Protein AF-A0A1Z9QKE6-F1 (afdb_monomer_lite)

Sequence (747 aa):
MRFLANGSFLLPALNPLRASALNPPLHQHWLDQSNRFPELERQTQSVFHIIDALRAVKKSYIHCFIHEHLFIDTPTPRLRTTNCPLLPDDLGLSCTPSNQISISLATSVTLQFMLLRIRQLFGFTTYYGSFCYYLLLLPLLDPWETQERFQKRLKKTARISMRAFGVHVKLQGFDNLKDDTNTIIIANHSSWFDQIALIDSLDIPLAFVANAKYFKYPGLNRVLRKMGSVPVLGRDIAQSLSASRETLQAGKWLVIYPEGTRSTSLLPFRRGAALLAQQTGVPLQPVIIHGAEEVLPRRRSLLNVRPGVITLTILPSIPKPDTISTKLCMQQIQSCFTDRETTLKTESFTRPDDQILSTPLVTANSHPEHKTSIRHHLSSSRQEVASYSYRHDNDCHESADRQPENVSTATDTRPEAVNHMTHNTAKATTDAENYPVDINALKPNNGLGIFYFTCAIMLTTVSITLSLSSNMWGWLLGQLLLSITFIQWFAILHEAGHKTMFQSRWLNRWICYIAGFFALIPGDCWRLVHAKHHYWTGWQDLDVTTETLVPRQLRGVERLVINLCWRLWIPLFASLYRWNNYWNLPRLRKMFQRSRQKRLVTTNIVAYLLAYTAITITVGASTMLTTFGLGLLISFALQDLLILSQHTHIPMKLSEGDAVRPFTPKQQEVFTRSLTFPTWFARLILLNFDAHGLHHILPRVPGYHLHQLQARETLNCIRWWKWILAAKAVPGEILLFQNRDETGFHF

Structure (mmCIF, N/CA/C/O backbone):
data_AF-A0A1Z9QKE6-F1
#
_entry.id   AF-A0A1Z9QKE6-F1
#
loop_
_atom_site.group_PDB
_atom_site.id
_atom_site.type_symbol
_atom_site.label_atom_id
_atom_site.label_alt_id
_atom_site.label_comp_id
_atom_site.label_asym_id
_atom_site.label_entity_id
_atom_site.label_seq_id
_atom_site.pdbx_PDB_ins_code
_atom_site.Cartn_x
_atom_site.Cartn_y
_atom_site.Cartn_z
_atom_site.occupancy
_atom_site.B_iso_or_equiv
_atom_site.auth_seq_id
_atom_site.auth_comp_id
_atom_site.auth_asym_id
_atom_site.auth_atom_id
_atom_site.pdbx_PDB_model_num
ATOM 1 N N . MET A 1 1 ? -35.977 11.692 -69.966 1.00 28.22 1 MET A N 1
ATOM 2 C CA . MET A 1 1 ? -34.627 11.077 -69.926 1.00 28.22 1 MET A CA 1
ATOM 3 C C . MET A 1 1 ? -34.774 9.767 -69.155 1.00 28.22 1 MET A C 1
ATOM 5 O O . MET A 1 1 ? -35.210 9.828 -68.019 1.00 28.22 1 MET A O 1
ATOM 9 N N . ARG A 1 2 ? -34.869 8.610 -69.831 1.00 24.08 2 ARG A N 1
ATOM 10 C CA . ARG A 1 2 ? -33.766 7.659 -70.132 1.00 24.08 2 ARG A CA 1
ATOM 11 C C . ARG A 1 2 ? -33.044 7.172 -68.859 1.00 24.08 2 ARG A C 1
ATOM 13 O O . ARG A 1 2 ? -32.351 7.963 -68.243 1.00 24.08 2 ARG A O 1
ATOM 20 N N . PHE A 1 3 ? -33.428 5.988 -68.354 1.00 21.33 3 PHE A N 1
ATOM 21 C CA . PHE A 1 3 ? -32.813 4.647 -68.578 1.00 21.33 3 PHE A CA 1
ATOM 22 C C . PHE A 1 3 ? -31.646 4.408 -67.586 1.00 21.33 3 PHE A C 1
ATOM 24 O O . PHE A 1 3 ? -30.686 5.162 -67.618 1.00 21.33 3 PHE A O 1
ATOM 31 N N . LEU A 1 4 ? -31.801 3.563 -66.549 1.00 26.33 4 LEU A N 1
ATOM 32 C CA . LEU A 1 4 ? -31.623 2.083 -66.522 1.00 26.33 4 LEU A CA 1
ATOM 33 C C . LEU A 1 4 ? -30.140 1.673 -66.735 1.00 26.33 4 LEU A C 1
ATOM 35 O O . LEU A 1 4 ? -29.483 2.243 -67.594 1.00 26.33 4 LEU A O 1
ATOM 39 N N . ALA A 1 5 ? -29.550 0.714 -66.004 1.00 27.02 5 ALA A N 1
ATOM 40 C CA . ALA A 1 5 ? -30.107 -0.605 -65.682 1.00 27.02 5 ALA A CA 1
ATOM 41 C C . ALA A 1 5 ? -29.405 -1.355 -64.508 1.00 27.02 5 ALA A C 1
ATOM 43 O O . ALA A 1 5 ? -28.201 -1.217 -64.343 1.00 27.02 5 ALA A O 1
ATOM 44 N N . ASN A 1 6 ? -30.193 -2.207 -63.820 1.00 27.30 6 ASN A N 1
ATOM 45 C CA . ASN A 1 6 ? -29.946 -3.601 -63.356 1.00 27.30 6 ASN A CA 1
ATOM 46 C C . ASN A 1 6 ? -28.734 -3.946 -62.448 1.00 27.30 6 ASN A C 1
ATOM 48 O O . ASN A 1 6 ? -27.643 -3.431 -62.629 1.00 27.30 6 ASN A O 1
ATOM 52 N N . GLY A 1 7 ? -28.811 -4.896 -61.501 1.00 25.61 7 GLY A N 1
ATOM 53 C CA . GLY A 1 7 ? -29.865 -5.851 -61.079 1.00 25.61 7 GLY A CA 1
ATOM 54 C C . GLY A 1 7 ? -29.240 -6.934 -60.152 1.00 25.61 7 GLY A C 1
ATOM 55 O O . GLY A 1 7 ? -28.023 -6.946 -60.017 1.00 25.61 7 GLY A O 1
ATOM 56 N N . SER A 1 8 ? -29.924 -7.868 -59.470 1.00 26.36 8 SER A N 1
ATOM 57 C CA . SER A 1 8 ? -31.356 -8.206 -59.364 1.00 26.36 8 SER A CA 1
ATOM 58 C C . SER A 1 8 ? -31.636 -9.119 -58.140 1.00 26.36 8 SER A C 1
ATOM 60 O O . SER A 1 8 ? -30.735 -9.822 -57.691 1.00 26.36 8 SER A O 1
ATOM 62 N N . PHE A 1 9 ? -32.929 -9.197 -57.766 1.00 24.86 9 PHE A N 1
ATOM 63 C CA . PHE A 1 9 ? -33.665 -10.301 -57.091 1.00 24.86 9 PHE A CA 1
ATOM 64 C C . PHE A 1 9 ? -33.645 -10.384 -55.540 1.00 24.86 9 PHE A C 1
ATOM 66 O O . PHE A 1 9 ? -32.620 -10.135 -54.926 1.00 24.86 9 PHE A O 1
ATOM 73 N N . LEU A 1 10 ? -34.728 -10.752 -54.822 1.00 23.28 10 LEU A N 1
ATOM 74 C CA . LEU A 1 10 ? -36.136 -11.062 -55.171 1.00 23.28 10 LEU A CA 1
ATOM 75 C C . LEU A 1 10 ? -37.068 -10.818 -53.951 1.00 23.28 10 LEU A C 1
ATOM 77 O O . LEU A 1 10 ? -36.707 -11.138 -52.824 1.00 23.28 10 LEU A O 1
ATOM 81 N N . LEU A 1 11 ? -38.289 -10.333 -54.197 1.00 29.62 11 LEU A N 1
ATOM 82 C CA . LEU A 1 11 ? -39.484 -10.369 -53.325 1.00 29.62 11 LEU A CA 1
ATOM 83 C C . LEU A 1 11 ? -40.682 -10.643 -54.260 1.00 29.62 11 LEU A C 1
ATOM 85 O O . LEU A 1 11 ? -40.615 -10.182 -55.406 1.00 29.62 11 LEU A O 1
ATOM 89 N N . PRO A 1 12 ? -41.744 -11.379 -53.855 1.00 37.03 12 PRO A N 1
ATOM 90 C CA . PRO A 1 12 ? -42.907 -10.701 -53.236 1.00 37.03 12 PRO A CA 1
ATOM 91 C C . PRO A 1 12 ? -43.823 -11.561 -52.310 1.00 37.03 12 PRO A C 1
ATOM 93 O O . PRO A 1 12 ? -43.581 -12.749 -52.120 1.00 37.03 12 PRO A O 1
ATOM 96 N N . ALA A 1 13 ? -44.943 -10.932 -51.874 1.00 23.75 13 ALA A N 1
ATOM 97 C CA . ALA A 1 13 ? -46.245 -11.495 -51.416 1.00 23.75 13 ALA A CA 1
ATOM 98 C C . ALA A 1 13 ? -46.505 -11.601 -49.873 1.00 23.75 13 ALA A C 1
ATOM 100 O O . ALA A 1 13 ? -45.577 -11.873 -49.123 1.00 23.75 13 ALA A O 1
ATOM 101 N N . LEU A 1 14 ? -47.727 -11.400 -49.311 1.00 25.44 14 LEU A N 1
ATOM 102 C CA . LEU A 1 14 ? -48.968 -10.785 -49.860 1.00 25.44 14 LEU A CA 1
ATOM 103 C C . LEU A 1 14 ? -50.019 -10.243 -48.815 1.00 25.44 14 LEU A C 1
ATOM 105 O O . LEU A 1 14 ? -51.117 -10.773 -48.699 1.00 25.44 14 LEU A O 1
ATOM 109 N N . ASN A 1 15 ? -49.773 -9.088 -48.176 1.00 25.39 15 ASN A N 1
ATOM 110 C CA . ASN A 1 15 ? -50.841 -8.142 -47.736 1.00 25.39 15 ASN A CA 1
ATOM 111 C C . ASN A 1 15 ? -51.901 -8.653 -46.673 1.00 25.39 15 ASN A C 1
ATOM 113 O O . ASN A 1 15 ? -51.620 -9.657 -46.024 1.00 25.39 15 ASN A O 1
ATOM 117 N N . PRO A 1 16 ? -52.998 -7.929 -46.288 1.00 46.69 16 PRO A N 1
ATOM 118 C CA . PRO A 1 16 ? -53.222 -7.609 -44.862 1.00 46.69 16 PRO A CA 1
ATOM 119 C C . PRO A 1 16 ? -54.656 -7.904 -44.319 1.00 46.69 16 PRO A C 1
ATOM 121 O O . PRO A 1 16 ? -55.437 -8.609 -44.947 1.00 46.69 16 PRO A O 1
ATOM 124 N N . LEU A 1 17 ? -55.017 -7.249 -43.196 1.00 25.48 17 LEU A N 1
ATOM 125 C CA . LEU A 1 17 ? -56.350 -7.106 -42.557 1.00 25.48 17 LEU A CA 1
ATOM 126 C C . LEU A 1 17 ? -56.779 -8.186 -41.538 1.00 25.48 17 LEU A C 1
ATOM 128 O O . LEU A 1 17 ? -57.289 -9.240 -41.901 1.00 25.48 17 LEU A O 1
ATOM 132 N N . ARG A 1 18 ? -56.840 -7.803 -40.253 1.00 25.97 18 ARG A N 1
ATOM 133 C CA . ARG A 1 18 ? -58.098 -7.319 -39.634 1.00 25.97 18 ARG A CA 1
ATOM 134 C C . ARG A 1 18 ? -57.861 -6.727 -38.243 1.00 25.97 18 ARG A C 1
ATOM 136 O O . ARG A 1 18 ? -57.112 -7.272 -37.442 1.00 25.97 18 ARG A O 1
ATOM 143 N N . ALA A 1 19 ? -58.541 -5.619 -37.960 1.00 27.38 19 ALA A N 1
ATOM 144 C CA . ALA A 1 19 ? -58.613 -5.035 -36.628 1.00 27.38 19 ALA A CA 1
ATOM 145 C C . ALA A 1 19 ? -59.820 -5.598 -35.868 1.00 27.38 19 ALA A C 1
ATOM 147 O O . ALA A 1 19 ? -60.928 -5.541 -36.395 1.00 27.38 19 ALA A O 1
ATOM 148 N N . SER A 1 20 ? -59.610 -6.064 -34.635 1.00 26.98 20 SER A N 1
ATOM 149 C CA . SER A 1 20 ? -60.565 -5.970 -33.515 1.00 26.98 20 SER A CA 1
ATOM 150 C C . SER A 1 20 ? -60.013 -6.683 -32.277 1.00 26.98 20 SER A C 1
ATOM 152 O O . SER A 1 20 ? -59.425 -7.750 -32.422 1.00 26.98 20 SER A O 1
ATOM 154 N N . ALA A 1 21 ? -60.356 -6.153 -31.098 1.00 28.19 21 ALA A N 1
ATOM 155 C CA . ALA A 1 21 ? -60.275 -6.761 -29.761 1.00 28.19 21 ALA A CA 1
ATOM 156 C C . ALA A 1 21 ? -59.055 -6.426 -28.864 1.00 28.19 21 ALA A C 1
ATOM 158 O O . ALA A 1 21 ? -57.961 -6.957 -29.017 1.00 28.19 21 ALA A O 1
ATOM 159 N N . LEU A 1 22 ? -59.398 -5.679 -27.802 1.00 28.58 22 LEU A N 1
ATOM 160 C CA . LEU A 1 22 ? -58.886 -5.735 -26.421 1.00 28.58 22 LEU A CA 1
ATOM 161 C C . LEU A 1 22 ? -57.701 -4.841 -25.996 1.00 28.58 22 LEU A C 1
ATOM 163 O O . LEU A 1 22 ? -56.832 -4.446 -26.764 1.00 28.58 22 LEU A O 1
ATOM 167 N N . ASN A 1 23 ? -57.791 -4.460 -24.717 1.00 29.97 23 ASN A N 1
ATOM 168 C CA . ASN A 1 23 ? -57.119 -3.345 -24.043 1.00 29.97 23 ASN A CA 1
ATOM 169 C C . ASN A 1 23 ? -55.749 -3.725 -23.416 1.00 29.97 23 ASN A C 1
ATOM 171 O O . ASN A 1 23 ? -55.453 -4.910 -23.262 1.00 29.97 23 ASN A O 1
ATOM 175 N N . PRO A 1 24 ? -54.918 -2.731 -23.025 1.00 35.38 24 PRO A N 1
ATOM 176 C CA . PRO A 1 24 ? -53.599 -2.924 -22.386 1.00 35.38 24 PRO A CA 1
ATOM 177 C C . PRO A 1 24 ? -53.709 -3.458 -20.926 1.00 35.38 24 PRO A C 1
ATOM 179 O O . PRO A 1 24 ? -54.825 -3.455 -20.401 1.00 35.38 24 PRO A O 1
ATOM 182 N N . PRO A 1 25 ? -52.608 -3.857 -20.222 1.00 42.06 25 PRO A N 1
ATOM 183 C CA . PRO A 1 25 ? -51.223 -3.412 -20.445 1.00 42.06 25 PRO A CA 1
ATOM 184 C C . PRO A 1 25 ? -50.069 -4.436 -20.328 1.00 42.06 25 PRO A C 1
ATOM 186 O O . PRO A 1 25 ? -50.005 -5.288 -19.444 1.00 42.06 25 PRO A O 1
ATOM 189 N N . LEU A 1 26 ? -49.005 -4.167 -21.095 1.00 33.78 26 LEU A N 1
ATOM 190 C CA . LEU A 1 26 ? -47.660 -4.763 -20.982 1.00 33.78 26 LEU A CA 1
ATOM 191 C C . LEU A 1 26 ? -46.868 -4.328 -19.718 1.00 33.78 26 LEU A C 1
ATOM 193 O O . LEU A 1 26 ? -45.640 -4.346 -19.707 1.00 33.78 26 LEU A O 1
ATOM 197 N N . HIS A 1 27 ? -47.551 -3.952 -18.632 1.00 33.84 27 HIS A N 1
ATOM 198 C CA . HIS A 1 27 ? -46.913 -3.477 -17.395 1.00 33.84 27 HIS A CA 1
ATOM 199 C C . HIS A 1 27 ? -46.623 -4.607 -16.383 1.00 33.84 27 HIS A C 1
ATOM 201 O O . HIS A 1 27 ? -45.783 -4.443 -15.499 1.00 33.84 27 HIS A O 1
ATOM 207 N N . GLN A 1 28 ? -47.274 -5.771 -16.507 1.00 32.53 28 GLN A N 1
ATOM 208 C CA . GLN A 1 28 ? -47.040 -6.912 -15.606 1.00 32.53 28 GLN A CA 1
ATOM 209 C C . GLN A 1 28 ? -45.811 -7.754 -15.980 1.00 32.53 28 GLN A C 1
ATOM 211 O O . GLN A 1 28 ? -45.127 -8.241 -15.086 1.00 32.53 28 GLN A O 1
ATOM 216 N N . HIS A 1 29 ? -45.452 -7.869 -17.265 1.00 33.19 29 HIS A N 1
ATOM 217 C CA . HIS A 1 29 ? -44.320 -8.717 -17.675 1.00 33.19 29 HIS A CA 1
ATOM 218 C C . HIS A 1 29 ? -42.940 -8.134 -17.298 1.00 33.19 29 HIS A C 1
ATOM 220 O O . HIS A 1 29 ? -41.977 -8.878 -17.131 1.00 33.19 29 HIS A O 1
ATOM 226 N N . TRP A 1 30 ? -42.847 -6.813 -17.097 1.00 33.53 30 TRP A N 1
ATOM 227 C CA . TRP A 1 30 ? -41.641 -6.150 -16.575 1.00 33.53 30 TRP A CA 1
ATOM 228 C C . TRP A 1 30 ? -41.530 -6.178 -15.042 1.00 33.53 30 TRP A C 1
ATOM 230 O O . TRP A 1 30 ? -40.428 -6.056 -14.510 1.00 33.53 30 TRP A O 1
ATOM 240 N N . LEU A 1 31 ? -42.642 -6.366 -14.323 1.00 31.09 31 LEU A N 1
ATOM 241 C CA . LEU A 1 31 ? -42.644 -6.460 -12.858 1.00 31.09 31 LEU A CA 1
ATOM 242 C C . LEU A 1 31 ? -42.249 -7.852 -12.341 1.00 31.09 31 LEU A C 1
ATOM 244 O O . LEU A 1 31 ? -41.848 -7.963 -11.188 1.00 31.09 31 LEU A O 1
ATOM 248 N N . ASP A 1 32 ? -42.303 -8.887 -13.183 1.00 32.72 32 ASP A N 1
ATOM 249 C CA . ASP A 1 32 ? -42.012 -10.274 -12.783 1.00 32.72 32 ASP A CA 1
ATOM 250 C C . ASP A 1 32 ? -40.533 -10.684 -12.992 1.00 32.72 32 ASP A C 1
ATOM 252 O O . ASP A 1 32 ? -40.071 -11.707 -12.484 1.00 32.72 32 ASP A O 1
ATOM 256 N N . GLN A 1 33 ? -39.738 -9.866 -13.701 1.00 34.06 33 GLN A N 1
ATOM 257 C CA . GLN A 1 33 ? -38.296 -10.111 -13.902 1.00 34.06 33 GLN A CA 1
ATOM 258 C C . GLN A 1 33 ? -37.380 -9.403 -12.886 1.00 34.06 33 GLN A C 1
ATOM 260 O O . GLN A 1 33 ? -36.210 -9.768 -12.759 1.00 34.06 33 GLN A O 1
ATOM 265 N N . SER A 1 34 ? -37.889 -8.443 -12.107 1.00 33.78 34 SER A N 1
ATOM 266 C CA . SER A 1 34 ? -37.110 -7.736 -11.074 1.00 33.78 34 SER A CA 1
ATOM 267 C C . SER A 1 34 ? -36.739 -8.620 -9.868 1.00 33.78 34 SER A C 1
ATOM 269 O O . SER A 1 34 ? -35.773 -8.336 -9.163 1.00 33.78 34 SER A O 1
ATOM 271 N N . ASN A 1 35 ? -37.437 -9.743 -9.667 1.00 35.28 35 ASN A N 1
ATOM 272 C CA . ASN A 1 35 ? -37.291 -10.626 -8.503 1.00 35.28 35 ASN A CA 1
ATOM 273 C C . ASN A 1 35 ? -36.114 -11.632 -8.552 1.00 35.28 35 ASN A C 1
ATOM 275 O O . ASN A 1 35 ? -36.048 -12.520 -7.702 1.00 35.28 35 ASN A O 1
ATOM 279 N N . ARG A 1 36 ? -35.170 -11.539 -9.507 1.00 37.66 36 ARG A N 1
ATOM 280 C CA . ARG A 1 36 ? -34.074 -12.534 -9.650 1.00 37.66 36 ARG A CA 1
ATOM 281 C C . ARG A 1 36 ? -32.657 -12.101 -9.245 1.00 37.66 36 ARG A C 1
ATOM 283 O O . ARG A 1 36 ? -31.778 -12.957 -9.253 1.00 37.66 36 ARG A O 1
ATOM 290 N N . PHE A 1 37 ? -32.407 -10.852 -8.831 1.00 37.56 37 PHE A N 1
ATOM 291 C CA . PHE A 1 37 ? -31.045 -10.409 -8.454 1.00 37.56 37 PHE A CA 1
ATOM 292 C C . PHE A 1 37 ? -30.943 -9.560 -7.162 1.00 37.56 37 PHE A C 1
ATOM 294 O O . PHE A 1 37 ? -30.407 -8.450 -7.194 1.00 37.56 37 PHE A O 1
ATOM 301 N N . PRO A 1 38 ? -31.325 -10.095 -5.981 1.00 34.75 38 PRO A N 1
ATOM 302 C CA . PRO A 1 38 ? -31.220 -9.403 -4.684 1.00 34.75 38 PRO A CA 1
ATOM 303 C C . PRO A 1 38 ? -29.776 -9.207 -4.160 1.00 34.75 38 PRO A C 1
ATOM 305 O O . PRO A 1 38 ? -29.581 -8.884 -2.984 1.00 34.75 38 PRO A O 1
ATOM 308 N N . GLU A 1 39 ? -28.756 -9.442 -4.991 1.00 35.78 39 GLU A N 1
ATOM 309 C CA . GLU A 1 39 ? -27.331 -9.349 -4.637 1.00 35.78 39 GLU A CA 1
ATOM 310 C C . GLU A 1 39 ? -26.672 -8.066 -5.183 1.00 35.78 39 GLU A C 1
ATOM 312 O O . GLU A 1 39 ? -25.834 -7.478 -4.500 1.00 35.78 39 GLU A O 1
ATOM 317 N N . LEU A 1 40 ? -27.097 -7.560 -6.354 1.00 31.59 40 LEU A N 1
ATOM 318 C CA . LEU A 1 40 ? -26.573 -6.299 -6.908 1.00 31.59 40 LEU A CA 1
ATOM 319 C C . LEU A 1 40 ? -27.002 -5.082 -6.075 1.00 31.59 40 LEU A C 1
ATOM 321 O O . LEU A 1 40 ? -26.203 -4.179 -5.836 1.00 31.59 40 LEU A O 1
ATOM 325 N N . GLU A 1 41 ? -28.244 -5.079 -5.587 1.00 32.12 41 GLU A N 1
ATOM 326 C CA . GLU A 1 41 ? -28.794 -3.976 -4.790 1.00 32.12 41 GLU A CA 1
ATOM 327 C C . GLU A 1 41 ? -28.141 -3.880 -3.397 1.00 32.12 41 GLU A C 1
ATOM 329 O O . GLU A 1 41 ? -27.903 -2.787 -2.879 1.00 32.12 41 GLU A O 1
ATOM 334 N N . ARG A 1 42 ? -27.727 -5.018 -2.817 1.00 38.78 42 ARG A N 1
ATOM 335 C CA . ARG A 1 42 ? -26.925 -5.043 -1.581 1.00 38.78 42 ARG A CA 1
ATOM 336 C C . ARG A 1 42 ? -25.507 -4.504 -1.787 1.00 38.78 42 ARG A C 1
ATOM 338 O O . ARG A 1 42 ? -24.967 -3.863 -0.880 1.00 38.78 42 ARG A O 1
ATOM 345 N N . GLN A 1 43 ? -24.905 -4.714 -2.958 1.00 34.72 43 GLN A N 1
ATOM 346 C CA . GLN A 1 43 ? -23.578 -4.171 -3.270 1.00 34.72 43 GLN A CA 1
ATOM 347 C C . GLN A 1 43 ? -23.619 -2.652 -3.502 1.00 34.72 43 GLN A C 1
ATOM 349 O O . GLN A 1 43 ? -22.774 -1.939 -2.957 1.00 34.72 43 GLN A O 1
ATOM 354 N N . THR A 1 44 ? -24.628 -2.121 -4.200 1.00 32.56 44 THR A N 1
ATOM 355 C CA . THR A 1 44 ? -24.782 -0.663 -4.367 1.00 32.56 44 THR A CA 1
ATOM 356 C C . THR A 1 44 ? -25.148 0.043 -3.058 1.00 32.56 44 THR A C 1
ATOM 358 O O . THR A 1 44 ? -24.516 1.048 -2.725 1.00 32.56 44 THR A O 1
ATOM 361 N N . GLN A 1 45 ? -26.067 -0.497 -2.247 1.00 33.38 45 GLN A N 1
ATOM 362 C CA . GLN A 1 45 ? -26.387 0.064 -0.922 1.00 33.38 45 GLN A CA 1
ATOM 363 C C . GLN A 1 45 ? -25.171 0.092 0.024 1.00 33.38 45 GLN A C 1
ATOM 365 O O . GLN A 1 45 ? -25.005 1.043 0.790 1.00 33.38 45 GLN A O 1
ATOM 370 N N . SER A 1 46 ? -24.271 -0.895 -0.064 1.00 36.38 46 SER A N 1
ATOM 371 C CA . SER A 1 46 ? -23.026 -0.914 0.720 1.00 36.38 46 SER A CA 1
ATOM 372 C C . SER A 1 46 ? -22.082 0.240 0.352 1.00 36.38 46 SER A C 1
ATOM 374 O O . SER A 1 46 ? -21.492 0.862 1.236 1.00 36.38 46 SER A O 1
ATOM 376 N N . VAL A 1 47 ? -21.983 0.583 -0.938 1.00 34.44 47 VAL A N 1
ATOM 377 C CA . VAL A 1 47 ? -21.193 1.733 -1.411 1.00 34.44 47 VAL A CA 1
ATOM 378 C C . VAL A 1 47 ? -21.828 3.058 -0.978 1.00 34.44 47 VAL A C 1
ATOM 380 O O . VAL A 1 47 ? -21.115 3.941 -0.499 1.00 34.44 47 VAL A O 1
ATOM 383 N N . PHE A 1 48 ? -23.158 3.191 -1.045 1.00 34.12 48 PHE A N 1
ATOM 384 C CA . PHE A 1 48 ? -23.849 4.381 -0.533 1.00 34.12 48 PHE A CA 1
ATOM 385 C C . PHE A 1 48 ? -23.673 4.561 0.980 1.00 34.12 48 PHE A C 1
ATOM 387 O O . PHE A 1 48 ? -23.381 5.671 1.415 1.00 34.12 48 PHE A O 1
ATOM 394 N N . HIS A 1 49 ? -23.719 3.493 1.783 1.00 38.19 49 HIS A N 1
ATOM 395 C CA . HIS A 1 49 ? -23.432 3.587 3.219 1.00 38.19 49 HIS A CA 1
ATOM 396 C C . HIS A 1 49 ? -21.987 4.004 3.534 1.00 38.19 49 HIS A C 1
ATOM 398 O O . HIS A 1 49 ? -21.771 4.738 4.500 1.00 38.19 49 HIS A O 1
ATOM 404 N N . ILE A 1 50 ? -21.002 3.605 2.723 1.00 37.44 50 ILE A N 1
ATOM 405 C CA . ILE A 1 50 ? -19.616 4.087 2.855 1.00 37.44 50 ILE A CA 1
ATOM 406 C C . ILE A 1 50 ? -19.528 5.573 2.474 1.00 37.44 50 ILE A C 1
ATOM 408 O O . ILE A 1 50 ? -18.917 6.356 3.201 1.00 37.44 50 ILE A O 1
ATOM 412 N N . ILE A 1 51 ? -20.183 5.992 1.388 1.00 37.34 51 ILE A N 1
ATOM 413 C CA . ILE A 1 51 ? -20.237 7.400 0.962 1.00 37.34 51 ILE A CA 1
ATOM 414 C C . ILE A 1 51 ? -20.942 8.273 2.009 1.00 37.34 51 ILE A C 1
ATOM 416 O O . ILE A 1 51 ? -20.464 9.369 2.301 1.00 37.34 51 ILE A O 1
ATOM 420 N N . ASP A 1 52 ? -22.024 7.801 2.625 1.00 36.53 52 ASP A N 1
ATOM 421 C CA . ASP A 1 52 ? -22.745 8.534 3.667 1.00 36.53 52 ASP A CA 1
ATOM 422 C C . ASP A 1 52 ? -22.009 8.534 5.013 1.00 36.53 52 ASP A C 1
ATOM 424 O O . ASP A 1 52 ? -22.033 9.547 5.712 1.00 36.53 52 ASP A O 1
ATOM 428 N N . ALA A 1 53 ? -21.253 7.482 5.346 1.00 38.62 53 ALA A N 1
ATOM 429 C CA . ALA A 1 53 ? -20.319 7.507 6.473 1.00 38.62 53 ALA A CA 1
ATOM 430 C C . ALA A 1 53 ? -19.187 8.529 6.248 1.00 38.62 53 ALA A C 1
ATOM 432 O O . ALA A 1 53 ? -18.874 9.316 7.143 1.00 38.62 53 ALA A O 1
ATOM 433 N N . LEU A 1 54 ? -18.619 8.589 5.037 1.00 36.00 54 LEU A N 1
ATOM 434 C CA . LEU A 1 54 ? -17.607 9.584 4.662 1.00 36.00 54 LEU A CA 1
ATOM 435 C C . LEU A 1 54 ? -18.185 11.009 4.628 1.00 36.00 54 LEU A C 1
ATOM 437 O O . LEU A 1 54 ? -17.532 11.945 5.094 1.00 36.00 54 LEU A O 1
ATOM 441 N N . ARG A 1 55 ? -19.429 11.194 4.162 1.00 35.41 55 ARG A N 1
ATOM 442 C CA . ARG A 1 55 ? -20.163 12.468 4.267 1.00 35.41 55 ARG A CA 1
ATOM 443 C C . ARG A 1 55 ? -20.422 12.852 5.721 1.00 35.41 55 ARG A C 1
ATOM 445 O O . ARG A 1 55 ? -20.270 14.025 6.039 1.00 35.41 55 ARG A O 1
ATOM 452 N N . ALA A 1 56 ? -20.772 11.912 6.599 1.00 36.72 56 ALA A N 1
ATOM 453 C CA . ALA A 1 56 ? -21.002 12.178 8.019 1.00 36.72 56 ALA A CA 1
ATOM 454 C C . ALA A 1 56 ? -19.714 12.623 8.727 1.00 36.72 56 ALA A C 1
ATOM 456 O O . ALA A 1 56 ? -19.723 13.643 9.414 1.00 36.72 56 ALA A O 1
ATOM 457 N N . VAL A 1 57 ? -18.588 11.941 8.477 1.00 41.09 57 VAL A N 1
ATOM 458 C CA . VAL A 1 57 ? -17.257 12.377 8.939 1.00 41.09 57 VAL A CA 1
ATOM 459 C C . VAL A 1 57 ? -16.955 13.786 8.421 1.00 41.09 57 VAL A C 1
ATOM 461 O O . VAL A 1 57 ? -16.650 14.680 9.206 1.00 41.09 57 VAL A O 1
ATOM 464 N N . LYS A 1 58 ? -17.130 14.031 7.120 1.00 32.28 58 LYS A N 1
ATOM 465 C CA . LYS A 1 58 ? -16.870 15.331 6.486 1.00 32.28 58 LYS A CA 1
ATOM 466 C C . LYS A 1 58 ? -17.751 16.466 7.030 1.00 32.28 58 LYS A C 1
ATOM 468 O O . LYS A 1 58 ? -17.239 17.555 7.284 1.00 32.28 58 LYS A O 1
ATOM 473 N N . LYS A 1 59 ? -19.044 16.215 7.275 1.00 30.84 59 LYS A N 1
ATOM 474 C CA . LYS A 1 59 ? -19.964 17.181 7.904 1.00 30.84 59 LYS A CA 1
ATOM 475 C C . LYS A 1 59 ? -19.564 17.468 9.350 1.00 30.84 59 LYS A C 1
ATOM 477 O O . LYS A 1 59 ? -19.546 18.630 9.734 1.00 30.84 59 LYS A O 1
ATOM 482 N N . SER A 1 60 ? -19.183 16.451 10.129 1.00 35.97 60 SER A N 1
ATOM 483 C CA . SER A 1 60 ? -18.682 16.652 11.495 1.00 35.97 60 SER A CA 1
ATOM 484 C C . SER A 1 60 ? -17.350 17.402 11.554 1.00 35.97 60 SER A C 1
ATOM 486 O O . SER A 1 60 ? -17.134 18.112 12.526 1.00 35.97 60 SER A O 1
ATOM 488 N N . TYR A 1 61 ? -16.479 17.295 10.545 1.00 35.91 61 TYR A N 1
ATOM 489 C CA . TYR A 1 61 ? -15.243 18.085 10.488 1.00 35.91 61 TYR A CA 1
ATOM 490 C C . TYR A 1 61 ? -15.504 19.553 10.121 1.00 35.91 61 TYR A C 1
ATOM 492 O O . TYR A 1 61 ? -15.042 20.442 10.830 1.00 35.91 61 TYR A O 1
ATOM 500 N N . ILE A 1 62 ? -16.303 19.826 9.081 1.00 34.25 62 ILE A N 1
ATOM 501 C CA . ILE A 1 62 ? -16.629 21.207 8.671 1.00 34.25 62 ILE A CA 1
ATOM 502 C C . ILE A 1 62 ? -17.439 21.933 9.762 1.00 34.25 62 ILE A C 1
ATOM 504 O O . ILE A 1 62 ? -17.180 23.098 10.049 1.00 34.25 62 ILE A O 1
ATOM 508 N N . HIS A 1 63 ? -18.360 21.239 10.438 1.00 30.00 63 HIS A N 1
ATOM 509 C CA . HIS A 1 63 ? -19.158 21.813 11.529 1.00 30.00 63 HIS A CA 1
ATOM 510 C C . HIS A 1 63 ? -18.400 21.921 12.870 1.00 30.00 63 HIS A C 1
ATOM 512 O O . HIS A 1 63 ? -18.899 22.564 13.786 1.00 30.00 63 HIS A O 1
ATOM 518 N N . CYS A 1 64 ? -17.213 21.317 13.011 1.00 32.94 64 CYS A N 1
ATOM 519 C CA . CYS A 1 64 ? -16.314 21.596 14.141 1.00 32.94 64 CYS A CA 1
ATOM 520 C C . CYS A 1 64 ? -15.437 22.817 13.824 1.00 32.94 64 CYS A C 1
ATOM 522 O O . CYS A 1 64 ? -15.321 23.727 14.632 1.00 32.94 64 CYS A O 1
ATOM 524 N N . PHE A 1 65 ? -14.904 22.884 12.598 1.00 33.31 65 PHE A N 1
ATOM 525 C CA . PHE A 1 65 ? -13.991 23.947 12.164 1.00 33.31 65 PHE A CA 1
ATOM 526 C C . PHE A 1 65 ? -14.646 25.339 12.074 1.00 33.31 65 PHE A C 1
ATOM 528 O O . PHE A 1 65 ? -13.967 26.347 12.228 1.00 33.31 65 PHE A O 1
ATOM 535 N N . ILE A 1 66 ? -15.960 25.407 11.830 1.00 32.53 66 ILE A N 1
ATOM 536 C CA . ILE A 1 66 ? -16.706 26.677 11.718 1.00 32.53 66 ILE A CA 1
ATOM 537 C C . ILE A 1 66 ? -17.291 27.141 13.069 1.00 32.53 66 ILE A C 1
ATOM 539 O O . ILE A 1 66 ? -17.606 28.317 13.217 1.00 32.53 66 ILE A O 1
ATOM 543 N N . HIS A 1 67 ? -17.415 26.258 14.068 1.00 31.44 67 HIS A N 1
ATOM 544 C CA . HIS A 1 67 ? -18.181 26.537 15.295 1.00 31.44 67 HIS A CA 1
ATOM 545 C C . HIS A 1 67 ? -17.338 26.746 16.568 1.00 31.44 67 HIS A C 1
ATOM 547 O O . HIS A 1 67 ? -17.911 27.049 17.609 1.00 31.44 67 HIS A O 1
ATOM 553 N N . GLU A 1 68 ? -16.007 26.605 16.494 1.00 35.72 68 GLU A N 1
ATOM 554 C CA . GLU A 1 68 ? -15.062 26.889 17.600 1.00 35.72 68 GLU A CA 1
ATOM 555 C C . GLU A 1 68 ? -14.220 28.171 17.380 1.00 35.72 68 GLU A C 1
ATOM 557 O O . GLU A 1 68 ? -13.359 28.492 18.195 1.00 35.72 68 GLU A O 1
ATOM 562 N N . HIS A 1 69 ? -14.471 28.937 16.307 1.00 35.38 69 HIS A N 1
ATOM 563 C CA . HIS A 1 69 ? -13.792 30.221 16.034 1.00 35.38 69 HIS A CA 1
ATOM 564 C C . HIS A 1 69 ? -14.697 31.465 16.086 1.00 35.38 69 HIS A C 1
ATOM 566 O O . HIS A 1 69 ? -14.210 32.578 15.910 1.00 35.38 69 HIS A O 1
ATOM 572 N N . LEU A 1 70 ? -15.986 31.296 16.386 1.00 35.06 70 LEU A N 1
ATOM 573 C CA . LEU A 1 70 ? -16.947 32.357 16.703 1.00 35.06 70 LEU A CA 1
ATOM 574 C C . LEU A 1 70 ? -17.838 31.855 17.853 1.00 35.06 70 LEU A C 1
ATOM 576 O O . LEU A 1 70 ? -18.152 30.669 17.885 1.00 35.06 70 LEU A O 1
ATOM 580 N N . PHE A 1 71 ? -18.247 32.765 18.747 1.00 25.28 71 PHE A N 1
ATOM 581 C CA . PHE A 1 71 ? -18.908 32.533 20.050 1.00 25.28 71 PHE A CA 1
ATOM 582 C C . PHE A 1 71 ? -17.999 32.124 21.224 1.00 25.28 71 PHE A C 1
ATOM 584 O O . PHE A 1 71 ? -17.990 30.984 21.683 1.00 25.28 71 PHE A O 1
ATOM 591 N N . ILE A 1 72 ? -17.340 33.134 21.802 1.00 27.78 72 ILE A N 1
ATOM 592 C CA . ILE A 1 72 ? -17.184 33.227 23.260 1.00 27.78 72 ILE A CA 1
ATOM 593 C C . ILE A 1 72 ? -18.343 34.101 23.757 1.00 27.78 72 ILE A C 1
ATOM 595 O O . ILE A 1 72 ? -18.239 35.324 23.735 1.00 27.78 72 ILE A O 1
ATOM 599 N N . ASP A 1 73 ? -19.447 33.481 24.177 1.00 25.55 73 ASP A N 1
ATOM 600 C CA . ASP A 1 73 ? -20.493 34.161 24.950 1.00 25.55 73 ASP A CA 1
ATOM 601 C C . ASP A 1 73 ? -20.230 33.929 26.442 1.00 25.55 73 ASP A C 1
ATOM 603 O O . ASP A 1 73 ? -20.578 32.891 27.008 1.00 25.55 73 ASP A O 1
ATOM 607 N N . THR A 1 74 ? -19.613 34.913 27.094 1.00 26.86 74 THR A N 1
ATOM 608 C CA . THR A 1 74 ? -19.609 35.034 28.559 1.00 26.86 74 THR A CA 1
ATOM 609 C C . THR A 1 74 ? -20.530 36.187 28.958 1.00 26.86 74 THR A C 1
ATOM 611 O O . THR A 1 74 ? -20.295 37.309 28.502 1.00 26.86 74 THR A O 1
ATOM 614 N N . PRO A 1 75 ? -21.549 35.973 29.810 1.00 27.77 75 PRO A N 1
ATOM 615 C CA . PRO A 1 75 ? -22.455 37.040 30.215 1.00 27.77 75 PRO A CA 1
ATOM 616 C C . PRO A 1 75 ? -21.771 37.967 31.229 1.00 27.77 75 PRO A C 1
ATOM 618 O O . PRO A 1 75 ? -21.695 37.659 32.417 1.00 27.77 75 PRO A O 1
ATOM 621 N N . THR A 1 76 ? -21.286 39.121 30.773 1.00 26.98 76 THR A N 1
ATOM 622 C CA . THR A 1 76 ? -20.805 40.192 31.656 1.00 26.98 76 THR A CA 1
ATOM 623 C C . THR A 1 76 ? -21.958 41.108 32.096 1.00 26.98 76 THR A C 1
ATOM 625 O O . THR A 1 76 ? -22.850 41.422 31.300 1.00 26.98 76 THR A O 1
ATOM 628 N N . PRO A 1 77 ? -21.989 41.551 33.368 1.00 27.83 77 PRO A N 1
ATOM 629 C CA . PRO A 1 77 ? -23.029 42.447 33.859 1.00 27.83 77 PRO A CA 1
ATOM 630 C C . PRO A 1 77 ? -22.852 43.865 33.299 1.00 27.83 77 PRO A C 1
ATOM 632 O O . PRO A 1 77 ? -21.739 44.362 33.136 1.00 27.83 77 PRO A O 1
ATOM 635 N N . ARG A 1 78 ? -23.974 44.545 33.033 1.00 31.62 78 ARG A N 1
ATOM 636 C CA . ARG A 1 78 ? -23.988 45.921 32.514 1.00 31.62 78 ARG A CA 1
ATOM 637 C C . ARG A 1 78 ? -23.384 46.903 33.523 1.00 31.62 78 ARG A C 1
ATOM 639 O O . ARG A 1 78 ? -23.988 47.143 34.565 1.00 31.62 78 ARG A O 1
ATOM 646 N N . LEU A 1 79 ? -22.300 47.579 33.148 1.00 27.42 79 LEU A N 1
ATOM 647 C CA . LEU A 1 79 ? -21.877 48.840 33.762 1.00 27.42 79 LEU A CA 1
ATOM 648 C C . LEU A 1 79 ? -21.742 49.928 32.689 1.00 2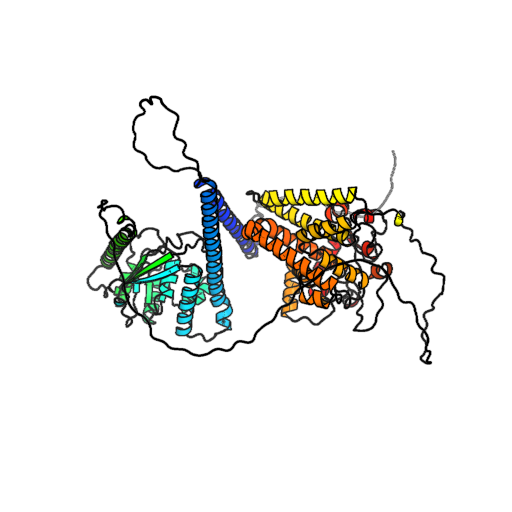7.42 79 LEU A C 1
ATOM 650 O O . LEU A 1 79 ? -21.377 49.658 31.546 1.00 27.42 79 LEU A O 1
ATOM 654 N N . ARG A 1 80 ? -22.157 51.148 33.047 1.00 26.17 80 ARG A N 1
ATOM 655 C CA . ARG A 1 80 ? -22.311 52.281 32.122 1.00 26.17 80 ARG A CA 1
ATOM 656 C C . ARG A 1 80 ? -20.959 52.880 31.737 1.00 26.17 80 ARG A C 1
ATOM 658 O O . ARG A 1 80 ? -20.069 53.006 32.567 1.00 26.17 80 ARG A O 1
ATOM 665 N N . THR A 1 81 ? -20.870 53.350 30.499 1.00 27.97 81 THR A N 1
ATOM 666 C CA . THR A 1 81 ? -19.780 54.193 30.003 1.00 27.97 81 THR A CA 1
ATOM 667 C C . THR A 1 81 ? -19.851 55.603 30.595 1.00 27.97 81 THR A C 1
ATOM 669 O O . THR A 1 81 ? -20.811 56.324 30.318 1.00 27.97 81 THR A O 1
ATOM 672 N N . THR A 1 82 ? -18.815 56.034 31.316 1.00 26.88 82 THR A N 1
ATOM 673 C CA . THR A 1 82 ? -18.545 57.458 31.586 1.00 26.88 82 THR A CA 1
ATOM 674 C C . THR A 1 82 ? -17.043 57.739 31.587 1.00 26.88 82 THR A C 1
ATOM 676 O O . THR A 1 82 ? -16.327 57.203 32.422 1.00 26.88 82 THR A O 1
ATOM 679 N N . ASN A 1 83 ? -16.632 58.619 30.672 1.00 28.91 83 ASN A N 1
ATOM 680 C CA . ASN A 1 83 ? -15.490 59.543 30.709 1.00 28.91 83 ASN A CA 1
ATOM 681 C C . ASN A 1 83 ? -14.108 59.029 31.164 1.00 28.91 83 ASN A C 1
ATOM 683 O O . ASN A 1 83 ? -13.837 58.863 32.349 1.00 28.91 83 ASN A O 1
ATOM 687 N N . CYS A 1 84 ? -13.182 58.968 30.204 1.00 24.58 84 CYS A N 1
ATOM 688 C CA . CYS A 1 84 ? -11.739 58.927 30.443 1.00 24.58 84 CYS A CA 1
ATOM 689 C C . CYS A 1 84 ? -11.162 60.360 30.468 1.00 24.58 84 CYS A C 1
ATOM 691 O O . CYS A 1 84 ? -11.431 61.114 29.529 1.00 24.58 84 CYS A O 1
ATOM 693 N N . PRO A 1 85 ? -10.352 60.744 31.470 1.00 32.72 85 PRO A N 1
ATOM 694 C CA . PRO A 1 85 ? -9.384 61.836 31.380 1.00 32.72 85 PRO A CA 1
ATOM 695 C C . PRO A 1 85 ? -7.983 61.323 30.976 1.00 32.72 85 PRO A C 1
ATOM 697 O O . PRO A 1 85 ? -7.751 60.119 30.890 1.00 32.72 85 PRO A O 1
ATOM 700 N N . LEU A 1 86 ? -7.075 62.254 30.673 1.00 35.22 86 LEU A N 1
ATOM 701 C CA . LEU A 1 86 ? -5.766 62.042 30.030 1.00 35.22 86 LEU A CA 1
ATOM 702 C C . LEU A 1 86 ? -4.590 61.824 31.015 1.00 35.22 86 LEU A C 1
ATOM 704 O O . LEU A 1 86 ? -4.717 62.149 32.192 1.00 35.22 86 LEU A O 1
ATOM 708 N N . LEU A 1 87 ? -3.428 61.461 30.431 1.00 31.00 87 LEU A N 1
ATOM 709 C CA . LEU A 1 87 ? -2.027 61.548 30.922 1.00 31.00 87 LEU A CA 1
ATOM 710 C C . LEU A 1 87 ? -1.465 60.368 31.755 1.00 31.00 87 LEU A C 1
ATOM 712 O O . LEU A 1 87 ? -2.205 59.778 32.541 1.00 31.00 87 LEU A O 1
ATOM 716 N N . PRO A 1 88 ? -0.131 60.121 31.719 1.00 36.03 88 PRO A N 1
ATOM 717 C CA . PRO A 1 88 ? 0.842 60.400 30.643 1.00 36.03 88 PRO A CA 1
ATOM 718 C C . PRO A 1 88 ? 1.741 59.194 30.271 1.00 36.03 88 PRO A C 1
ATOM 720 O O . PRO A 1 88 ? 1.788 58.183 30.970 1.00 36.03 88 PRO A O 1
ATOM 723 N N . ASP A 1 89 ? 2.502 59.342 29.184 1.00 41.56 89 ASP A N 1
ATOM 724 C CA . ASP A 1 89 ? 3.635 58.471 28.851 1.00 41.56 89 ASP A CA 1
ATOM 725 C C . ASP A 1 89 ? 4.774 58.627 29.875 1.00 41.56 89 ASP A C 1
ATOM 727 O O . ASP A 1 89 ? 5.301 59.724 30.033 1.00 41.56 89 ASP A O 1
ATOM 731 N N . ASP A 1 90 ? 5.133 57.541 30.568 1.00 36.81 90 ASP A N 1
ATOM 732 C CA . ASP A 1 90 ? 6.518 57.087 30.807 1.00 36.81 90 ASP A CA 1
ATOM 733 C C . ASP A 1 90 ? 6.544 55.978 31.872 1.00 36.81 90 ASP A C 1
ATOM 735 O O . ASP A 1 90 ? 6.380 56.229 33.064 1.00 36.81 90 ASP A O 1
ATOM 739 N N . LEU A 1 91 ? 6.811 54.737 31.452 1.00 33.72 91 LEU A N 1
ATOM 740 C CA . LEU A 1 91 ? 7.400 53.696 32.303 1.00 33.72 91 LEU A CA 1
ATOM 741 C C . LEU A 1 91 ? 7.986 52.597 31.408 1.00 33.72 91 LEU A C 1
ATOM 743 O O . LEU A 1 91 ? 7.292 51.689 30.947 1.00 33.72 91 LEU A O 1
ATOM 747 N N . GLY A 1 92 ? 9.287 52.698 31.138 1.00 38.41 92 GLY A N 1
ATOM 748 C CA . GLY A 1 92 ? 10.014 51.729 30.324 1.00 38.41 92 GLY A CA 1
ATOM 749 C C . GLY A 1 92 ? 10.089 50.355 30.990 1.00 38.41 92 GLY A C 1
ATOM 750 O O . GLY A 1 92 ? 10.970 50.107 31.809 1.00 38.41 92 GLY A O 1
ATOM 751 N N . LEU A 1 93 ? 9.206 49.440 30.588 1.00 34.06 93 LEU A N 1
ATOM 752 C CA . LEU A 1 93 ? 9.316 48.010 30.871 1.00 34.06 93 LEU A CA 1
ATOM 753 C C . LEU A 1 93 ? 9.583 47.253 29.571 1.00 34.06 93 LEU A C 1
ATOM 755 O O . LEU A 1 93 ? 8.745 47.177 28.673 1.00 34.06 93 LEU A O 1
ATOM 759 N N . SER A 1 94 ? 10.786 46.696 29.476 1.00 30.17 94 SER A N 1
ATOM 760 C CA . SER A 1 94 ? 11.255 45.916 28.338 1.00 30.17 94 SER A CA 1
ATOM 761 C C . SER A 1 94 ? 10.408 44.655 28.143 1.00 30.17 94 SER A C 1
ATOM 763 O O . SER A 1 94 ? 10.430 43.729 28.955 1.00 30.17 94 SER A O 1
ATOM 765 N N . CYS A 1 95 ? 9.674 44.592 27.030 1.00 30.72 95 CYS A N 1
ATOM 766 C CA . CYS A 1 95 ? 8.912 43.403 26.661 1.00 30.72 95 CYS A CA 1
ATOM 767 C C . CYS A 1 95 ? 9.849 42.218 26.382 1.00 30.72 95 CYS A C 1
ATOM 769 O O . CYS A 1 95 ? 10.523 42.163 25.352 1.00 30.72 95 CYS A O 1
ATOM 771 N N . THR A 1 96 ? 9.853 41.234 27.278 1.00 39.03 96 THR A N 1
ATOM 772 C CA . THR A 1 96 ? 10.416 39.904 27.015 1.00 39.03 96 THR A CA 1
ATOM 773 C C . THR A 1 96 ? 9.515 39.128 26.034 1.00 39.03 96 THR A C 1
ATOM 775 O O . THR A 1 96 ? 8.325 39.431 25.902 1.00 39.03 96 THR A O 1
ATOM 778 N N . PRO A 1 97 ? 10.055 38.164 25.260 1.00 41.34 97 PRO A N 1
ATOM 779 C CA . PRO A 1 97 ? 9.400 37.700 24.037 1.00 41.34 97 PRO A CA 1
ATOM 780 C C . PRO A 1 97 ? 8.235 36.732 24.299 1.00 41.34 97 PRO A C 1
ATOM 782 O O . PRO A 1 97 ? 8.416 35.513 24.366 1.00 41.34 97 PRO A O 1
ATOM 785 N N . SER A 1 98 ? 7.013 37.271 24.314 1.00 43.34 98 SER A N 1
ATOM 786 C CA . SER A 1 98 ? 5.746 36.516 24.337 1.00 43.34 98 SER A CA 1
ATOM 787 C C . SER A 1 98 ? 5.676 35.399 23.281 1.00 43.34 98 SER A C 1
ATOM 789 O O . SER A 1 98 ? 5.127 34.328 23.544 1.00 43.34 98 SER A O 1
ATOM 791 N N . ASN A 1 99 ? 6.327 35.590 22.128 1.00 41.47 99 ASN A N 1
ATOM 792 C CA . ASN A 1 99 ? 6.385 34.613 21.039 1.00 41.47 99 ASN A CA 1
ATOM 793 C C . ASN A 1 99 ? 7.002 33.253 21.430 1.00 41.47 99 ASN A C 1
ATOM 795 O O . ASN A 1 99 ? 6.568 32.231 20.900 1.00 41.47 99 ASN A O 1
ATOM 799 N N . GLN A 1 100 ? 7.980 33.187 22.347 1.00 39.78 100 GLN A N 1
ATOM 800 C CA . GLN A 1 100 ? 8.578 31.893 22.728 1.00 39.78 100 GLN A CA 1
ATOM 801 C C . GLN A 1 100 ? 7.615 31.031 23.555 1.00 39.78 100 GLN A C 1
ATOM 803 O O . GLN A 1 100 ? 7.519 29.822 23.328 1.00 39.78 100 GLN A O 1
ATOM 808 N N . ILE A 1 101 ? 6.856 31.650 24.463 1.00 44.25 101 ILE A N 1
ATOM 809 C CA . ILE A 1 101 ? 5.847 30.957 25.274 1.00 44.25 101 ILE A CA 1
ATOM 810 C C . ILE A 1 101 ? 4.715 30.460 24.367 1.00 44.25 101 ILE A C 1
ATOM 812 O O . ILE A 1 101 ? 4.334 29.294 24.456 1.00 44.25 101 ILE A O 1
ATOM 816 N N . SER A 1 102 ? 4.244 31.289 23.428 1.00 46.59 102 SER A N 1
ATOM 817 C CA . SER A 1 102 ? 3.204 30.907 22.463 1.00 46.59 102 SER A CA 1
ATOM 818 C C . SER A 1 102 ? 3.605 29.715 21.583 1.00 46.59 102 SER A C 1
ATOM 820 O O . SER A 1 102 ? 2.800 28.805 21.387 1.00 46.59 102 SER A O 1
ATOM 822 N N . ILE A 1 103 ? 4.850 29.670 21.090 1.00 48.81 103 ILE A N 1
ATOM 823 C CA . ILE A 1 103 ? 5.349 28.561 20.255 1.00 48.81 103 ILE A CA 1
ATOM 824 C C . ILE A 1 103 ? 5.540 27.277 21.082 1.00 48.81 103 ILE A C 1
ATOM 826 O O . ILE A 1 103 ? 5.173 26.190 20.626 1.00 48.81 103 ILE A O 1
ATOM 830 N N . SER A 1 104 ? 6.060 27.381 22.308 1.00 47.00 104 SER A N 1
ATOM 831 C CA . SER A 1 104 ? 6.191 26.245 23.236 1.00 47.00 104 SER A CA 1
ATOM 832 C C . SER A 1 104 ? 4.826 25.648 23.616 1.00 47.00 104 SER A C 1
ATOM 834 O O . SER A 1 104 ? 4.625 24.432 23.574 1.00 47.00 104 SER A O 1
ATOM 836 N N . LEU A 1 105 ? 3.834 26.501 23.890 1.00 46.03 105 LEU A N 1
ATOM 837 C CA . LEU A 1 105 ? 2.479 26.062 24.221 1.00 46.03 105 LEU A CA 1
ATOM 838 C C . LEU A 1 105 ? 1.789 25.413 23.010 1.00 46.03 105 LEU A C 1
ATOM 840 O O . LEU A 1 105 ? 1.227 24.325 23.135 1.00 46.03 105 LEU A O 1
ATOM 844 N N . ALA A 1 106 ? 1.893 26.017 21.821 1.00 47.59 106 ALA A N 1
ATOM 845 C CA . ALA A 1 106 ? 1.322 25.469 20.589 1.00 47.59 106 ALA A CA 1
ATOM 846 C C . ALA A 1 106 ? 1.942 24.116 20.192 1.00 47.59 106 ALA A C 1
ATOM 848 O O . ALA A 1 106 ? 1.223 23.199 19.784 1.00 47.59 106 ALA A O 1
ATOM 849 N N . THR A 1 107 ? 3.261 23.951 20.344 1.00 51.84 107 THR A N 1
ATOM 850 C CA . THR A 1 107 ? 3.940 22.671 20.071 1.00 51.84 107 THR A CA 1
ATOM 851 C C . THR A 1 107 ? 3.577 21.597 21.098 1.00 51.84 107 THR A C 1
ATOM 853 O O . THR A 1 107 ? 3.283 20.469 20.701 1.00 51.84 107 THR A O 1
ATOM 856 N N . SER A 1 108 ? 3.485 21.943 22.388 1.00 61.31 108 SER A N 1
ATOM 857 C CA . SER A 1 108 ? 3.012 21.039 23.448 1.00 61.31 108 SER A CA 1
ATOM 858 C C . SER A 1 108 ? 1.573 20.563 23.203 1.00 61.31 108 SER A C 1
ATOM 860 O O . SER A 1 108 ? 1.306 19.360 23.201 1.00 61.31 108 SER A O 1
ATOM 862 N N . VAL A 1 109 ? 0.653 21.480 22.887 1.00 63.25 109 VAL A N 1
ATOM 863 C CA . VAL A 1 109 ? -0.749 21.161 22.563 1.00 63.25 109 VAL A CA 1
ATOM 864 C C . VAL A 1 109 ? -0.845 20.282 21.309 1.00 63.25 109 VAL A C 1
ATOM 866 O O . VAL A 1 109 ? -1.554 19.273 21.310 1.00 63.25 109 VAL A O 1
ATOM 869 N N . THR A 1 110 ? -0.082 20.592 20.256 1.00 64.88 110 THR A N 1
ATOM 870 C CA . THR A 1 110 ? -0.040 19.779 19.025 1.00 64.88 110 THR A CA 1
ATOM 871 C C . THR A 1 110 ? 0.481 18.365 19.296 1.00 64.88 110 THR A C 1
ATOM 873 O O . THR A 1 110 ? -0.090 17.390 18.801 1.00 64.88 110 THR A O 1
ATOM 876 N N . LEU A 1 111 ? 1.518 18.226 20.131 1.00 68.12 111 LEU A N 1
ATOM 877 C CA . LEU A 1 111 ? 2.052 16.931 20.551 1.00 68.12 111 LEU A CA 1
ATOM 878 C C . LEU A 1 111 ? 1.022 16.133 21.365 1.00 68.12 111 LEU A C 1
ATOM 880 O O . LEU A 1 111 ? 0.824 14.950 21.098 1.00 68.12 111 LEU A O 1
ATOM 884 N N . GLN A 1 112 ? 0.314 16.768 22.303 1.00 73.50 112 GLN A N 1
ATOM 885 C CA . GLN A 1 112 ? -0.752 16.122 23.078 1.00 73.50 112 GLN A CA 1
ATOM 886 C C . GLN A 1 112 ? -1.892 15.622 22.178 1.00 73.50 112 GLN A C 1
ATOM 888 O O . GLN A 1 112 ? -2.320 14.472 22.312 1.00 73.50 112 GLN A O 1
ATOM 893 N N . PHE A 1 113 ? -2.336 16.425 21.202 1.00 75.31 113 PHE A N 1
ATOM 894 C CA . PHE A 1 113 ? -3.314 15.983 20.203 1.00 75.31 113 PHE A CA 1
ATOM 895 C C . PHE A 1 113 ? -2.788 14.829 19.338 1.00 75.31 113 PHE A C 1
ATOM 897 O O . PHE A 1 113 ? -3.531 13.881 19.074 1.00 75.31 113 PHE A O 1
ATOM 904 N N . MET A 1 114 ? -1.518 14.858 18.923 1.00 69.62 114 MET A N 1
ATOM 905 C CA . MET A 1 114 ? -0.906 13.777 18.144 1.00 69.62 114 MET A CA 1
ATOM 906 C C . MET A 1 114 ? -0.839 12.469 18.946 1.00 69.62 114 MET A C 1
ATOM 908 O O . MET A 1 114 ? -1.272 11.426 18.453 1.00 69.62 114 MET A O 1
ATOM 912 N N . LEU A 1 115 ? -0.373 12.518 20.197 1.00 81.31 115 LEU A N 1
ATOM 913 C CA . LEU A 1 115 ? -0.315 11.363 21.099 1.00 81.31 115 LEU A CA 1
ATOM 914 C C . LEU A 1 115 ? -1.714 10.793 21.374 1.00 81.31 115 LEU A C 1
ATOM 916 O O . LEU A 1 115 ? -1.904 9.576 21.318 1.00 81.31 115 LEU A O 1
ATOM 920 N N . LEU A 1 116 ? -2.715 11.656 21.581 1.00 85.44 116 LEU A N 1
ATOM 921 C CA . LEU A 1 116 ? -4.117 11.255 21.708 1.00 85.44 116 LEU A CA 1
ATOM 922 C C . LEU A 1 116 ? -4.622 10.536 20.446 1.00 85.44 116 LEU A C 1
ATOM 924 O O . LEU A 1 116 ? -5.280 9.502 20.557 1.00 85.44 116 LEU A O 1
ATOM 928 N N . ARG A 1 117 ? -4.286 11.028 19.247 1.00 84.50 117 ARG A N 1
ATOM 929 C CA . ARG A 1 117 ? -4.671 10.400 17.969 1.00 84.50 117 ARG A CA 1
ATOM 930 C C . ARG A 1 117 ? -3.984 9.057 17.738 1.00 84.50 117 ARG A C 1
ATOM 932 O O . ARG A 1 117 ? -4.651 8.108 17.326 1.00 84.50 117 ARG A O 1
ATOM 939 N N . ILE A 1 118 ? -2.694 8.946 18.053 1.00 78.62 118 ILE A N 1
ATOM 940 C CA . ILE A 1 118 ? -1.950 7.676 18.014 1.00 78.62 118 ILE A CA 1
ATOM 941 C C . ILE A 1 118 ? -2.598 6.665 18.969 1.00 78.62 118 ILE A C 1
ATOM 943 O O . ILE A 1 118 ? -2.845 5.524 18.582 1.00 78.62 118 ILE A O 1
ATOM 947 N N . ARG A 1 119 ? -2.956 7.090 20.187 1.00 88.50 119 ARG A N 1
ATOM 948 C CA . ARG A 1 119 ? -3.615 6.246 21.194 1.00 88.50 119 ARG A CA 1
ATOM 949 C C . ARG A 1 119 ? -5.029 5.826 20.791 1.00 88.50 119 ARG A C 1
ATOM 951 O O . ARG A 1 119 ? -5.383 4.665 20.967 1.00 88.50 119 ARG A O 1
ATOM 958 N N . GLN A 1 120 ? -5.809 6.725 20.192 1.00 89.00 120 GLN A N 1
ATOM 959 C CA . GLN A 1 120 ? -7.121 6.416 19.612 1.00 89.00 120 GLN A CA 1
ATOM 960 C C . GLN A 1 120 ? -7.013 5.377 18.494 1.00 89.00 120 GLN A C 1
ATOM 962 O O . GLN A 1 120 ? -7.781 4.418 18.482 1.00 89.00 120 GLN A O 1
ATOM 967 N N . LEU A 1 121 ? -6.044 5.529 17.585 1.00 85.25 121 LEU A N 1
ATOM 968 C CA . LEU A 1 121 ? -5.814 4.569 16.507 1.00 85.25 121 LEU A CA 1
ATOM 969 C C . LEU A 1 121 ? -5.346 3.212 17.052 1.00 85.25 121 LEU A C 1
ATOM 971 O O . LEU A 1 121 ? -5.883 2.187 16.647 1.00 85.25 121 LEU A O 1
ATOM 975 N N . PHE A 1 122 ? -4.406 3.196 18.000 1.00 88.81 122 PHE A N 1
ATOM 976 C CA . PHE A 1 122 ? -3.901 1.974 18.633 1.00 88.81 122 PHE A CA 1
ATOM 977 C C . PHE A 1 122 ? -4.978 1.233 19.441 1.00 88.81 122 PHE A C 1
ATOM 979 O O . PHE A 1 122 ? -5.103 0.012 19.339 1.00 88.81 122 PHE A O 1
ATOM 986 N N . GLY A 1 123 ? -5.806 1.955 20.201 1.00 89.31 123 GLY A N 1
ATOM 987 C CA . GLY A 1 123 ? -6.973 1.390 20.879 1.00 89.31 123 GLY A CA 1
ATOM 988 C C . GLY A 1 123 ? -7.999 0.828 19.895 1.00 89.31 123 GLY A C 1
ATOM 989 O O . GLY A 1 123 ? -8.477 -0.291 20.076 1.00 89.31 123 GLY A O 1
ATOM 990 N N . PHE A 1 124 ? -8.275 1.548 18.803 1.00 89.81 124 PHE A N 1
ATOM 991 C CA . PHE A 1 124 ? -9.190 1.110 17.750 1.00 89.81 124 PHE A CA 1
ATOM 992 C C . PHE A 1 124 ? -8.703 -0.168 17.056 1.00 89.81 124 PHE A C 1
ATOM 994 O O . PHE A 1 124 ? -9.467 -1.130 16.953 1.00 89.81 124 PHE A O 1
ATOM 1001 N N . THR A 1 125 ? -7.440 -0.221 16.619 1.00 84.75 125 THR A N 1
ATOM 1002 C CA . THR A 1 125 ? -6.879 -1.422 15.980 1.00 84.75 125 THR A CA 1
ATOM 1003 C C . THR A 1 125 ? -6.810 -2.601 16.945 1.00 84.75 125 THR A C 1
ATOM 1005 O O . THR A 1 125 ? -7.137 -3.716 16.550 1.00 84.75 125 THR A O 1
ATOM 1008 N N . THR A 1 126 ? -6.488 -2.365 18.220 1.00 91.06 126 THR A N 1
ATOM 1009 C CA . THR A 1 126 ? -6.508 -3.396 19.270 1.00 91.06 126 THR A CA 1
ATOM 1010 C C . THR A 1 126 ? -7.920 -3.953 19.489 1.00 91.06 126 THR A C 1
ATOM 1012 O O . THR A 1 126 ? -8.111 -5.170 19.504 1.00 91.06 126 THR A O 1
ATOM 1015 N N . TYR A 1 127 ? -8.928 -3.083 19.597 1.00 91.19 127 TYR A N 1
ATOM 1016 C CA . TYR A 1 127 ? -10.318 -3.478 19.820 1.00 91.19 127 TYR A CA 1
ATOM 1017 C C . TYR A 1 127 ? -10.889 -4.277 18.640 1.00 91.19 127 TYR A C 1
ATOM 1019 O O . TYR A 1 127 ? -11.361 -5.401 18.827 1.00 91.19 127 TYR A O 1
ATOM 1027 N N . TYR A 1 128 ? -10.790 -3.756 17.412 1.00 88.50 128 TYR A N 1
ATOM 1028 C CA . TYR A 1 128 ? -11.266 -4.473 16.222 1.00 88.50 128 TYR A CA 1
ATOM 1029 C C . TYR A 1 128 ? -10.421 -5.715 15.910 1.00 88.50 128 TYR A C 1
ATOM 1031 O O . TYR A 1 128 ? -10.971 -6.732 15.491 1.00 88.50 128 TYR A O 1
ATOM 1039 N N . GLY A 1 129 ? -9.118 -5.690 16.200 1.00 87.69 129 GLY A N 1
ATOM 1040 C CA . GLY A 1 129 ? -8.250 -6.866 16.152 1.00 87.69 129 GLY A CA 1
ATOM 1041 C C . GLY A 1 129 ? -8.721 -7.975 17.095 1.00 87.69 129 GLY A C 1
ATOM 1042 O O . GLY A 1 129 ? -8.766 -9.136 16.692 1.00 87.69 129 GLY A O 1
ATOM 1043 N N . SER A 1 130 ? -9.173 -7.629 18.308 1.00 88.19 130 SER A N 1
ATOM 1044 C CA . SER A 1 130 ? -9.776 -8.602 19.227 1.00 88.19 130 SER A CA 1
ATOM 1045 C C . SER A 1 130 ? -11.078 -9.194 18.668 1.00 88.19 130 SER A C 1
ATOM 1047 O O . SER A 1 130 ? -11.289 -10.402 18.756 1.00 88.19 130 SER A O 1
ATOM 1049 N N . PHE A 1 131 ? -11.914 -8.392 17.998 1.00 84.38 131 PHE A N 1
ATOM 1050 C CA . PHE A 1 131 ? -13.133 -8.885 17.350 1.00 84.38 131 PHE A CA 1
ATOM 1051 C C . PHE A 1 131 ? -12.818 -9.855 16.198 1.00 84.38 131 PHE A C 1
ATOM 1053 O O . PHE A 1 131 ? -13.415 -10.930 16.115 1.00 84.38 131 PHE A O 1
ATOM 1060 N N . CYS A 1 132 ? -11.828 -9.532 15.359 1.00 85.25 132 CYS A N 1
ATOM 1061 C CA . CYS A 1 132 ? -11.319 -10.437 14.324 1.00 85.25 132 CYS A CA 1
ATOM 1062 C C . CYS A 1 132 ? -10.727 -11.725 14.919 1.00 85.25 132 CYS A C 1
ATOM 1064 O O . CYS A 1 132 ? -10.935 -12.802 14.361 1.00 85.25 132 CYS A O 1
ATOM 1066 N N . TYR A 1 133 ? -10.052 -11.646 16.071 1.00 87.94 133 TYR A N 1
ATOM 1067 C CA . TYR A 1 133 ? -9.573 -12.820 16.800 1.00 87.94 133 TYR A CA 1
ATOM 1068 C C . TYR A 1 133 ? -10.730 -13.738 17.228 1.00 87.94 133 TYR A C 1
ATOM 1070 O O . TYR A 1 133 ? -10.692 -14.921 16.899 1.00 87.94 133 TYR A O 1
ATOM 1078 N N . TYR A 1 134 ? -11.791 -13.218 17.861 1.00 86.94 134 TYR A N 1
ATOM 1079 C CA . TYR A 1 134 ? -12.957 -14.031 18.257 1.00 86.94 134 TYR A CA 1
ATOM 1080 C C . TYR A 1 134 ? -13.753 -14.601 17.072 1.00 86.94 134 TYR A C 1
ATOM 1082 O O . TYR A 1 134 ? -14.306 -15.697 17.181 1.00 86.94 134 TYR A O 1
ATOM 1090 N N . LEU A 1 135 ? -13.827 -13.870 15.954 1.00 84.19 135 LEU A N 1
ATOM 1091 C CA . LEU A 1 135 ? -14.558 -14.283 14.752 1.00 84.19 135 LEU A CA 1
ATOM 1092 C C . LEU A 1 135 ? -13.801 -15.330 13.918 1.00 84.19 135 LEU A C 1
ATOM 1094 O O . LEU A 1 135 ? -14.421 -16.288 13.466 1.00 84.19 135 LEU A O 1
ATOM 1098 N N . LEU A 1 136 ? -12.499 -15.132 13.682 1.00 84.69 136 LEU A N 1
ATOM 1099 C CA . LEU A 1 136 ? -11.730 -15.883 12.678 1.00 84.69 136 LEU A CA 1
ATOM 1100 C C . LEU A 1 136 ? -10.676 -16.811 13.286 1.00 84.69 136 LEU A C 1
ATOM 1102 O O . LEU A 1 136 ? -10.566 -17.960 12.873 1.00 84.69 136 LEU A O 1
ATOM 1106 N N . LEU A 1 137 ? -9.888 -16.328 14.251 1.00 85.31 137 LEU A N 1
ATOM 1107 C CA . LEU A 1 137 ? -8.703 -17.050 14.734 1.00 85.31 137 LEU A CA 1
ATOM 1108 C C . LEU A 1 137 ? -9.035 -18.031 15.858 1.00 85.31 137 LEU A C 1
ATOM 1110 O O . LEU A 1 137 ? -8.614 -19.181 15.822 1.00 85.31 137 LEU A O 1
ATOM 1114 N N . LEU A 1 138 ? -9.814 -17.602 16.848 1.00 87.19 138 LEU A N 1
ATOM 1115 C CA . LEU A 1 138 ? -10.170 -18.417 18.004 1.00 87.19 138 LEU A CA 1
ATOM 1116 C C . LEU A 1 138 ? -10.868 -19.748 17.643 1.00 87.19 138 LEU A C 1
ATOM 1118 O O . LEU A 1 138 ? -10.490 -20.759 18.232 1.00 87.19 138 LEU A O 1
ATOM 1122 N N . PRO A 1 139 ? -11.813 -19.815 16.677 1.00 84.50 139 PRO A N 1
ATOM 1123 C CA . PRO A 1 139 ? -12.403 -21.089 16.257 1.00 84.50 139 PRO A CA 1
ATOM 1124 C C . PRO A 1 139 ? -11.386 -22.082 15.676 1.00 84.50 139 PRO A C 1
ATOM 1126 O O . PRO A 1 139 ? -11.607 -23.283 15.772 1.00 84.50 139 PRO A O 1
ATOM 1129 N N . LEU A 1 140 ? -10.298 -21.583 15.076 1.00 84.06 140 LEU A N 1
ATOM 1130 C CA . LEU A 1 140 ? -9.234 -22.390 14.471 1.00 84.06 140 LEU A CA 1
ATOM 1131 C C . LEU A 1 140 ? -8.167 -22.798 15.498 1.00 84.06 140 LEU A C 1
ATOM 1133 O O . LEU A 1 140 ? -7.645 -23.905 15.436 1.00 84.06 140 LEU A O 1
ATOM 1137 N N . LEU A 1 141 ? -7.840 -21.902 16.436 1.00 87.75 141 LEU A N 1
ATOM 1138 C CA . LEU A 1 141 ? -6.775 -22.093 17.427 1.00 87.75 141 LEU A CA 1
ATOM 1139 C C . LEU A 1 141 ? -7.217 -22.891 18.663 1.00 87.75 141 LEU A C 1
ATOM 1141 O O . LEU A 1 141 ? -6.383 -23.519 19.307 1.00 87.75 141 LEU A O 1
ATOM 1145 N N . ASP A 1 142 ? -8.501 -22.846 19.028 1.00 87.62 142 ASP A N 1
ATOM 1146 C CA . ASP A 1 142 ? -9.054 -23.588 20.170 1.00 87.62 142 ASP A CA 1
ATOM 1147 C C . ASP A 1 142 ? -10.506 -24.021 19.880 1.00 87.62 142 ASP A C 1
ATOM 1149 O O . ASP A 1 142 ? -11.452 -23.498 20.478 1.00 87.62 142 ASP A O 1
ATOM 1153 N N . PRO A 1 143 ? -10.720 -24.962 18.938 1.00 84.94 143 PRO A N 1
ATOM 1154 C CA . PRO A 1 143 ? -12.061 -25.432 18.577 1.00 84.94 143 PRO A CA 1
ATOM 1155 C C . PRO A 1 143 ? -12.825 -26.043 19.765 1.00 84.94 143 PRO A C 1
ATOM 1157 O O . PRO A 1 143 ? -14.052 -25.980 19.803 1.00 84.94 143 PRO A O 1
ATOM 1160 N N . TRP A 1 144 ? -12.104 -26.556 20.768 1.00 87.69 144 TRP A N 1
ATOM 1161 C CA . TRP A 1 144 ? -12.636 -27.187 21.983 1.00 87.69 144 TRP A CA 1
ATOM 1162 C C . TRP A 1 144 ? -12.741 -26.220 23.182 1.00 87.69 144 TRP A C 1
ATOM 1164 O O . TRP A 1 144 ? -12.744 -26.650 24.337 1.00 87.69 144 TRP A O 1
ATOM 1174 N N . GLU A 1 145 ? -12.773 -24.904 22.941 1.00 89.25 145 GLU A N 1
ATOM 1175 C CA . GLU A 1 145 ? -12.743 -23.875 23.987 1.00 89.25 145 GLU A CA 1
ATOM 1176 C C . GLU A 1 145 ? -13.826 -24.070 25.070 1.00 89.25 145 GLU A C 1
ATOM 1178 O O . GLU A 1 145 ? -15.034 -23.979 24.816 1.00 89.25 145 GLU A O 1
ATOM 1183 N N . THR A 1 146 ? -13.386 -24.248 26.318 1.00 89.50 146 THR A N 1
ATOM 1184 C CA . THR A 1 146 ? -14.266 -24.349 27.492 1.00 89.50 146 THR A CA 1
ATOM 1185 C C . THR A 1 146 ? -14.788 -22.973 27.914 1.00 89.50 146 THR A C 1
ATOM 1187 O O . THR A 1 146 ? -14.175 -21.942 27.633 1.00 89.50 146 THR A O 1
ATOM 1190 N N . GLN A 1 147 ? -15.929 -22.941 28.609 1.00 85.44 147 GLN A N 1
ATOM 1191 C CA . GLN A 1 147 ? -16.575 -21.688 29.020 1.00 85.44 147 GLN A CA 1
ATOM 1192 C C . GLN A 1 147 ? -15.665 -20.806 29.891 1.00 85.44 147 GLN A C 1
ATOM 1194 O O . GLN A 1 147 ? -15.597 -19.596 29.690 1.00 85.44 147 GLN A O 1
ATOM 1199 N N . GLU A 1 148 ? -14.926 -21.414 30.816 1.00 86.88 148 GLU A N 1
ATOM 1200 C CA . GLU A 1 148 ? -13.976 -20.724 31.691 1.00 86.88 148 GLU A CA 1
ATOM 1201 C C . GLU A 1 148 ? -12.806 -20.100 30.905 1.00 86.88 148 GLU A C 1
ATOM 1203 O O . GLU A 1 148 ? -12.473 -18.930 31.105 1.00 86.88 148 GLU A O 1
ATOM 1208 N N . ARG A 1 149 ? -12.218 -20.845 29.952 1.00 91.00 149 ARG A N 1
ATOM 1209 C CA . ARG A 1 149 ? -11.143 -20.339 29.078 1.00 91.00 149 ARG A CA 1
ATOM 1210 C C . ARG A 1 149 ? -11.625 -19.161 28.233 1.00 91.00 149 ARG A C 1
ATOM 1212 O O . ARG A 1 149 ? -10.907 -18.166 28.128 1.00 91.00 149 ARG A O 1
ATOM 1219 N N . PHE A 1 150 ? -12.849 -19.239 27.708 1.00 91.12 150 PHE A N 1
ATOM 1220 C CA . PHE A 1 150 ? -13.483 -18.134 26.994 1.00 91.12 150 PHE A CA 1
ATOM 1221 C C . PHE A 1 150 ? -13.639 -16.887 27.879 1.00 91.12 150 PHE A C 1
ATOM 1223 O O . PHE A 1 150 ? -13.219 -15.810 27.468 1.00 91.12 150 PHE A O 1
ATOM 1230 N N . GLN A 1 151 ? -14.165 -17.013 29.106 1.00 88.38 151 GLN A N 1
ATOM 1231 C CA . GLN A 1 151 ? -14.341 -15.859 30.004 1.00 88.38 151 GLN A CA 1
ATOM 1232 C C . GLN A 1 151 ? -12.998 -15.217 30.396 1.00 88.38 151 GLN A C 1
ATOM 1234 O O . GLN A 1 151 ? -12.841 -13.999 30.285 1.00 88.38 151 GLN A O 1
ATOM 1239 N N . LYS A 1 152 ? -11.983 -16.022 30.752 1.00 91.25 152 LYS A N 1
ATOM 1240 C CA . LYS A 1 152 ? -10.627 -15.522 31.057 1.00 91.25 152 LYS A CA 1
ATOM 1241 C C . LYS A 1 152 ? -10.005 -14.781 29.865 1.00 91.25 152 LYS A C 1
ATOM 1243 O O . LYS A 1 152 ? -9.366 -13.741 30.047 1.00 91.25 152 LYS A O 1
ATOM 1248 N N . ARG A 1 153 ? -10.215 -15.270 28.634 1.00 92.75 153 ARG A N 1
ATOM 1249 C CA . ARG A 1 153 ? -9.804 -14.568 27.405 1.00 92.75 153 ARG A CA 1
ATOM 1250 C C . ARG A 1 153 ? -10.589 -13.278 27.196 1.00 92.75 153 ARG A C 1
ATOM 1252 O O . ARG A 1 153 ? -9.958 -12.252 26.952 1.00 92.75 153 ARG A O 1
ATOM 1259 N N . LEU A 1 154 ? -11.915 -13.305 27.346 1.00 92.00 154 LEU A N 1
ATOM 1260 C CA . LEU A 1 154 ? -12.801 -12.157 27.140 1.00 92.00 154 LEU A CA 1
ATOM 1261 C C . LEU A 1 154 ? -12.400 -10.987 28.046 1.00 92.00 154 LEU A C 1
ATOM 1263 O O . LEU A 1 154 ? -12.106 -9.899 27.541 1.00 92.00 154 LEU A O 1
ATOM 1267 N N . LYS A 1 155 ? -12.247 -11.254 29.348 1.00 92.44 155 LYS A N 1
ATOM 1268 C CA . LYS A 1 155 ? -11.722 -10.316 30.351 1.00 92.44 155 LYS A CA 1
ATOM 1269 C C . LYS A 1 155 ? -10.345 -9.771 29.976 1.00 92.44 155 LYS A C 1
ATOM 1271 O O . LYS A 1 155 ? -10.145 -8.558 29.948 1.00 92.44 155 LYS A O 1
ATOM 1276 N N . LYS A 1 156 ? -9.398 -10.640 29.592 1.00 94.38 156 LYS A N 1
ATOM 1277 C CA . LYS A 1 156 ? -8.057 -10.221 29.144 1.00 94.38 156 LYS A CA 1
ATOM 1278 C C . LYS A 1 156 ? -8.117 -9.303 27.915 1.00 94.38 156 LYS A C 1
ATOM 1280 O O . LYS A 1 156 ? -7.418 -8.293 27.882 1.00 94.38 156 LYS A O 1
ATOM 1285 N N . THR A 1 157 ? -8.950 -9.611 26.920 1.00 93.62 157 THR A N 1
ATOM 1286 C CA . THR A 1 157 ? -9.105 -8.780 25.711 1.00 93.62 157 THR A CA 1
ATOM 1287 C C . THR A 1 157 ? -9.825 -7.458 25.976 1.00 93.62 157 THR A C 1
ATOM 1289 O O . THR A 1 157 ? -9.441 -6.444 25.390 1.00 93.62 157 THR A O 1
ATOM 1292 N N . ALA A 1 158 ? -10.797 -7.433 26.895 1.00 93.88 158 ALA A N 1
ATOM 1293 C CA . ALA A 1 158 ? -11.419 -6.202 27.375 1.00 93.88 158 ALA A CA 1
ATOM 1294 C C . ALA A 1 158 ? -10.367 -5.308 28.048 1.00 93.88 158 ALA A C 1
ATOM 1296 O O . ALA A 1 158 ? -10.124 -4.200 27.575 1.00 93.88 158 ALA A O 1
ATOM 1297 N N . ARG A 1 159 ? -9.636 -5.836 29.040 1.00 95.25 159 ARG A N 1
ATOM 1298 C CA . ARG A 1 159 ? -8.544 -5.143 29.747 1.00 95.25 159 ARG A CA 1
ATOM 1299 C C . ARG A 1 159 ? -7.496 -4.545 28.814 1.00 95.25 159 ARG A C 1
ATOM 1301 O O . ARG A 1 159 ? -7.085 -3.398 28.984 1.00 95.25 159 ARG A O 1
ATOM 1308 N N . ILE A 1 160 ? -7.047 -5.322 27.826 1.00 95.38 160 ILE A N 1
ATOM 1309 C CA . ILE A 1 160 ? -6.067 -4.873 26.829 1.00 95.38 160 ILE A CA 1
ATOM 1310 C C . ILE A 1 160 ? -6.649 -3.735 25.978 1.00 95.38 160 ILE A C 1
ATOM 1312 O O . ILE A 1 160 ? -5.980 -2.720 25.800 1.00 95.38 160 ILE A O 1
ATOM 1316 N N . SER A 1 161 ? -7.900 -3.853 25.522 1.00 93.62 161 SER A N 1
ATOM 1317 C CA . SER A 1 161 ? -8.572 -2.806 24.737 1.00 93.62 161 SER A CA 1
ATOM 1318 C C . SER A 1 161 ? -8.741 -1.506 25.535 1.00 93.62 161 SER A C 1
ATOM 1320 O O . SER A 1 161 ? -8.386 -0.436 25.044 1.00 93.62 161 SER A O 1
ATOM 1322 N N . MET A 1 162 ? -9.201 -1.596 26.788 1.00 94.50 162 MET A N 1
ATOM 1323 C CA . MET A 1 162 ? -9.345 -0.458 27.709 1.00 94.50 162 MET A CA 1
ATOM 1324 C C . MET A 1 162 ? -8.010 0.280 27.886 1.00 94.50 162 MET A C 1
ATOM 1326 O O . MET A 1 162 ? -7.904 1.477 27.608 1.00 94.50 162 MET A O 1
ATOM 1330 N N . ARG A 1 163 ? -6.942 -0.456 28.227 1.00 95.69 163 ARG A N 1
ATOM 1331 C CA . ARG A 1 163 ? -5.588 0.097 28.403 1.00 95.69 163 ARG A CA 1
ATOM 1332 C C . ARG A 1 163 ? -4.984 0.659 27.111 1.00 95.69 163 ARG A C 1
ATOM 1334 O O . ARG A 1 163 ? -4.226 1.629 27.178 1.00 95.69 163 ARG A O 1
ATOM 1341 N N . ALA A 1 164 ? -5.320 0.100 25.947 1.00 93.94 164 ALA A N 1
ATOM 1342 C CA . ALA A 1 164 ? -4.883 0.605 24.644 1.00 93.94 164 ALA A CA 1
ATOM 1343 C C . ALA A 1 164 ? -5.525 1.964 24.301 1.00 93.94 164 ALA A C 1
ATOM 1345 O O . ALA A 1 164 ? -4.832 2.849 23.800 1.00 93.94 164 ALA A O 1
ATOM 1346 N N . PHE A 1 165 ? -6.790 2.183 24.677 1.00 94.38 165 PHE A N 1
ATOM 1347 C CA . PHE A 1 165 ? -7.433 3.504 24.624 1.00 94.38 165 PHE A CA 1
ATOM 1348 C C . PHE A 1 165 ? -6.995 4.461 25.747 1.00 94.38 165 PHE A C 1
ATOM 1350 O O . PHE A 1 165 ? -7.109 5.675 25.600 1.00 94.38 165 PHE A O 1
ATOM 1357 N N . GLY A 1 166 ? -6.469 3.938 26.857 1.00 95.12 166 GLY A N 1
ATOM 1358 C CA . GLY A 1 166 ? -6.140 4.729 28.050 1.00 95.12 166 GLY A CA 1
ATOM 1359 C C . GLY A 1 166 ? -7.308 4.946 28.988 1.00 95.12 166 GLY A C 1
ATOM 1360 O O . GLY A 1 166 ? -7.345 5.938 29.709 1.00 95.12 166 GLY A O 1
ATOM 1361 N N . VAL A 1 167 ? -8.245 4.008 28.964 1.00 96.69 167 VAL A N 1
ATOM 1362 C CA . VAL A 1 167 ? -9.334 3.923 29.917 1.00 96.69 167 VAL A CA 1
ATOM 1363 C C . VAL A 1 167 ? -8.896 2.988 31.034 1.00 96.69 167 VAL A C 1
ATOM 1365 O O . VAL A 1 167 ? -8.498 1.848 30.785 1.00 96.69 167 VAL A O 1
ATOM 1368 N N . HIS A 1 168 ? -8.952 3.480 32.263 1.00 96.00 168 HIS A N 1
ATOM 1369 C CA . HIS A 1 168 ? -8.692 2.703 33.469 1.00 96.00 168 HIS A CA 1
ATOM 1370 C C . HIS A 1 168 ? -10.013 2.506 34.209 1.00 96.00 168 HIS A C 1
ATOM 1372 O O . HIS A 1 168 ? -10.799 3.445 34.302 1.00 96.00 168 HIS A O 1
ATOM 1378 N N . VAL A 1 169 ? -10.273 1.307 34.730 1.00 96.12 169 VAL A N 1
ATOM 1379 C CA . VAL A 1 169 ? -11.476 1.060 35.534 1.00 96.12 169 VAL A CA 1
ATOM 1380 C C . VAL A 1 169 ? -11.110 1.058 37.015 1.00 96.12 169 VAL A C 1
ATOM 1382 O O . VAL A 1 169 ? -10.160 0.387 37.420 1.00 96.12 169 VAL A O 1
ATOM 1385 N N . LYS A 1 170 ? -11.847 1.831 37.815 1.00 95.44 170 LYS A N 1
ATOM 1386 C CA . LYS A 1 170 ? -11.747 1.881 39.276 1.00 95.44 170 LYS A CA 1
ATOM 1387 C C . LYS A 1 170 ? -12.977 1.204 39.868 1.00 95.44 170 LYS A C 1
ATOM 1389 O O . LYS A 1 170 ? -14.096 1.582 39.542 1.00 95.44 170 LYS A O 1
ATOM 1394 N N . LEU A 1 171 ? -12.770 0.227 40.743 1.00 94.12 171 LEU A N 1
ATOM 1395 C CA . LEU A 1 171 ? -13.846 -0.489 41.427 1.00 94.12 171 LEU A CA 1
ATOM 1396 C C . LEU A 1 171 ? -14.016 0.068 42.848 1.00 94.12 171 LEU A C 1
ATOM 1398 O O . LEU A 1 171 ? -13.027 0.361 43.520 1.00 94.12 171 LEU A O 1
ATOM 1402 N N . GLN A 1 172 ? -15.258 0.245 43.290 1.00 93.62 172 GLN A N 1
ATOM 1403 C CA . GLN A 1 172 ? -15.626 0.703 44.632 1.00 93.62 172 GLN A CA 1
ATOM 1404 C C . GLN A 1 172 ? -16.754 -0.168 45.188 1.00 93.62 172 GLN A C 1
ATOM 1406 O O . GLN A 1 172 ? -17.642 -0.569 44.437 1.00 93.62 172 GLN A O 1
ATOM 1411 N N . GLY A 1 173 ? -16.736 -0.422 46.500 1.00 90.00 173 GLY A N 1
ATOM 1412 C CA . GLY A 1 173 ? -17.752 -1.241 47.167 1.00 90.00 173 GLY A CA 1
ATOM 1413 C C . GLY A 1 173 ? -17.716 -2.715 46.761 1.00 90.00 173 GLY A C 1
ATOM 1414 O O . GLY A 1 173 ? -18.759 -3.357 46.754 1.00 90.00 173 GLY A O 1
ATOM 1415 N N . PHE A 1 174 ? -16.544 -3.246 46.388 1.00 88.62 174 PHE A N 1
ATOM 1416 C CA . PHE A 1 174 ? -16.404 -4.644 45.963 1.00 88.62 174 PHE A CA 1
ATOM 1417 C C . PHE A 1 174 ? -16.890 -5.631 47.033 1.00 88.62 174 PHE A C 1
ATOM 1419 O O . PHE A 1 174 ? -17.515 -6.623 46.685 1.00 88.62 174 PHE A O 1
ATOM 1426 N N . ASP A 1 175 ? -16.740 -5.286 48.313 1.00 88.31 175 ASP A N 1
ATOM 1427 C CA . ASP A 1 175 ? -17.200 -6.075 49.466 1.00 88.31 175 ASP A CA 1
ATOM 1428 C C . ASP A 1 175 ? -18.736 -6.251 49.529 1.00 88.31 175 ASP A C 1
ATOM 1430 O O . ASP A 1 175 ? -19.240 -7.099 50.262 1.00 88.31 175 ASP A O 1
ATOM 1434 N N . ASN A 1 176 ? -19.503 -5.468 48.754 1.00 88.62 176 ASN A N 1
ATOM 1435 C CA . ASN A 1 176 ? -20.949 -5.660 48.596 1.00 88.62 176 ASN A CA 1
ATOM 1436 C C . ASN A 1 176 ? -21.300 -6.812 47.635 1.00 88.62 176 ASN A C 1
ATOM 1438 O O . ASN A 1 176 ? -22.444 -7.276 47.636 1.00 88.62 176 ASN A O 1
ATOM 1442 N N . LEU A 1 177 ? -20.351 -7.250 46.799 1.00 85.81 177 LEU A N 1
ATOM 1443 C CA . LEU A 1 177 ? -20.535 -8.339 45.847 1.00 85.81 177 LEU A CA 1
ATOM 1444 C C . LEU A 1 177 ? -20.443 -9.680 46.586 1.00 85.81 177 LEU A C 1
ATOM 1446 O O . LEU A 1 177 ? -19.410 -10.020 47.153 1.00 85.81 177 LEU A O 1
ATOM 1450 N N . LYS A 1 178 ? -21.533 -10.449 46.580 1.00 74.62 178 LYS A N 1
ATOM 1451 C CA . LYS A 1 178 ? -21.566 -11.798 47.159 1.00 74.62 178 LYS A CA 1
ATOM 1452 C C . LYS A 1 178 ? -21.315 -12.824 46.060 1.00 74.62 178 LYS A C 1
ATOM 1454 O O . LYS A 1 178 ? -22.218 -13.101 45.271 1.00 74.62 178 LYS A O 1
ATOM 1459 N N . ASP A 1 179 ? -20.103 -13.369 46.016 1.00 64.62 179 ASP A N 1
ATOM 1460 C CA . ASP A 1 179 ? -19.651 -14.275 44.948 1.00 64.62 179 ASP A CA 1
ATOM 1461 C C . ASP A 1 179 ? -20.443 -15.601 44.881 1.00 64.62 179 ASP A C 1
ATOM 1463 O O . ASP A 1 179 ? -20.503 -16.237 43.827 1.00 64.62 179 ASP A O 1
ATOM 1467 N N . ASP A 1 180 ? -21.117 -15.984 45.970 1.00 64.75 180 ASP A N 1
ATOM 1468 C CA . ASP A 1 180 ? -21.742 -17.302 46.155 1.00 64.75 180 ASP A CA 1
ATOM 1469 C C . ASP A 1 180 ? -23.040 -17.535 45.353 1.00 64.75 180 ASP A C 1
ATOM 1471 O O . ASP A 1 180 ? -23.511 -18.670 45.261 1.00 64.75 180 ASP A O 1
ATOM 1475 N N . THR A 1 181 ? -23.664 -16.487 44.791 1.00 69.94 181 THR A N 1
ATOM 1476 C CA . THR A 1 181 ? -24.982 -16.603 44.128 1.00 69.94 181 THR A CA 1
ATOM 1477 C C . THR A 1 181 ? -25.077 -15.844 42.807 1.00 69.94 181 THR A C 1
ATOM 1479 O O . THR A 1 181 ? -24.744 -14.664 42.709 1.00 69.94 181 THR A O 1
ATOM 1482 N N . ASN A 1 182 ? -25.610 -16.511 41.781 1.00 79.94 182 ASN A N 1
ATOM 1483 C CA . ASN A 1 182 ? -25.982 -15.908 40.502 1.00 79.94 182 ASN A CA 1
ATOM 1484 C C . ASN A 1 182 ? -26.963 -14.742 40.718 1.00 79.94 182 ASN A C 1
ATOM 1486 O O . ASN A 1 182 ? -28.031 -14.926 41.290 1.00 79.94 182 ASN A O 1
ATOM 1490 N N . THR A 1 183 ? -26.607 -13.546 40.243 1.00 90.44 183 THR A N 1
ATOM 1491 C CA . THR A 1 183 ? -27.317 -12.304 40.592 1.00 90.44 183 THR A CA 1
ATOM 1492 C C . THR A 1 183 ? -27.676 -11.468 39.355 1.00 90.44 183 THR A C 1
ATOM 1494 O O . THR A 1 183 ? -27.002 -11.534 38.321 1.00 90.44 183 THR A O 1
ATOM 1497 N N . ILE A 1 184 ? -28.751 -10.673 39.438 1.00 93.88 184 ILE A N 1
ATOM 1498 C CA . ILE A 1 184 ? -29.138 -9.711 38.395 1.00 93.88 184 ILE A CA 1
ATOM 1499 C C . ILE A 1 184 ? -28.441 -8.376 38.678 1.00 93.88 184 ILE A C 1
ATOM 1501 O O . ILE A 1 184 ? -28.783 -7.681 39.633 1.00 93.88 184 ILE A O 1
ATOM 1505 N N . ILE A 1 185 ? -27.483 -7.992 37.835 1.00 94.62 185 ILE A N 1
ATOM 1506 C CA . ILE A 1 185 ? -26.814 -6.690 37.921 1.00 94.62 185 ILE A CA 1
ATOM 1507 C C . ILE A 1 185 ? -27.702 -5.630 37.266 1.00 94.62 185 ILE A C 1
ATOM 1509 O O . ILE A 1 185 ? -28.036 -5.737 36.085 1.00 94.62 185 ILE A O 1
ATOM 1513 N N . ILE A 1 186 ? -28.042 -4.582 38.015 1.00 94.75 186 ILE A N 1
ATOM 1514 C CA . ILE A 1 186 ? -28.745 -3.396 37.512 1.00 94.75 186 ILE A CA 1
ATOM 1515 C C . ILE A 1 186 ? -27.740 -2.252 37.417 1.00 94.75 186 ILE A C 1
ATOM 1517 O O . ILE A 1 186 ? -27.169 -1.859 38.432 1.00 94.75 186 ILE A O 1
ATOM 1521 N N . ALA A 1 187 ? -27.555 -1.695 36.221 1.00 94.75 187 ALA A N 1
ATOM 1522 C CA . ALA A 1 187 ? -26.650 -0.569 35.994 1.00 94.75 187 ALA A CA 1
ATOM 1523 C C . ALA A 1 187 ? -27.274 0.519 35.113 1.00 94.75 187 ALA A C 1
ATOM 1525 O O . ALA A 1 187 ? -28.134 0.229 34.281 1.00 94.75 187 ALA A O 1
ATOM 1526 N N . ASN A 1 188 ? -26.822 1.764 35.267 1.00 93.94 188 ASN A N 1
ATOM 1527 C CA . ASN A 1 188 ? -27.138 2.856 34.345 1.00 93.94 188 ASN A CA 1
ATOM 1528 C C . ASN A 1 188 ? -26.400 2.648 33.014 1.00 93.94 188 ASN A C 1
ATOM 1530 O O . ASN A 1 188 ? -25.373 1.968 32.967 1.00 93.94 188 ASN A O 1
ATOM 1534 N N . HIS A 1 189 ? -26.932 3.210 31.929 1.00 93.25 189 HIS A N 1
ATOM 1535 C CA . HIS A 1 189 ? -26.366 3.048 30.593 1.00 93.25 189 HIS A CA 1
ATOM 1536 C C . HIS A 1 189 ? -26.082 4.398 29.945 1.00 93.25 189 HIS A C 1
ATOM 1538 O O . HIS A 1 189 ? -26.997 5.093 29.504 1.00 93.25 189 HIS A O 1
ATOM 1544 N N . SER A 1 190 ? -24.807 4.739 29.798 1.00 90.69 190 SER A N 1
ATOM 1545 C CA . SER A 1 190 ? -24.373 5.964 29.129 1.00 90.69 190 SER A CA 1
ATOM 1546 C C . SER A 1 190 ? -23.557 5.659 27.875 1.00 90.69 190 SER A C 1
ATOM 1548 O O . SER A 1 190 ? -23.941 6.067 26.773 1.00 90.69 190 SER A O 1
ATOM 1550 N N . SER A 1 191 ? -22.536 4.806 27.975 1.00 93.00 191 SER A N 1
ATOM 1551 C CA . SER A 1 191 ? -21.588 4.560 26.892 1.00 93.00 191 SER A CA 1
ATOM 1552 C C . SER A 1 191 ? -21.627 3.139 26.319 1.00 93.00 191 SER A C 1
ATOM 1554 O O . SER A 1 191 ? -22.305 2.222 26.775 1.00 93.00 191 SER A O 1
ATOM 1556 N N . TRP A 1 192 ? -20.888 2.946 25.225 1.00 90.06 192 TRP A N 1
ATOM 1557 C CA . TRP A 1 192 ? -20.491 1.608 24.770 1.00 90.06 192 TRP A CA 1
ATOM 1558 C C . TRP A 1 192 ? -19.498 0.951 25.743 1.00 90.06 192 TRP A C 1
ATOM 1560 O O . TRP A 1 192 ? -19.442 -0.273 25.842 1.00 90.06 192 TRP A O 1
ATOM 1570 N N . PHE A 1 193 ? -18.719 1.765 26.463 1.00 93.88 193 PHE A N 1
ATOM 1571 C CA . PHE A 1 193 ? -17.666 1.296 27.361 1.00 93.88 193 PHE A CA 1
ATOM 1572 C C . PHE A 1 193 ? -18.191 0.646 28.649 1.00 93.88 193 PHE A C 1
ATOM 1574 O O . PHE A 1 193 ? -17.478 -0.174 29.217 1.00 93.88 193 PHE A O 1
ATOM 1581 N N . ASP A 1 194 ? -19.437 0.910 29.051 1.00 94.44 194 ASP A N 1
ATOM 1582 C CA . ASP A 1 194 ? -20.109 0.338 30.230 1.00 94.44 194 ASP A CA 1
ATOM 1583 C C . ASP A 1 194 ? -19.959 -1.192 30.306 1.00 94.44 194 ASP A C 1
ATOM 1585 O O . ASP A 1 194 ? -19.591 -1.762 31.332 1.00 94.44 194 ASP A O 1
ATOM 1589 N N . GLN A 1 195 ? -20.197 -1.863 29.177 1.00 93.81 195 GLN A N 1
ATOM 1590 C CA . GLN A 1 195 ? -20.163 -3.323 29.058 1.00 93.81 195 GLN A CA 1
ATOM 1591 C C . GLN A 1 195 ? -18.724 -3.850 29.139 1.00 93.81 195 GLN A C 1
ATOM 1593 O O . GLN A 1 195 ? -18.464 -4.876 29.765 1.00 93.81 195 GLN A O 1
ATOM 1598 N N . ILE A 1 196 ? -17.777 -3.124 28.538 1.00 94.75 196 ILE A N 1
ATOM 1599 C CA . ILE A 1 196 ? -16.352 -3.475 28.525 1.00 94.75 196 ILE A CA 1
ATOM 1600 C C . ILE A 1 196 ? -15.747 -3.282 29.925 1.00 94.75 196 ILE A C 1
ATOM 1602 O O . ILE A 1 196 ? -14.960 -4.116 30.363 1.00 94.75 196 ILE A O 1
ATOM 1606 N N . ALA A 1 197 ? -16.153 -2.235 30.650 1.00 96.06 197 ALA A N 1
ATOM 1607 C CA . ALA A 1 197 ? -15.707 -1.953 32.012 1.00 96.06 197 ALA A CA 1
ATOM 1608 C C . ALA A 1 197 ? -16.156 -3.031 33.012 1.00 96.06 197 ALA A C 1
ATOM 1610 O O . ALA A 1 197 ? -15.349 -3.476 33.832 1.00 96.06 197 ALA A O 1
ATOM 1611 N N . LEU A 1 198 ? -17.407 -3.500 32.909 1.00 95.50 198 LEU A N 1
ATOM 1612 C CA . LEU A 1 198 ? -17.914 -4.623 33.708 1.00 95.50 198 LEU A CA 1
ATOM 1613 C C . LEU A 1 198 ? -17.131 -5.919 33.420 1.00 95.50 198 LEU A C 1
ATOM 1615 O O . LEU A 1 198 ? -16.692 -6.582 34.357 1.00 95.50 198 LEU A O 1
ATOM 1619 N N . ILE A 1 199 ? -16.893 -6.237 32.139 1.00 94.94 199 ILE A N 1
ATOM 1620 C CA . ILE A 1 199 ? -16.130 -7.425 31.700 1.00 94.94 199 ILE A CA 1
ATOM 1621 C C . ILE A 1 199 ? -14.651 -7.365 32.125 1.00 94.94 199 ILE A C 1
ATOM 1623 O O . ILE A 1 199 ? -14.062 -8.400 32.426 1.00 94.94 199 ILE A O 1
ATOM 1627 N N . ASP A 1 200 ? -14.026 -6.184 32.142 1.00 94.19 200 ASP A N 1
ATOM 1628 C CA . ASP A 1 200 ? -12.645 -6.002 32.616 1.00 94.19 200 ASP A CA 1
ATOM 1629 C C . ASP A 1 200 ? -12.523 -6.211 34.136 1.00 94.19 200 ASP A C 1
ATOM 1631 O O . ASP A 1 200 ? -11.545 -6.791 34.618 1.00 94.19 200 ASP A O 1
ATOM 1635 N N . SER A 1 201 ? -13.514 -5.746 34.898 1.00 92.44 201 SER A N 1
ATOM 1636 C CA . SER A 1 201 ? -13.399 -5.606 36.354 1.00 92.44 201 SER A CA 1
ATOM 1637 C C . SER A 1 201 ? -13.842 -6.845 37.124 1.00 92.44 201 SER A C 1
ATOM 1639 O O . SER A 1 201 ? -13.140 -7.279 38.035 1.00 92.44 201 SER A O 1
ATOM 1641 N N . LEU A 1 202 ? -14.978 -7.435 36.755 1.00 89.75 202 LEU A N 1
ATOM 1642 C CA . LEU A 1 202 ? -15.626 -8.490 37.536 1.00 89.75 202 LEU A CA 1
ATOM 1643 C C . LEU A 1 202 ? -15.143 -9.876 37.063 1.00 89.75 202 LEU A C 1
ATOM 1645 O O . LEU A 1 202 ? -14.981 -10.097 35.866 1.00 89.75 202 LEU A O 1
ATOM 1649 N N . ASP A 1 203 ? -14.845 -10.813 37.974 1.00 86.88 203 ASP A N 1
ATOM 1650 C CA . ASP A 1 203 ? -14.378 -12.182 37.631 1.00 86.88 203 ASP A CA 1
ATOM 1651 C C . ASP A 1 203 ? -15.504 -13.227 37.596 1.00 86.88 203 ASP A C 1
ATOM 1653 O O . ASP A 1 203 ? -15.303 -14.406 37.863 1.00 86.88 203 ASP A O 1
ATOM 1657 N N . ILE A 1 204 ? -16.703 -12.775 37.232 1.00 88.38 204 ILE A N 1
ATOM 1658 C CA . ILE A 1 204 ? -17.942 -13.558 37.208 1.00 88.38 204 ILE A CA 1
ATOM 1659 C C . ILE A 1 204 ? -18.427 -13.790 35.769 1.00 88.38 204 ILE A C 1
ATOM 1661 O O . ILE A 1 204 ? -18.149 -12.983 34.874 1.00 88.38 204 ILE A O 1
ATOM 1665 N N . PRO A 1 205 ? -19.175 -14.878 35.502 1.00 88.88 205 PRO A N 1
ATOM 1666 C CA . PRO A 1 205 ? -19.684 -15.195 34.172 1.00 88.88 205 PRO A CA 1
ATOM 1667 C C . PRO A 1 205 ? -20.841 -14.263 33.769 1.00 88.88 205 PRO A C 1
ATOM 1669 O O . PRO A 1 205 ? -22.015 -14.623 33.865 1.00 88.88 205 PRO A O 1
ATOM 1672 N N . LEU A 1 206 ? -20.497 -13.064 33.291 1.00 93.56 206 LEU A N 1
ATOM 1673 C CA . LEU A 1 206 ? -21.456 -12.054 32.840 1.00 93.56 206 LEU A CA 1
ATOM 1674 C C . LEU A 1 206 ? -22.179 -12.462 31.545 1.00 93.56 206 LEU A C 1
ATOM 1676 O O . LEU A 1 206 ? -21.561 -12.865 30.555 1.00 93.56 206 LEU A O 1
ATOM 1680 N N . ALA A 1 207 ? -23.491 -12.246 31.539 1.00 94.56 207 ALA A N 1
ATOM 1681 C CA . ALA A 1 207 ? -24.373 -12.266 30.381 1.00 94.56 207 ALA A CA 1
ATOM 1682 C C . ALA A 1 207 ? -25.137 -10.935 30.303 1.00 94.56 207 ALA A C 1
ATOM 1684 O O . ALA A 1 207 ? -25.425 -10.325 31.327 1.00 94.56 207 ALA A O 1
ATOM 1685 N N . PHE A 1 208 ? -25.481 -10.468 29.101 1.00 95.00 208 PHE A N 1
ATOM 1686 C CA . PHE A 1 208 ? -26.118 -9.158 28.911 1.00 95.00 208 PHE A CA 1
ATOM 1687 C C . PHE A 1 208 ? -27.462 -9.282 28.199 1.00 95.00 208 PHE A C 1
ATOM 1689 O O . PHE A 1 208 ? -27.598 -10.041 27.239 1.00 95.00 208 PHE A O 1
ATOM 1696 N N . VAL A 1 209 ? -28.440 -8.473 28.603 1.00 92.50 209 VAL A N 1
ATOM 1697 C CA . VAL A 1 209 ? -29.666 -8.266 27.821 1.00 92.50 209 VAL A CA 1
ATOM 1698 C C . VAL A 1 209 ? -29.358 -7.303 26.665 1.00 92.50 209 VAL A C 1
ATOM 1700 O O . VAL A 1 209 ? -29.053 -6.132 26.882 1.00 92.50 209 VAL A O 1
ATOM 1703 N N . ALA A 1 210 ? -29.399 -7.797 25.424 1.00 90.38 210 ALA A N 1
ATOM 1704 C CA . ALA A 1 210 ? -28.859 -7.110 24.248 1.00 90.38 210 ALA A CA 1
ATOM 1705 C C . ALA A 1 210 ? -29.840 -7.080 23.060 1.00 90.38 210 ALA A C 1
ATOM 1707 O O . ALA A 1 210 ? -30.693 -7.949 22.898 1.00 90.38 210 ALA A O 1
ATOM 1708 N N . ASN A 1 211 ? -29.721 -6.082 22.178 1.00 88.00 211 ASN A N 1
ATOM 1709 C CA . ASN A 1 211 ? -30.612 -5.944 21.020 1.00 88.00 211 ASN A CA 1
ATOM 1710 C C . ASN A 1 211 ? -30.476 -7.143 20.057 1.00 88.00 211 ASN A C 1
ATOM 1712 O O . ASN A 1 211 ? -29.370 -7.448 19.608 1.00 88.00 211 ASN A O 1
ATOM 1716 N N . ALA A 1 212 ? -31.593 -7.770 19.669 1.00 88.56 212 ALA A N 1
ATOM 1717 C CA . ALA A 1 212 ? -31.601 -8.931 18.772 1.00 88.56 212 ALA A CA 1
ATOM 1718 C C . ALA A 1 212 ? -30.873 -8.707 17.426 1.00 88.56 212 ALA A C 1
ATOM 1720 O O . ALA A 1 212 ? -30.354 -9.658 16.844 1.00 88.56 212 ALA A O 1
ATOM 1721 N N . LYS A 1 213 ? -30.755 -7.458 16.940 1.00 89.44 213 LYS A N 1
ATOM 1722 C CA . LYS A 1 213 ? -29.960 -7.131 15.740 1.00 89.44 213 LYS A CA 1
ATOM 1723 C C . LYS A 1 213 ? -28.481 -7.519 15.876 1.00 89.44 213 LYS A C 1
ATOM 1725 O O . LYS A 1 213 ? -27.867 -7.864 14.873 1.00 89.44 213 LYS A O 1
ATOM 1730 N N . TYR A 1 214 ? -27.911 -7.501 17.082 1.00 88.00 214 TYR A N 1
ATOM 1731 C CA . TYR A 1 214 ? -26.504 -7.852 17.309 1.00 88.00 214 TYR A CA 1
ATOM 1732 C C . TYR A 1 214 ? -26.208 -9.339 17.078 1.00 88.00 214 TYR A C 1
ATOM 1734 O O . TYR A 1 214 ? -25.130 -9.683 16.600 1.00 88.00 214 TYR A O 1
ATOM 1742 N N . PHE A 1 215 ? -27.197 -10.209 17.299 1.00 90.06 215 PHE A N 1
ATOM 1743 C CA . PHE A 1 215 ? -27.103 -11.649 17.050 1.00 90.06 215 PHE A CA 1
ATOM 1744 C C . PHE A 1 215 ? -27.171 -12.014 15.554 1.00 90.06 215 PHE A C 1
ATOM 1746 O O . PHE A 1 215 ? -27.009 -13.179 15.206 1.00 90.06 215 PHE A O 1
ATOM 1753 N N . LYS A 1 216 ? -27.380 -11.040 14.651 1.00 90.06 216 LYS A N 1
ATOM 1754 C CA . LYS A 1 216 ? -27.315 -11.259 13.194 1.00 90.06 216 LYS A CA 1
ATOM 1755 C C . LYS A 1 216 ? -25.890 -11.208 12.630 1.00 90.06 216 LYS A C 1
ATOM 1757 O O . LYS A 1 216 ? -25.658 -11.725 11.544 1.00 90.06 216 LYS A O 1
ATOM 1762 N N . TYR A 1 217 ? -24.937 -10.602 13.341 1.00 85.50 217 TYR A N 1
ATOM 1763 C CA . TYR A 1 217 ? -23.541 -10.525 12.900 1.00 85.50 217 TYR A CA 1
ATOM 1764 C C . TYR A 1 217 ? -22.774 -11.763 13.395 1.00 85.50 217 TYR A C 1
ATOM 1766 O O . TYR A 1 217 ? -22.686 -11.932 14.611 1.00 85.50 217 TYR A O 1
ATOM 1774 N N . PRO A 1 218 ? -22.187 -12.615 12.528 1.00 78.81 218 PRO A N 1
ATOM 1775 C CA . PRO A 1 218 ? -21.683 -13.937 12.928 1.00 78.81 218 PRO A CA 1
ATOM 1776 C C . PRO A 1 218 ? -20.718 -13.944 14.126 1.00 78.81 218 PRO A C 1
ATOM 1778 O O . PRO A 1 218 ? -20.892 -14.733 15.054 1.00 78.81 218 PRO A O 1
ATOM 1781 N N . GLY A 1 219 ? -19.745 -13.027 14.156 1.00 77.62 219 GLY A N 1
ATOM 1782 C CA . GLY A 1 219 ? -18.749 -12.954 15.235 1.00 77.62 219 GLY A CA 1
ATOM 1783 C C . GLY A 1 219 ? -19.340 -12.473 16.557 1.00 77.62 219 GLY A C 1
ATOM 1784 O O . GLY A 1 219 ? -19.098 -13.065 17.607 1.00 77.62 219 GLY A O 1
ATOM 1785 N N . LEU A 1 220 ? -20.190 -11.444 16.496 1.00 84.69 220 LEU A N 1
ATOM 1786 C CA . LEU A 1 220 ? -20.871 -10.907 17.673 1.00 84.69 220 LEU A CA 1
ATOM 1787 C C . LEU A 1 220 ? -21.906 -11.903 18.214 1.00 84.69 220 LEU A C 1
ATOM 1789 O O . LEU A 1 220 ? -22.012 -12.064 19.423 1.00 84.69 220 LEU A O 1
ATOM 1793 N N . ASN A 1 221 ? -22.598 -12.636 17.336 1.00 89.06 221 ASN A N 1
ATOM 1794 C CA . ASN A 1 221 ? -23.475 -13.745 17.706 1.00 89.06 221 ASN A CA 1
ATOM 1795 C C . ASN A 1 221 ? -22.699 -14.841 18.451 1.00 89.06 221 ASN A C 1
ATOM 1797 O O . ASN A 1 221 ? -23.118 -15.224 19.538 1.00 89.06 221 ASN A O 1
ATOM 1801 N N . ARG A 1 222 ? -21.543 -15.298 17.936 1.00 87.31 222 ARG A N 1
ATOM 1802 C CA . ARG A 1 222 ? -20.697 -16.294 18.626 1.00 87.31 222 ARG A CA 1
ATOM 1803 C C . ARG A 1 222 ? -20.329 -15.832 20.038 1.00 87.31 222 ARG A C 1
ATOM 1805 O O . ARG A 1 222 ? -20.541 -16.580 20.989 1.00 87.31 222 ARG A O 1
ATOM 1812 N N . VAL A 1 223 ? -19.828 -14.602 20.175 1.00 90.06 223 VAL A N 1
ATOM 1813 C CA . VAL A 1 223 ? -19.437 -14.014 21.468 1.00 90.06 223 VAL A CA 1
ATOM 1814 C C . VAL A 1 223 ? -20.637 -13.913 22.416 1.00 90.06 223 VAL A C 1
ATOM 1816 O O . VAL A 1 223 ? -20.588 -14.465 23.511 1.00 90.06 223 VAL A O 1
ATOM 1819 N N . LEU A 1 224 ? -21.748 -13.305 21.983 1.00 92.62 224 LEU A N 1
ATOM 1820 C CA . LEU A 1 224 ? -22.956 -13.140 22.801 1.00 92.62 224 LEU A CA 1
ATOM 1821 C C . LEU A 1 224 ? -23.572 -14.484 23.220 1.00 92.62 224 LEU A C 1
ATOM 1823 O O . LEU A 1 224 ? -23.959 -14.643 24.375 1.00 92.62 224 LEU A O 1
ATOM 1827 N N . ARG A 1 225 ? -23.632 -15.476 22.323 1.00 91.00 225 ARG A N 1
ATOM 1828 C CA . ARG A 1 225 ? -24.154 -16.818 22.634 1.00 91.00 225 ARG A CA 1
ATOM 1829 C C . ARG A 1 225 ? -23.257 -17.567 23.614 1.00 91.00 225 ARG A C 1
ATOM 1831 O O . ARG A 1 225 ? -23.778 -18.159 24.554 1.00 91.00 225 ARG A O 1
ATOM 1838 N N . LYS A 1 226 ? -21.930 -17.495 23.455 1.00 89.88 226 LYS A N 1
ATOM 1839 C CA . LYS A 1 226 ? -20.972 -18.094 24.398 1.00 89.88 226 LYS A CA 1
ATOM 1840 C C . LYS A 1 226 ? -21.067 -17.421 25.773 1.00 89.88 226 LYS A C 1
ATOM 1842 O O . LYS A 1 226 ? -21.170 -18.114 26.782 1.00 89.88 226 LYS A O 1
ATOM 1847 N N . MET A 1 227 ? -21.165 -16.090 25.829 1.00 90.75 227 MET A N 1
ATOM 1848 C CA . MET A 1 227 ? -21.470 -15.359 27.070 1.00 90.75 227 MET A CA 1
ATOM 1849 C C . MET A 1 227 ? -22.798 -15.815 27.693 1.00 90.75 227 MET A C 1
ATOM 1851 O O . MET A 1 227 ? -22.876 -15.970 28.904 1.00 90.75 227 MET A O 1
ATOM 1855 N N . GLY A 1 228 ? -23.806 -16.167 26.890 1.00 91.88 228 GLY A N 1
ATOM 1856 C CA . GLY A 1 228 ? -25.173 -16.463 27.348 1.00 91.88 228 GLY A CA 1
ATOM 1857 C C . GLY A 1 228 ? -26.073 -15.229 27.356 1.00 91.88 228 GLY A C 1
ATOM 1858 O O . GLY A 1 228 ? -27.066 -15.196 28.064 1.00 91.88 228 GLY A O 1
ATOM 1859 N N . SER A 1 229 ? -25.707 -14.194 26.602 1.00 94.19 229 SER A N 1
ATOM 1860 C CA . SER A 1 229 ? -26.476 -12.960 26.481 1.00 94.19 229 SER A CA 1
ATOM 1861 C C . SER A 1 229 ? -27.844 -13.203 25.840 1.00 94.19 229 SER A C 1
ATOM 1863 O O . SER A 1 229 ? -27.979 -13.974 24.885 1.00 94.19 229 SER A O 1
ATOM 1865 N N . VAL A 1 230 ? -28.850 -12.482 26.331 1.00 92.50 230 VAL A N 1
ATOM 1866 C CA . VAL A 1 230 ? -30.262 -12.662 25.977 1.00 92.50 230 VAL A CA 1
ATOM 1867 C C . VAL A 1 230 ? -30.675 -11.653 24.897 1.00 92.50 230 VAL A C 1
ATOM 1869 O O . VAL A 1 230 ? -30.505 -10.446 25.101 1.00 92.50 230 VAL A O 1
ATOM 1872 N N . PRO A 1 231 ? -31.240 -12.089 23.754 1.00 90.31 231 PRO A N 1
ATOM 1873 C CA . PRO A 1 231 ? -31.781 -11.180 22.750 1.00 90.31 231 PRO A CA 1
ATOM 1874 C C . PRO A 1 231 ? -33.109 -10.554 23.205 1.00 90.31 231 PRO A C 1
ATOM 1876 O O . PRO A 1 231 ? -34.057 -11.249 23.569 1.00 90.31 231 PRO A O 1
ATOM 1879 N N . VAL A 1 232 ? -33.208 -9.227 23.106 1.00 83.00 232 VAL A N 1
ATOM 1880 C CA . VAL A 1 232 ? -34.467 -8.482 23.264 1.00 83.00 232 VAL A CA 1
ATOM 1881 C C . VAL A 1 232 ? -35.257 -8.541 21.959 1.00 83.00 232 VAL A C 1
ATOM 1883 O O . VAL A 1 232 ? -34.885 -7.892 20.974 1.00 83.00 232 VAL A O 1
ATOM 1886 N N . LEU A 1 233 ? -36.357 -9.297 21.957 1.00 69.50 233 LEU A N 1
ATOM 1887 C CA . LEU A 1 233 ? -37.204 -9.563 20.786 1.00 69.50 233 LEU A CA 1
ATOM 1888 C C . LEU A 1 233 ? -38.448 -8.654 20.745 1.00 69.50 233 LEU A C 1
ATOM 1890 O O . LEU A 1 233 ? -39.589 -9.081 20.588 1.00 69.50 233 LEU A O 1
ATOM 1894 N N . GLY A 1 234 ? -38.213 -7.343 20.834 1.00 64.75 234 GLY A N 1
ATOM 1895 C CA . GLY A 1 234 ? -39.239 -6.327 20.584 1.00 64.75 234 GLY A CA 1
ATOM 1896 C C . GLY A 1 234 ? -40.393 -6.351 21.592 1.00 64.75 234 GLY A C 1
ATOM 1897 O O . GLY A 1 234 ? -40.200 -5.982 22.747 1.00 64.75 234 GLY A O 1
ATOM 1898 N N . ARG A 1 235 ? -41.604 -6.694 21.126 1.00 57.09 235 ARG A N 1
ATOM 1899 C CA . ARG A 1 235 ? -42.833 -6.697 21.945 1.00 57.09 235 ARG A CA 1
ATOM 1900 C C . ARG A 1 235 ? -43.005 -7.966 22.789 1.00 57.09 235 ARG A C 1
ATOM 1902 O O . ARG A 1 235 ? -43.813 -7.938 23.713 1.00 57.09 235 ARG A O 1
ATOM 1909 N N . ASP A 1 236 ? -42.270 -9.043 22.505 1.00 67.69 236 ASP A N 1
ATOM 1910 C CA . ASP A 1 236 ? -42.384 -10.294 23.261 1.00 67.69 236 ASP A CA 1
ATOM 1911 C C . ASP A 1 236 ? -41.525 -10.256 24.536 1.00 67.69 236 ASP A C 1
ATOM 1913 O O . ASP A 1 236 ? -40.354 -10.639 24.572 1.00 67.69 236 ASP A O 1
ATOM 1917 N N . ILE A 1 237 ? -42.132 -9.736 25.603 1.00 71.81 237 ILE A N 1
ATOM 1918 C CA . ILE A 1 237 ? -41.521 -9.675 26.934 1.00 71.81 237 ILE A CA 1
ATOM 1919 C C . ILE A 1 237 ? -41.406 -11.083 27.547 1.00 71.81 237 ILE A C 1
ATOM 1921 O O . ILE A 1 237 ? -40.465 -11.339 28.297 1.00 71.81 237 ILE A O 1
ATOM 1925 N N . ALA A 1 238 ? -42.325 -12.001 27.228 1.00 76.06 238 ALA A N 1
ATOM 1926 C CA . ALA A 1 238 ? -42.362 -13.337 27.817 1.00 76.06 238 ALA A CA 1
ATOM 1927 C C . ALA A 1 238 ? -41.163 -14.181 27.362 1.00 76.06 238 ALA A C 1
ATOM 1929 O O . ALA A 1 238 ? -40.477 -14.776 28.196 1.00 76.06 238 ALA A O 1
ATOM 1930 N N . GLN A 1 239 ? -40.840 -14.155 26.066 1.00 79.94 239 GLN A N 1
ATOM 1931 C CA . GLN A 1 239 ? -39.697 -14.883 25.518 1.00 79.94 239 GLN A CA 1
ATOM 1932 C C . GLN A 1 239 ? -38.360 -14.374 26.083 1.00 79.94 239 GLN A C 1
ATOM 1934 O O . GLN A 1 239 ? -37.511 -15.174 26.484 1.00 79.94 239 GLN A O 1
ATOM 1939 N N . SER A 1 240 ? -38.172 -13.051 26.184 1.00 81.25 240 SER A N 1
ATOM 1940 C CA . SER A 1 240 ? -36.961 -12.487 26.797 1.00 81.25 240 SER A CA 1
ATOM 1941 C C . SER A 1 240 ? -36.866 -12.777 28.304 1.00 81.25 240 SER A C 1
ATOM 1943 O O . SER A 1 240 ? -35.754 -12.950 28.802 1.00 81.25 240 SER A O 1
ATOM 1945 N N . LEU A 1 241 ? -37.985 -12.885 29.035 1.00 82.75 241 LEU A N 1
ATOM 1946 C CA . LEU A 1 241 ? -37.980 -13.320 30.441 1.00 82.75 241 LEU A CA 1
ATOM 1947 C C . LEU A 1 241 ? -37.616 -14.809 30.594 1.00 82.75 241 LEU A C 1
ATOM 1949 O O . LEU A 1 241 ? -36.814 -15.127 31.470 1.00 82.75 241 LEU A O 1
ATOM 1953 N N . SER A 1 242 ? -38.122 -15.704 29.733 1.00 86.00 242 SER A N 1
ATOM 1954 C CA . SER A 1 242 ? -37.758 -17.137 29.758 1.00 86.00 242 SER A CA 1
ATOM 1955 C C . SER A 1 242 ? -36.258 -17.341 29.544 1.00 86.00 242 SER A C 1
ATOM 1957 O O . SER A 1 242 ? -35.580 -17.907 30.398 1.00 86.00 242 SER A O 1
ATOM 1959 N N . ALA A 1 243 ? -35.706 -16.757 28.476 1.00 87.88 243 ALA A N 1
ATOM 1960 C CA . ALA A 1 243 ? -34.276 -16.846 28.179 1.00 87.88 243 ALA A CA 1
ATOM 1961 C C . ALA A 1 243 ? -33.394 -16.205 29.275 1.00 87.88 243 ALA A C 1
ATOM 1963 O O . ALA A 1 243 ? -32.265 -16.642 29.514 1.00 87.88 243 ALA A O 1
ATOM 1964 N N . SER A 1 244 ? -33.907 -15.187 29.977 1.00 90.44 244 SER A N 1
ATOM 1965 C CA . SER A 1 244 ? -33.235 -14.601 31.146 1.00 90.44 244 SER A CA 1
ATOM 1966 C C . SER A 1 244 ? -33.221 -15.554 32.345 1.00 90.44 244 SER A C 1
ATOM 1968 O O . SER A 1 244 ? -32.198 -15.658 33.019 1.00 90.44 244 SER A O 1
ATOM 1970 N N . ARG A 1 245 ? -34.313 -16.293 32.584 1.00 88.44 245 ARG A N 1
ATOM 1971 C CA . ARG A 1 245 ? -34.383 -17.338 33.617 1.00 88.44 245 ARG A CA 1
ATOM 1972 C C . ARG A 1 245 ? -33.425 -18.490 33.317 1.00 88.44 245 ARG A C 1
ATOM 1974 O O . ARG A 1 245 ? -32.679 -18.874 34.208 1.00 88.44 245 ARG A O 1
ATOM 1981 N N . GLU A 1 246 ? -33.388 -18.978 32.078 1.00 90.38 246 GLU A N 1
ATOM 1982 C CA . GLU A 1 246 ? -32.446 -20.021 31.633 1.00 90.38 246 GLU A CA 1
ATOM 1983 C C . GLU A 1 246 ? -30.984 -19.586 31.837 1.00 90.38 246 GLU A C 1
ATOM 1985 O O . GLU A 1 246 ? -30.160 -20.339 32.352 1.00 90.38 246 GLU A O 1
ATOM 1990 N N . THR A 1 247 ? -30.667 -18.333 31.495 1.00 91.75 247 THR A N 1
ATOM 1991 C CA . THR A 1 247 ? -29.329 -17.750 31.691 1.00 91.75 247 THR A CA 1
ATOM 1992 C C . THR A 1 247 ? -28.938 -17.704 33.169 1.00 91.75 247 THR A C 1
ATOM 1994 O O . THR A 1 247 ? -27.823 -18.094 33.511 1.00 91.75 247 THR A O 1
ATOM 1997 N N . LEU A 1 248 ? -29.854 -17.280 34.047 1.00 90.81 248 LEU A N 1
ATOM 1998 C CA . LEU A 1 248 ? -29.634 -17.289 35.494 1.00 90.81 248 LEU A CA 1
ATOM 1999 C C . LEU A 1 248 ? -29.469 -18.722 36.023 1.00 90.81 248 LEU A C 1
ATOM 2001 O O . LEU A 1 248 ? -28.507 -18.986 36.738 1.00 90.81 248 LEU A O 1
ATOM 2005 N N . GLN A 1 249 ? -30.341 -19.660 35.638 1.00 88.69 249 GLN A N 1
ATOM 2006 C CA . GLN A 1 249 ? -30.267 -21.076 36.037 1.00 88.69 249 GLN A CA 1
ATOM 2007 C C . GLN A 1 249 ? -28.955 -21.752 35.608 1.00 88.69 249 GLN A C 1
ATOM 2009 O O . GLN A 1 249 ? -28.454 -22.616 36.319 1.00 88.69 249 GLN A O 1
ATOM 2014 N N . ALA A 1 250 ? -28.342 -21.310 34.506 1.00 88.25 250 ALA A N 1
ATOM 2015 C CA . ALA A 1 250 ? -27.009 -21.735 34.073 1.00 88.25 250 ALA A CA 1
ATOM 2016 C C . ALA A 1 250 ? -25.842 -21.122 34.893 1.00 88.25 250 ALA A C 1
ATOM 2018 O O . ALA A 1 250 ? -24.698 -21.134 34.432 1.00 88.25 250 ALA A O 1
ATOM 2019 N N . GLY A 1 251 ? -26.115 -20.545 36.070 1.00 88.31 251 GLY A N 1
ATOM 2020 C CA . GLY A 1 251 ? -25.122 -19.962 36.981 1.00 88.31 251 GLY A CA 1
ATOM 2021 C C . GLY A 1 251 ? -24.537 -18.620 36.526 1.00 88.31 251 GLY A C 1
ATOM 2022 O O . GLY A 1 251 ? -23.512 -18.186 37.049 1.00 88.31 251 GLY A O 1
ATOM 2023 N N . LYS A 1 252 ? -25.141 -17.960 35.529 1.00 90.94 252 LYS A N 1
ATOM 2024 C CA . LYS A 1 252 ? -24.612 -16.714 34.953 1.00 90.94 252 LYS A CA 1
ATOM 2025 C C . LYS A 1 252 ? -25.191 -15.486 35.638 1.00 90.94 252 LYS A C 1
ATOM 2027 O O . LYS A 1 252 ? -26.339 -15.483 36.071 1.00 90.94 252 LYS A O 1
ATOM 2032 N N . TRP A 1 253 ? -24.400 -14.420 35.682 1.00 93.19 253 TRP A N 1
ATOM 2033 C CA . TRP A 1 253 ? -24.809 -13.130 36.232 1.00 93.19 253 TRP A CA 1
ATOM 2034 C C . TRP A 1 253 ? -25.377 -12.261 35.110 1.00 93.19 253 TRP A C 1
ATOM 2036 O O . TRP A 1 253 ? -24.688 -11.990 34.124 1.00 93.19 253 TRP A O 1
ATOM 2046 N N . LEU A 1 254 ? -26.640 -11.847 35.229 1.00 94.88 254 LEU A N 1
ATOM 2047 C CA . LEU A 1 254 ? -27.353 -11.165 34.148 1.00 94.88 254 LEU A CA 1
ATOM 2048 C C . LEU A 1 254 ? -27.327 -9.646 34.336 1.00 94.88 254 LEU A C 1
ATOM 2050 O O . LEU A 1 254 ? -27.946 -9.118 35.254 1.00 94.88 254 LEU A O 1
ATOM 2054 N N . VAL A 1 255 ? -26.657 -8.939 33.428 1.00 95.69 255 VAL A N 1
ATOM 2055 C CA . VAL A 1 255 ? -26.608 -7.474 33.387 1.00 95.69 255 VAL A CA 1
ATOM 2056 C C . VAL A 1 255 ? -27.826 -6.928 32.641 1.00 95.69 255 VAL A C 1
ATOM 2058 O O . VAL A 1 255 ? -28.044 -7.227 31.460 1.00 95.69 255 VAL A O 1
ATOM 2061 N N . ILE A 1 256 ? -28.594 -6.081 33.328 1.00 94.81 256 ILE A N 1
ATOM 2062 C CA . ILE A 1 256 ? -29.763 -5.377 32.806 1.00 94.81 256 ILE A CA 1
ATOM 2063 C C . ILE A 1 256 ? -29.569 -3.868 32.974 1.00 94.81 256 ILE A C 1
ATOM 2065 O O . ILE A 1 256 ? -29.404 -3.358 34.078 1.00 94.81 256 ILE A O 1
ATOM 2069 N N . TYR A 1 257 ? -29.686 -3.148 31.861 1.00 94.50 257 TYR A N 1
ATOM 2070 C CA . TYR A 1 257 ? -29.784 -1.691 31.834 1.00 94.50 257 TYR A CA 1
ATOM 2071 C C . TYR A 1 257 ? -31.275 -1.293 31.838 1.00 94.50 257 TYR A C 1
ATOM 2073 O O . TYR A 1 257 ? -31.925 -1.391 30.790 1.00 94.50 257 TYR A O 1
ATOM 2081 N N . PRO A 1 258 ? -31.869 -0.885 32.979 1.00 90.94 258 PRO A N 1
ATOM 2082 C CA . PRO A 1 258 ? -33.322 -0.743 33.130 1.00 90.94 258 PRO A CA 1
ATOM 2083 C C . PRO A 1 258 ? -33.903 0.431 32.328 1.00 90.94 258 PRO A C 1
ATOM 2085 O O . PRO A 1 258 ? -35.101 0.449 32.054 1.00 90.94 258 PRO A O 1
ATOM 2088 N N . GLU A 1 259 ? -33.062 1.373 31.902 1.00 88.19 259 GLU A N 1
ATOM 2089 C CA . GLU A 1 259 ? -33.386 2.464 30.973 1.00 88.19 259 GLU A CA 1
ATOM 2090 C C . GLU A 1 259 ? -33.752 1.940 29.565 1.00 88.19 259 GLU A C 1
ATOM 2092 O O . GLU A 1 259 ? -34.587 2.505 28.851 1.00 88.19 259 GLU A O 1
ATOM 2097 N N . GLY A 1 260 ? -33.146 0.819 29.149 1.00 84.00 260 GLY A N 1
ATOM 2098 C CA . GLY A 1 260 ? -33.331 0.188 27.835 1.00 84.00 260 GLY A CA 1
ATOM 2099 C C . GLY A 1 260 ? -32.635 0.891 26.657 1.00 84.00 260 GLY A C 1
ATOM 2100 O O . GLY A 1 260 ? -32.663 0.383 25.536 1.00 84.00 260 GLY A O 1
ATOM 2101 N N . THR A 1 261 ? -31.995 2.039 26.881 1.00 84.19 261 THR A N 1
ATOM 2102 C CA . THR A 1 261 ? -31.145 2.750 25.914 1.00 84.19 261 THR A CA 1
ATOM 2103 C C . THR A 1 261 ? -30.055 3.511 26.657 1.00 84.19 261 THR A C 1
ATOM 2105 O O . THR A 1 261 ? -30.263 3.920 27.790 1.00 84.19 261 THR A O 1
ATOM 2108 N N . ARG A 1 262 ? -28.934 3.772 25.977 1.00 86.94 262 ARG A N 1
ATOM 2109 C CA . ARG A 1 262 ? -27.937 4.752 26.422 1.00 86.94 262 ARG A CA 1
ATOM 2110 C C . ARG A 1 262 ? -28.529 6.152 26.552 1.00 86.94 262 ARG A C 1
ATOM 2112 O O . ARG A 1 262 ? -29.301 6.542 25.665 1.00 86.94 262 ARG A O 1
ATOM 2119 N N . SER A 1 263 ? -28.101 6.902 27.561 1.00 85.69 263 SER A N 1
ATOM 2120 C CA . SER A 1 263 ? -28.482 8.290 27.828 1.00 85.69 263 SER A CA 1
ATOM 2121 C C . SER A 1 263 ? -27.348 9.071 28.508 1.00 85.69 263 SER A C 1
ATOM 2123 O O . SER A 1 263 ? -26.506 8.491 29.179 1.00 85.69 263 SER A O 1
ATOM 2125 N N . THR A 1 264 ? -27.325 10.394 28.338 1.00 80.50 264 THR A N 1
ATOM 2126 C CA . THR A 1 264 ? -26.406 11.306 29.053 1.00 80.50 264 THR A CA 1
ATOM 2127 C C . THR A 1 264 ? -26.897 11.659 30.460 1.00 80.50 264 THR A C 1
ATOM 2129 O O . THR A 1 264 ? -26.157 12.238 31.247 1.00 80.50 264 THR A O 1
ATOM 2132 N N . SER A 1 265 ? -28.158 11.350 30.760 1.00 84.19 265 SER A N 1
ATOM 2133 C CA . SER A 1 265 ? -28.811 11.523 32.057 1.00 84.19 265 SER A CA 1
ATOM 2134 C C . SER A 1 265 ? -29.679 10.305 32.361 1.00 84.19 265 SER A C 1
ATOM 2136 O O . SER A 1 265 ? -30.253 9.717 31.441 1.00 84.19 265 SER A O 1
ATOM 2138 N N . LEU A 1 266 ? -29.786 9.945 33.640 1.00 86.50 266 LEU A N 1
ATOM 2139 C CA . LEU A 1 266 ? -30.517 8.768 34.103 1.00 86.50 266 LEU A CA 1
ATOM 2140 C C . LEU A 1 266 ? -31.996 8.796 33.668 1.00 86.50 266 LEU A C 1
ATOM 2142 O O . LEU A 1 266 ? -32.768 9.664 34.083 1.00 86.50 266 LEU A O 1
ATOM 2146 N N . LEU A 1 267 ? -32.407 7.843 32.830 1.00 88.50 267 LEU A N 1
ATOM 2147 C CA . LEU A 1 267 ? -33.795 7.703 32.380 1.00 88.50 267 LEU A CA 1
ATOM 2148 C C . LEU A 1 267 ? -34.658 6.911 33.385 1.00 88.50 267 LEU A C 1
ATOM 2150 O O . LEU A 1 267 ? -34.128 6.143 34.187 1.00 88.50 267 LEU A O 1
ATOM 2154 N N . PRO A 1 268 ? -36.002 7.019 33.316 1.00 89.38 268 PRO A N 1
ATOM 2155 C CA . PRO A 1 268 ? -36.909 6.226 34.147 1.00 89.38 268 PRO A CA 1
ATOM 2156 C C . PRO A 1 268 ? -36.694 4.711 34.024 1.00 89.38 268 PRO A C 1
ATOM 2158 O O . PRO A 1 268 ? -36.700 4.147 32.924 1.00 89.38 268 PRO A O 1
ATOM 2161 N N . PHE A 1 269 ? -36.555 4.036 35.165 1.00 91.62 269 PHE A N 1
ATOM 2162 C CA . PHE A 1 269 ? -36.262 2.604 35.222 1.00 91.62 269 PHE A CA 1
ATOM 2163 C C . PHE A 1 269 ? -37.494 1.739 34.913 1.00 91.62 269 PHE A C 1
ATOM 2165 O O . PHE A 1 269 ? -38.568 1.883 35.501 1.00 91.62 269 PHE A O 1
ATOM 2172 N N . ARG A 1 270 ? -37.340 0.775 33.997 1.00 88.75 270 ARG A N 1
ATOM 2173 C CA . ARG A 1 270 ? -38.392 -0.195 33.652 1.00 88.75 270 ARG A CA 1
ATOM 2174 C C . ARG A 1 270 ? -38.452 -1.334 34.676 1.00 88.75 270 ARG A C 1
ATOM 2176 O O . ARG A 1 270 ? -37.429 -1.909 35.033 1.00 88.75 270 ARG A O 1
ATOM 2183 N N . ARG A 1 271 ? -39.669 -1.773 35.026 1.00 87.19 271 ARG A N 1
ATOM 2184 C CA . ARG A 1 271 ? -39.958 -2.870 35.986 1.00 87.19 271 ARG A CA 1
ATOM 2185 C C . ARG A 1 271 ? -39.415 -4.272 35.637 1.00 87.19 271 ARG A C 1
ATOM 2187 O O . ARG A 1 271 ? -39.664 -5.212 36.382 1.00 87.19 271 ARG A O 1
ATOM 2194 N N . GLY A 1 272 ? -38.728 -4.443 34.505 1.00 85.81 272 GLY A N 1
ATOM 2195 C CA . GLY A 1 272 ? -38.330 -5.758 33.983 1.00 85.81 272 GLY A CA 1
ATOM 2196 C C . GLY A 1 272 ? -37.360 -6.523 34.889 1.00 85.81 272 GLY A C 1
ATOM 2197 O O . GLY A 1 272 ? -37.554 -7.716 35.099 1.00 85.81 272 GLY A O 1
ATOM 2198 N N . ALA A 1 273 ? -36.368 -5.838 35.469 1.00 88.88 273 ALA A N 1
ATOM 2199 C CA . ALA A 1 273 ? -35.395 -6.467 36.365 1.00 88.88 273 ALA A CA 1
ATOM 2200 C C . ALA A 1 273 ? -36.043 -6.945 37.677 1.00 88.88 273 ALA A C 1
ATOM 2202 O O . ALA A 1 273 ? -35.868 -8.099 38.057 1.00 88.88 273 ALA A O 1
ATOM 2203 N N . ALA A 1 274 ? -36.867 -6.106 38.317 1.00 89.38 274 ALA A N 1
ATOM 2204 C CA . ALA A 1 274 ? -37.594 -6.479 39.533 1.00 89.38 274 ALA A CA 1
ATOM 2205 C C . ALA A 1 274 ? -38.610 -7.617 39.309 1.00 89.38 274 ALA A C 1
ATOM 2207 O O . ALA A 1 274 ? -38.728 -8.494 40.160 1.00 89.38 274 ALA A O 1
ATOM 2208 N N . LEU A 1 275 ? -39.301 -7.656 38.159 1.00 88.00 275 LEU A N 1
ATOM 2209 C CA . LEU A 1 275 ? -40.161 -8.793 37.793 1.00 88.00 275 LEU A CA 1
ATOM 2210 C C . LEU A 1 275 ? -39.363 -10.097 37.645 1.00 88.00 275 LEU A C 1
ATOM 2212 O O . LEU A 1 275 ? -39.822 -11.144 38.095 1.00 88.00 275 LEU A O 1
ATOM 2216 N N . LEU A 1 276 ? -38.176 -10.044 37.033 1.00 88.88 276 LEU A N 1
ATOM 2217 C CA . LEU A 1 276 ? -37.320 -11.220 36.888 1.00 88.88 276 LEU A CA 1
ATOM 2218 C C . LEU A 1 276 ? -36.804 -11.709 38.251 1.00 88.88 276 LEU A C 1
ATOM 2220 O O . LEU A 1 276 ? -36.885 -12.905 38.523 1.00 88.88 276 LEU A O 1
ATOM 2224 N N . ALA A 1 277 ? -36.348 -10.802 39.120 1.00 89.56 277 ALA A N 1
ATOM 2225 C CA . ALA A 1 277 ? -35.927 -11.121 40.488 1.00 89.56 277 ALA A CA 1
ATOM 2226 C C . ALA A 1 277 ? -37.050 -11.791 41.294 1.00 89.56 277 ALA A C 1
ATOM 2228 O O . ALA A 1 277 ? -36.852 -12.865 41.859 1.00 89.56 277 ALA A O 1
ATOM 2229 N N . GLN A 1 278 ? -38.261 -11.224 41.257 1.00 87.88 278 GLN A N 1
ATOM 2230 C CA . GLN A 1 278 ? -39.435 -11.790 41.928 1.00 87.88 278 GLN A CA 1
ATOM 2231 C C . GLN A 1 278 ? -39.782 -13.203 41.420 1.00 87.88 278 GLN A C 1
ATOM 2233 O O . GLN A 1 278 ? -40.164 -14.063 42.205 1.00 87.88 278 GLN A O 1
ATOM 2238 N N . GLN A 1 279 ? -39.628 -13.465 40.116 1.00 86.50 279 GLN A N 1
ATOM 2239 C CA . GLN A 1 279 ? -39.924 -14.775 39.515 1.00 86.50 279 GLN A CA 1
ATOM 2240 C C . GLN A 1 279 ? -38.818 -15.825 39.675 1.00 86.50 279 GLN A C 1
ATOM 2242 O O . GLN A 1 279 ? -39.084 -17.008 39.472 1.00 86.50 279 GLN A O 1
ATOM 2247 N N . THR A 1 280 ? -37.578 -15.416 39.941 1.00 86.69 280 THR A N 1
ATOM 2248 C CA . THR A 1 280 ? -36.421 -16.329 40.014 1.00 86.69 280 THR A CA 1
ATOM 2249 C C . THR A 1 280 ? -35.867 -16.490 41.427 1.00 86.69 280 THR A C 1
ATOM 2251 O O . THR A 1 280 ? -35.042 -17.369 41.645 1.00 86.69 280 THR A O 1
ATOM 2254 N N . GLY A 1 281 ? -36.305 -15.661 42.382 1.00 87.00 281 GLY A N 1
ATOM 2255 C CA . GLY A 1 281 ? -35.766 -15.617 43.745 1.00 87.00 281 GLY A CA 1
ATOM 2256 C C . GLY A 1 281 ? -34.362 -15.006 43.839 1.00 87.00 281 GLY A C 1
ATOM 2257 O O . GLY A 1 281 ? -33.807 -14.927 44.932 1.00 87.00 281 GLY A O 1
ATOM 2258 N N . VAL A 1 282 ? -33.803 -14.566 42.710 1.00 89.62 282 VAL A N 1
ATOM 2259 C CA . VAL A 1 282 ? -32.447 -14.029 42.579 1.00 89.62 282 VAL A CA 1
ATOM 2260 C C . VAL A 1 282 ? -32.394 -12.573 43.072 1.00 89.62 282 VAL A C 1
ATOM 2262 O O . VAL A 1 282 ? -33.281 -11.791 42.714 1.00 89.62 282 VAL A O 1
ATOM 2265 N N . PRO A 1 283 ? -31.376 -12.173 43.863 1.00 90.75 283 PRO A N 1
ATOM 2266 C CA . PRO A 1 283 ? -31.221 -10.790 44.310 1.00 90.75 283 PRO A CA 1
ATOM 2267 C C . PRO A 1 283 ? -30.930 -9.805 43.164 1.00 90.75 283 PRO A C 1
ATOM 2269 O O . PRO A 1 283 ? -30.591 -10.176 42.035 1.00 90.75 283 PRO A O 1
ATOM 2272 N N . LEU A 1 284 ? -31.044 -8.515 43.476 1.00 92.06 284 LEU A N 1
ATOM 2273 C CA . LEU A 1 284 ? -30.671 -7.412 42.595 1.00 92.06 284 LEU A CA 1
ATOM 2274 C C . LEU A 1 284 ? -29.374 -6.775 43.101 1.00 92.06 284 LEU A C 1
ATOM 2276 O O . LEU A 1 284 ? -29.330 -6.285 44.224 1.00 92.06 284 LEU A O 1
ATOM 2280 N N . GLN A 1 285 ? -28.342 -6.727 42.259 1.00 93.44 285 GLN A N 1
ATOM 2281 C CA . GLN A 1 285 ? -27.071 -6.062 42.547 1.00 93.44 285 GLN A CA 1
ATOM 2282 C C . GLN A 1 285 ? -27.010 -4.713 41.821 1.00 93.44 285 GLN A C 1
ATOM 2284 O O . GLN A 1 285 ? -26.771 -4.690 40.609 1.00 93.44 285 GLN A O 1
ATOM 2289 N N . PRO A 1 286 ? -27.202 -3.572 42.504 1.00 93.94 286 PRO A N 1
ATOM 2290 C CA . PRO A 1 286 ? -27.117 -2.275 41.856 1.00 93.94 286 PRO A CA 1
ATOM 2291 C C . PRO A 1 286 ? -25.644 -1.862 41.684 1.00 93.94 286 PRO A C 1
ATOM 2293 O O . PRO A 1 286 ? -24.837 -2.004 42.607 1.00 93.94 286 PRO A O 1
ATOM 2296 N N . VAL A 1 287 ? -25.286 -1.365 40.497 1.00 94.56 287 VAL A N 1
ATOM 2297 C CA . VAL A 1 287 ? -23.933 -0.906 40.141 1.00 94.56 287 VAL A CA 1
ATOM 2298 C C . VAL A 1 287 ? -24.020 0.411 39.373 1.00 94.56 287 VAL A C 1
ATOM 2300 O O . VAL A 1 287 ? -24.616 0.470 38.300 1.00 94.56 287 VAL A O 1
ATOM 2303 N N . ILE A 1 288 ? -23.394 1.462 39.895 1.00 93.94 288 ILE A N 1
ATOM 2304 C CA . ILE A 1 288 ? -23.321 2.772 39.237 1.00 93.94 288 ILE A CA 1
ATOM 2305 C C . ILE A 1 288 ? -22.053 2.840 38.383 1.00 93.94 288 ILE A C 1
ATOM 2307 O O . ILE A 1 288 ? -20.967 2.489 38.843 1.00 93.94 288 ILE A O 1
ATOM 2311 N N . ILE A 1 289 ? -22.196 3.312 37.145 1.00 94.56 289 ILE A N 1
ATOM 2312 C CA . ILE A 1 289 ? -21.124 3.506 36.166 1.00 94.56 289 ILE A CA 1
ATOM 2313 C C . ILE A 1 289 ? -20.958 5.009 35.914 1.00 94.56 289 ILE A C 1
ATOM 2315 O O . ILE A 1 289 ? -21.858 5.656 35.378 1.00 94.56 289 ILE A O 1
ATOM 2319 N N . HIS A 1 290 ? -19.799 5.559 36.276 1.00 92.75 290 HIS A N 1
ATOM 2320 C CA . HIS A 1 290 ? -19.453 6.978 36.118 1.00 92.75 290 HIS A CA 1
ATOM 2321 C C . HIS A 1 290 ? -18.174 7.144 35.279 1.00 92.75 290 HIS A C 1
ATOM 2323 O O . HIS A 1 290 ? -17.294 6.287 35.334 1.00 92.75 290 HIS A O 1
ATOM 2329 N N . GLY A 1 291 ? -18.038 8.233 34.513 1.00 91.06 291 GLY A N 1
ATOM 2330 C CA . GLY A 1 291 ? -16.860 8.507 33.669 1.00 91.06 291 GLY A CA 1
ATOM 2331 C C . GLY A 1 291 ? -16.901 7.891 32.259 1.00 91.06 291 GLY A C 1
ATOM 2332 O O . GLY A 1 291 ? -15.990 8.101 31.458 1.00 91.06 291 GLY A O 1
ATOM 2333 N N . ALA A 1 292 ? -17.926 7.094 31.938 1.00 93.00 292 ALA A N 1
ATOM 2334 C CA . ALA A 1 292 ? -17.992 6.346 30.681 1.00 93.00 292 ALA A CA 1
ATOM 2335 C C . ALA A 1 292 ? -18.447 7.193 29.473 1.00 93.00 292 ALA A C 1
ATOM 2337 O O . ALA A 1 292 ? -17.973 6.963 28.357 1.00 93.00 292 ALA A O 1
ATOM 2338 N N . GLU A 1 293 ? -19.321 8.185 29.676 1.00 91.62 293 GLU A N 1
ATOM 2339 C CA . GLU A 1 293 ? -19.761 9.111 28.615 1.00 91.62 293 GLU A CA 1
ATOM 2340 C C . GLU A 1 293 ? -18.642 10.100 28.261 1.00 91.62 293 GLU A C 1
ATOM 2342 O O . GLU A 1 293 ? -18.434 10.426 27.096 1.00 91.62 293 GLU A O 1
ATOM 2347 N N . GLU A 1 294 ? -17.851 10.515 29.249 1.00 91.56 294 GLU A N 1
ATOM 2348 C CA . GLU A 1 294 ? -16.673 11.368 29.103 1.00 91.56 294 GLU A CA 1
ATOM 2349 C C . GLU A 1 294 ? -15.573 10.675 28.282 1.00 91.56 294 GLU A C 1
ATOM 2351 O O . GLU A 1 294 ? -14.917 11.307 27.447 1.00 91.56 294 GLU A O 1
ATOM 2356 N N . VAL A 1 295 ? -15.410 9.363 28.493 1.00 93.38 295 VAL A N 1
ATOM 2357 C CA . VAL A 1 295 ? -14.511 8.478 27.738 1.00 93.38 295 VAL A CA 1
ATOM 2358 C C . VAL A 1 295 ? -14.994 8.271 26.301 1.00 93.38 295 VAL A C 1
ATOM 2360 O O . VAL A 1 295 ? -14.201 8.401 25.367 1.00 93.38 295 VAL A O 1
ATOM 2363 N N . LEU A 1 296 ? -16.275 7.961 26.084 1.00 92.94 296 LEU A N 1
ATOM 2364 C CA . LEU A 1 296 ? -16.849 7.877 24.741 1.00 92.94 296 LEU A CA 1
ATOM 2365 C C . LEU A 1 296 ? -18.312 8.339 24.728 1.00 92.94 296 LEU A C 1
ATOM 2367 O O . LEU A 1 296 ? -19.188 7.538 25.072 1.00 92.94 296 LEU A O 1
ATOM 2371 N N . PRO A 1 297 ? -18.584 9.555 24.217 1.00 87.31 297 PRO A N 1
ATOM 2372 C CA . PRO A 1 297 ? -19.940 10.069 24.155 1.00 87.31 297 PRO A CA 1
ATOM 2373 C C . PRO A 1 297 ? -20.846 9.296 23.197 1.00 87.31 297 PRO A C 1
ATOM 2375 O O . PRO A 1 297 ? -20.417 8.801 22.141 1.00 87.31 297 PRO A O 1
ATOM 2378 N N . ARG A 1 298 ? -22.143 9.254 23.503 1.00 80.12 298 ARG A N 1
ATOM 2379 C CA . ARG A 1 298 ? -23.154 8.601 22.665 1.00 80.12 298 ARG A CA 1
ATOM 2380 C C . ARG A 1 298 ? -23.105 9.133 21.220 1.00 80.12 298 ARG A C 1
ATOM 2382 O O . ARG A 1 298 ? -23.055 10.331 20.963 1.00 80.12 298 ARG A O 1
ATOM 2389 N N . ARG A 1 299 ? -23.180 8.213 20.247 1.00 77.38 299 ARG A N 1
ATOM 2390 C CA . ARG A 1 299 ? -23.071 8.451 18.783 1.00 77.38 299 ARG A CA 1
ATOM 2391 C C . ARG A 1 299 ? -21.682 8.869 18.258 1.00 77.38 299 ARG A C 1
ATOM 2393 O O . ARG A 1 299 ? -21.562 9.058 17.049 1.00 77.38 299 ARG A O 1
ATOM 2400 N N . ARG A 1 300 ? -20.634 8.976 19.085 1.00 82.56 300 ARG A N 1
ATOM 2401 C CA . ARG A 1 300 ? -19.253 9.164 18.593 1.00 82.56 300 ARG A CA 1
ATOM 2402 C C . ARG A 1 300 ? -18.629 7.836 18.134 1.00 82.56 300 ARG A C 1
ATOM 2404 O O . ARG A 1 300 ? -19.090 6.757 18.505 1.00 82.56 300 ARG A O 1
ATOM 2411 N N . SER A 1 301 ? -17.593 7.919 17.296 1.00 84.69 301 SER A N 1
ATOM 2412 C CA . SER A 1 301 ? -16.830 6.751 16.830 1.00 84.69 301 SER A CA 1
ATOM 2413 C C . SER A 1 301 ? -15.834 6.287 17.895 1.00 84.69 301 SER A C 1
ATOM 2415 O O . SER A 1 301 ? -15.358 7.091 18.692 1.00 84.69 301 SER A O 1
ATOM 2417 N N . LEU A 1 302 ? -15.422 5.017 17.850 1.00 85.75 302 LEU A N 1
ATOM 2418 C CA . LEU A 1 302 ? -14.306 4.508 18.660 1.00 85.75 302 LEU A CA 1
ATOM 2419 C C . LEU A 1 302 ? -12.975 5.241 18.369 1.00 85.75 302 LEU A C 1
ATOM 2421 O O . LEU A 1 302 ? -12.091 5.268 19.216 1.00 85.75 302 LEU A O 1
ATOM 2425 N N . LEU A 1 303 ? -12.851 5.921 17.222 1.00 84.62 303 LEU A N 1
ATOM 2426 C CA . LEU A 1 303 ? -11.736 6.838 16.920 1.00 84.62 303 LEU A CA 1
ATOM 2427 C C . LEU A 1 303 ? -11.798 8.180 17.684 1.00 84.62 303 LEU A C 1
ATOM 2429 O O . LEU A 1 303 ? -10.935 9.035 17.500 1.00 84.62 303 LEU A O 1
ATOM 2433 N N . ASN A 1 304 ? -12.821 8.400 18.514 1.00 88.25 304 ASN A N 1
ATOM 2434 C CA . ASN A 1 304 ? -12.991 9.595 19.343 1.00 88.25 304 ASN A CA 1
ATOM 2435 C C . ASN A 1 304 ? -12.872 9.311 20.850 1.00 88.25 304 ASN A C 1
ATOM 2437 O O . ASN A 1 304 ? -13.137 10.218 21.636 1.00 88.25 304 ASN A O 1
ATOM 2441 N N . VAL A 1 305 ? -12.488 8.093 21.252 1.00 91.62 305 VAL A N 1
ATOM 2442 C CA . VAL A 1 305 ? -12.327 7.731 22.670 1.00 91.62 305 VAL A CA 1
ATOM 2443 C C . VAL A 1 305 ? -11.293 8.642 23.338 1.00 91.62 305 VAL A C 1
ATOM 2445 O O . VAL A 1 305 ? -10.220 8.898 22.786 1.00 91.62 305 VAL A O 1
ATOM 2448 N N . ARG A 1 306 ? -11.618 9.141 24.526 1.00 92.50 306 ARG A N 1
ATOM 2449 C CA . ARG A 1 306 ? -10.736 9.943 25.374 1.00 92.50 306 ARG A CA 1
ATOM 2450 C C . ARG A 1 306 ? -10.160 9.054 26.487 1.00 92.50 306 ARG A C 1
ATOM 2452 O O . ARG A 1 306 ? -10.916 8.285 27.080 1.00 92.50 306 ARG A O 1
ATOM 2459 N N . PRO A 1 307 ? -8.849 9.135 26.784 1.00 93.56 307 PRO A N 1
ATOM 2460 C 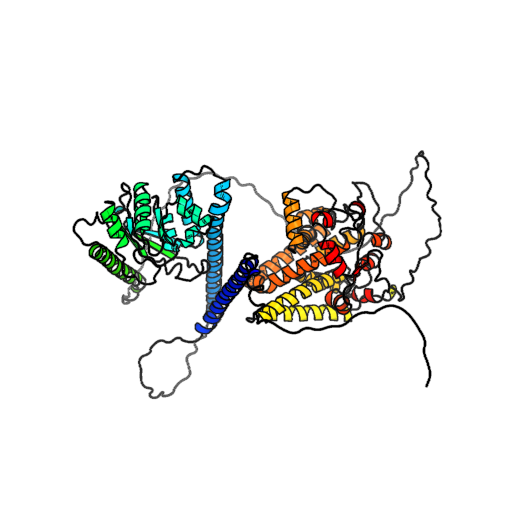CA . PRO A 1 307 ? -8.284 8.560 27.998 1.00 93.56 307 PRO A CA 1
ATOM 2461 C C . PRO A 1 307 ? -9.005 9.097 29.237 1.00 93.56 307 PRO A C 1
ATOM 2463 O O . PRO A 1 307 ? -9.397 10.263 29.266 1.00 93.56 307 PRO A O 1
ATOM 2466 N N . GLY A 1 308 ? -9.169 8.261 30.256 1.00 94.38 308 GLY A N 1
ATOM 2467 C CA . GLY A 1 308 ? -9.947 8.614 31.439 1.00 94.38 308 GLY A CA 1
ATOM 2468 C C . GLY A 1 308 ? -10.091 7.462 32.426 1.00 94.38 308 GLY A C 1
ATOM 2469 O O . GLY A 1 308 ? -9.529 6.379 32.237 1.00 94.38 308 GLY A O 1
ATOM 2470 N N . VAL A 1 309 ? -10.860 7.704 33.484 1.00 96.19 309 VAL A N 1
ATOM 2471 C CA . VAL A 1 309 ? -11.183 6.703 34.504 1.00 96.19 309 VAL A CA 1
ATOM 2472 C C . VAL A 1 309 ? -12.685 6.456 34.490 1.00 96.19 309 VAL A C 1
ATOM 2474 O O . VAL A 1 309 ? -13.460 7.398 34.627 1.00 96.19 309 VAL A O 1
ATOM 2477 N N . ILE A 1 310 ? -13.085 5.193 34.348 1.00 96.56 310 ILE A N 1
ATOM 2478 C CA . ILE A 1 310 ? -14.463 4.754 34.577 1.00 96.56 310 ILE A CA 1
ATOM 2479 C C . ILE A 1 310 ? -14.532 4.197 35.995 1.00 96.56 310 ILE A C 1
ATOM 2481 O O . ILE A 1 310 ? -13.782 3.283 36.333 1.00 96.56 310 ILE A O 1
ATOM 2485 N N . THR A 1 311 ? -15.422 4.731 36.823 1.00 95.56 311 THR A N 1
ATOM 2486 C CA . THR A 1 311 ? -15.657 4.221 38.177 1.00 95.56 311 THR A CA 1
ATOM 2487 C C . THR A 1 311 ? -16.897 3.336 38.177 1.00 95.56 311 THR A C 1
ATOM 2489 O O . THR A 1 311 ? -17.958 3.752 37.713 1.00 95.56 311 THR A O 1
ATOM 2492 N N . LEU A 1 312 ? -16.747 2.122 38.702 1.00 95.56 312 LEU A N 1
ATOM 2493 C CA . LEU A 1 312 ? -17.822 1.180 38.985 1.00 95.56 312 LEU A CA 1
ATOM 2494 C C . LEU A 1 312 ? -18.050 1.154 40.499 1.00 95.56 312 LEU A C 1
ATOM 2496 O O . LEU A 1 312 ? -17.199 0.661 41.241 1.00 95.56 312 LEU A O 1
ATOM 2500 N N . THR A 1 313 ? -19.182 1.678 40.958 1.00 94.50 313 THR A N 1
ATOM 2501 C CA . THR A 1 313 ? -19.560 1.686 42.377 1.00 94.50 313 THR A CA 1
ATOM 2502 C C . THR A 1 313 ? -20.643 0.638 42.614 1.00 94.50 313 THR A C 1
ATOM 2504 O O . THR A 1 313 ? -21.789 0.815 42.203 1.00 94.50 313 THR A O 1
ATOM 2507 N N . ILE A 1 314 ? -20.272 -0.465 43.261 1.00 93.50 314 ILE A N 1
ATOM 2508 C CA . ILE A 1 314 ? -21.172 -1.559 43.634 1.00 93.50 314 ILE A CA 1
ATOM 2509 C C . ILE A 1 314 ? -21.867 -1.171 44.948 1.00 93.50 314 ILE A C 1
ATOM 2511 O O . ILE A 1 314 ? -21.207 -0.935 45.961 1.00 93.50 314 ILE A O 1
ATOM 2515 N N . LEU A 1 315 ? -23.197 -1.069 44.924 1.00 92.00 315 LEU A N 1
ATOM 2516 C CA . LEU A 1 315 ? -24.019 -0.749 46.098 1.00 92.00 315 LEU A CA 1
ATOM 2517 C C . LEU A 1 315 ? -24.386 -2.025 46.882 1.00 92.00 315 LEU A C 1
ATOM 2519 O O . LEU A 1 315 ? -24.209 -3.122 46.354 1.00 92.00 315 LEU A O 1
ATOM 2523 N N . PRO A 1 316 ? -24.922 -1.934 48.113 1.00 89.94 316 PRO A N 1
ATOM 2524 C CA . PRO A 1 316 ? -25.444 -3.103 48.817 1.00 89.94 316 PRO A CA 1
ATOM 2525 C C . PRO A 1 316 ? -26.480 -3.870 47.980 1.00 89.94 316 PRO A C 1
ATOM 2527 O O . PRO A 1 316 ? -27.377 -3.274 47.379 1.00 89.94 316 PRO A O 1
ATOM 2530 N N . SER A 1 317 ? -26.343 -5.197 47.937 1.00 88.75 317 SER A N 1
ATOM 2531 C CA . SER A 1 317 ? -27.277 -6.083 47.236 1.00 88.75 317 SER A CA 1
ATOM 2532 C C . SER A 1 317 ? -28.673 -6.024 47.862 1.00 88.75 317 SER A C 1
ATOM 2534 O O . SER A 1 317 ? -28.825 -6.085 49.085 1.00 88.75 317 SER A O 1
ATOM 2536 N N . ILE A 1 318 ? -29.699 -5.923 47.019 1.00 87.50 318 ILE A N 1
ATOM 2537 C CA . ILE A 1 318 ? -31.102 -5.882 47.428 1.00 87.50 318 ILE A CA 1
ATOM 2538 C C . ILE A 1 318 ? -31.655 -7.316 47.346 1.00 87.50 318 ILE A C 1
ATOM 2540 O O . ILE A 1 318 ? -31.637 -7.909 46.260 1.00 87.50 318 ILE A O 1
ATOM 2544 N N . PRO A 1 319 ? -32.145 -7.898 48.459 1.00 80.31 319 PRO A N 1
ATOM 2545 C CA . PRO A 1 319 ? -32.754 -9.226 48.449 1.00 80.31 319 PRO A CA 1
ATOM 2546 C C . PRO A 1 319 ? -34.040 -9.245 47.607 1.00 80.31 319 PRO A C 1
ATOM 2548 O O . PRO A 1 319 ? -34.563 -8.200 47.217 1.00 80.31 319 PRO A O 1
ATOM 2551 N N . LYS A 1 320 ? -34.556 -10.445 47.310 1.00 75.44 320 LYS A N 1
ATOM 2552 C CA . LYS A 1 320 ? -35.744 -10.613 46.458 1.00 75.44 320 LYS A CA 1
ATOM 2553 C C . LYS A 1 320 ? -36.919 -9.716 46.918 1.00 75.44 320 LYS A C 1
ATOM 2555 O O . LYS A 1 320 ? -37.211 -9.664 48.115 1.00 75.44 320 LYS A O 1
ATOM 2560 N N . PRO A 1 321 ? -37.595 -8.995 46.001 1.00 66.69 321 PRO A N 1
ATOM 2561 C CA . PRO A 1 321 ? -38.692 -8.101 46.362 1.00 66.69 321 PRO A CA 1
ATOM 2562 C C . PRO A 1 321 ? -39.962 -8.904 46.687 1.00 66.69 321 PRO A C 1
ATOM 2564 O O . PRO A 1 321 ? -40.779 -9.177 45.808 1.00 66.69 321 PRO A O 1
ATOM 2567 N N . ASP A 1 322 ? -40.119 -9.275 47.959 1.00 64.25 322 ASP A N 1
ATOM 2568 C CA . ASP A 1 322 ? -41.244 -10.089 48.442 1.00 64.25 322 ASP A CA 1
ATOM 2569 C C . ASP A 1 322 ? -42.515 -9.275 48.723 1.00 64.25 322 ASP A C 1
ATOM 2571 O O . ASP A 1 322 ? -43.615 -9.694 48.369 1.00 64.25 322 ASP A O 1
ATOM 2575 N N . THR A 1 323 ? -42.370 -8.100 49.341 1.00 56.53 323 THR A N 1
ATOM 2576 C CA . THR A 1 323 ? -43.495 -7.295 49.866 1.00 56.53 323 THR A CA 1
ATOM 2577 C C . THR A 1 323 ? -43.739 -5.995 49.097 1.00 56.53 323 THR A C 1
ATOM 2579 O O . THR A 1 323 ? -44.740 -5.317 49.318 1.00 56.53 323 THR A O 1
ATOM 2582 N N . ILE A 1 324 ? -42.820 -5.612 48.207 1.00 65.94 324 ILE A N 1
ATOM 2583 C CA . ILE A 1 324 ? -42.810 -4.309 47.531 1.00 65.94 324 ILE A CA 1
ATOM 2584 C C . ILE A 1 324 ? -43.195 -4.486 46.060 1.00 65.94 324 ILE A C 1
ATOM 2586 O O . ILE A 1 324 ? -42.621 -5.305 45.346 1.00 65.94 324 ILE A O 1
ATOM 2590 N N . SER A 1 325 ? -44.133 -3.665 45.576 1.00 79.44 325 SER A N 1
ATOM 2591 C CA . SER A 1 325 ? -44.491 -3.614 44.152 1.00 79.44 325 SER A CA 1
ATOM 2592 C C . SER A 1 325 ? -43.247 -3.414 43.280 1.00 79.44 325 SER A C 1
ATOM 2594 O O . SER A 1 325 ? -42.459 -2.497 43.516 1.00 79.44 325 SER A O 1
ATOM 2596 N N . THR A 1 326 ? -43.091 -4.214 42.220 1.00 81.19 326 THR A N 1
ATOM 2597 C CA . THR A 1 326 ? -41.910 -4.169 41.329 1.00 81.19 326 THR A CA 1
ATOM 2598 C C . THR A 1 326 ? -41.643 -2.790 40.721 1.00 81.19 326 THR A C 1
ATOM 2600 O O . THR A 1 326 ? -40.503 -2.480 40.380 1.00 81.19 326 THR A O 1
ATOM 2603 N N . LYS A 1 327 ? -42.667 -1.931 40.619 1.00 81.19 327 LYS A N 1
ATOM 2604 C CA . LYS A 1 327 ? -42.510 -0.519 40.243 1.00 81.19 327 LYS A CA 1
ATOM 2605 C C . LYS A 1 327 ? -41.804 0.289 41.341 1.00 81.19 327 LYS A C 1
ATOM 2607 O O . LYS A 1 327 ? -40.844 0.987 41.033 1.00 81.19 327 LYS A O 1
ATOM 2612 N N . LEU A 1 328 ? -42.248 0.167 42.594 1.00 81.94 328 LEU A N 1
ATOM 2613 C CA . LEU A 1 328 ? -41.697 0.900 43.738 1.00 81.94 328 LEU A CA 1
ATOM 2614 C C . LEU A 1 328 ? -40.254 0.469 44.040 1.00 81.94 328 LEU A C 1
ATOM 2616 O O . LEU A 1 328 ? -39.403 1.326 44.248 1.00 81.94 328 LEU A O 1
ATOM 2620 N N . CYS A 1 329 ? -39.954 -0.831 43.939 1.00 83.69 329 CYS A N 1
ATOM 2621 C CA . CYS A 1 329 ? -38.587 -1.352 44.048 1.00 83.69 329 CYS A CA 1
ATOM 2622 C C . CYS A 1 329 ? -37.639 -0.684 43.030 1.00 83.69 329 CYS A C 1
ATOM 2624 O O . CYS A 1 329 ? -36.612 -0.127 43.409 1.00 83.69 329 CYS A O 1
ATOM 2626 N N . MET A 1 330 ? -38.008 -0.639 41.741 1.00 88.44 330 MET A N 1
ATOM 2627 C CA . MET A 1 330 ? -37.177 0.037 40.731 1.00 88.44 330 MET A CA 1
ATOM 2628 C C . MET A 1 330 ? -37.085 1.557 40.942 1.00 88.44 330 MET A C 1
ATOM 2630 O O . MET A 1 330 ? -36.057 2.137 40.605 1.00 88.44 330 MET A O 1
ATOM 2634 N N . GLN A 1 331 ? -38.118 2.200 41.501 1.00 86.62 331 GLN A N 1
ATOM 2635 C CA . GLN A 1 331 ? -38.082 3.627 41.848 1.00 86.62 331 GLN A CA 1
ATOM 2636 C C . GLN A 1 331 ? -37.105 3.915 42.998 1.00 86.62 331 GLN A C 1
ATOM 2638 O O . GLN A 1 331 ? -36.354 4.880 42.902 1.00 86.62 331 GLN A O 1
ATOM 2643 N N . GLN A 1 332 ? -37.055 3.063 44.028 1.00 85.19 332 GLN A N 1
ATOM 2644 C CA . GLN A 1 332 ? -36.076 3.164 45.122 1.00 85.19 332 GLN A CA 1
ATOM 2645 C C . GLN A 1 332 ? -34.637 2.975 44.619 1.00 85.19 332 GLN A C 1
ATOM 2647 O O . GLN A 1 332 ? -33.740 3.723 44.996 1.00 85.19 332 GLN A O 1
ATOM 2652 N N . ILE A 1 333 ? -34.408 2.024 43.705 1.00 86.00 333 ILE A N 1
ATOM 2653 C CA . ILE A 1 333 ? -33.091 1.868 43.066 1.00 86.00 333 ILE A CA 1
ATOM 2654 C C . ILE A 1 333 ? -32.747 3.126 42.253 1.00 86.00 333 ILE A C 1
ATOM 2656 O O . ILE A 1 333 ? -31.621 3.615 42.322 1.00 86.00 333 ILE A O 1
ATOM 2660 N N . GLN A 1 334 ? -33.711 3.688 41.517 1.00 89.00 334 GLN A N 1
ATOM 2661 C CA . GLN A 1 334 ? -33.489 4.898 40.726 1.00 89.00 334 GLN A CA 1
ATOM 2662 C C . GLN A 1 334 ? -33.172 6.129 41.599 1.00 89.00 334 GLN A C 1
ATOM 2664 O O . GLN A 1 334 ? -32.310 6.920 41.210 1.00 89.00 334 GLN A O 1
ATOM 2669 N N . SER A 1 335 ? -33.794 6.296 42.775 1.00 86.50 335 SER A N 1
ATOM 2670 C CA . SER A 1 335 ? -33.426 7.381 43.701 1.00 86.50 335 SER A CA 1
ATOM 2671 C C . SER A 1 335 ? -32.000 7.210 44.221 1.00 86.50 335 SER A C 1
ATOM 2673 O O . SER A 1 335 ? -31.204 8.128 44.060 1.00 86.50 335 SER A O 1
ATOM 2675 N N . CYS A 1 336 ? -31.609 6.011 44.675 1.00 85.38 336 CYS A N 1
ATOM 2676 C CA . CYS A 1 336 ? -30.229 5.750 45.111 1.00 85.38 336 CYS A CA 1
ATOM 2677 C C . CYS A 1 336 ? -29.182 6.040 44.018 1.00 85.38 336 CYS A C 1
ATOM 2679 O O . CYS A 1 336 ? -28.084 6.512 44.318 1.00 85.38 336 CYS A O 1
ATOM 2681 N N . PHE A 1 337 ? -29.514 5.783 42.747 1.00 87.81 337 PHE A N 1
ATOM 2682 C CA . PHE A 1 337 ? -28.664 6.154 41.612 1.00 87.81 337 PHE A CA 1
ATOM 2683 C C . PHE A 1 337 ? -28.581 7.674 41.446 1.00 87.81 337 PHE A C 1
ATOM 2685 O O . PHE A 1 337 ? -27.484 8.206 41.306 1.00 87.81 337 PHE A O 1
ATOM 2692 N N . THR A 1 338 ? -29.719 8.368 41.508 1.00 85.62 338 THR A N 1
ATOM 2693 C CA . THR A 1 338 ? -29.807 9.830 41.357 1.00 85.62 338 THR A CA 1
ATOM 2694 C C . THR A 1 338 ? -29.024 10.559 42.456 1.00 85.62 338 THR A C 1
ATOM 2696 O O . THR A 1 338 ? -28.225 11.452 42.163 1.00 85.62 338 THR A O 1
ATOM 2699 N N . ASP A 1 339 ? -29.185 10.136 43.712 1.00 81.81 339 ASP A N 1
ATOM 2700 C CA . ASP A 1 339 ? -28.521 10.734 44.876 1.00 81.81 339 ASP A CA 1
ATOM 2701 C C . ASP A 1 339 ? -26.998 10.558 44.790 1.00 81.81 339 ASP A C 1
ATOM 2703 O O . ASP A 1 339 ? -26.223 11.508 44.967 1.00 81.81 339 ASP A O 1
ATOM 2707 N N . ARG A 1 340 ? -26.537 9.345 44.449 1.00 78.88 340 ARG A N 1
ATOM 2708 C CA . ARG A 1 340 ? -25.101 9.054 44.363 1.00 78.88 340 ARG A CA 1
ATOM 2709 C C . ARG A 1 340 ? -24.451 9.651 43.113 1.00 78.88 340 ARG A C 1
ATOM 2711 O O . ARG A 1 340 ? -23.316 10.108 43.213 1.00 78.88 340 ARG A O 1
ATOM 2718 N N . GLU A 1 341 ? -25.147 9.725 41.977 1.00 72.62 341 GLU A N 1
ATOM 2719 C CA . GLU A 1 341 ? -24.673 10.448 40.784 1.00 72.62 341 GLU A CA 1
ATOM 2720 C C . GLU A 1 341 ? -24.521 11.951 41.072 1.00 72.62 341 GLU A C 1
ATOM 2722 O O . GLU A 1 341 ? -23.527 12.560 40.676 1.00 72.62 341 GLU A O 1
ATOM 2727 N N . THR A 1 342 ? -25.454 12.535 41.833 1.00 74.19 342 THR A N 1
ATOM 2728 C CA . THR A 1 342 ? -25.355 13.923 42.312 1.00 74.19 342 THR A CA 1
ATOM 2729 C C . THR A 1 342 ? -24.149 14.102 43.236 1.00 74.19 342 THR A C 1
ATOM 2731 O O . THR A 1 342 ? -23.363 15.027 43.043 1.00 74.19 342 THR A O 1
ATOM 2734 N N . THR A 1 343 ? -23.934 13.177 44.180 1.00 74.19 343 THR A N 1
ATOM 2735 C CA . THR A 1 343 ? -22.772 13.224 45.086 1.00 74.19 343 THR A CA 1
ATOM 2736 C C . THR A 1 343 ? -21.446 13.152 44.318 1.00 74.19 343 THR A C 1
ATOM 2738 O O . THR A 1 343 ? -20.560 13.969 44.551 1.00 74.19 343 THR A O 1
ATOM 2741 N N . LEU A 1 344 ? -21.316 12.223 43.361 1.00 70.12 344 LEU A N 1
ATOM 2742 C CA . LEU A 1 344 ? -20.108 12.053 42.541 1.00 70.12 344 LEU A CA 1
ATOM 2743 C C . LEU A 1 344 ? -19.805 13.290 41.678 1.00 70.12 344 LEU A C 1
ATOM 2745 O O . LEU A 1 344 ? -18.640 13.648 41.504 1.00 70.12 344 LEU A O 1
ATOM 2749 N N . LYS A 1 345 ? -20.841 13.973 41.175 1.00 65.81 345 LYS A N 1
ATOM 2750 C CA . LYS A 1 345 ? -20.690 15.243 40.452 1.00 65.81 345 LYS A CA 1
ATOM 2751 C C . LYS A 1 345 ? -20.154 16.348 41.364 1.00 65.81 345 LYS A C 1
ATOM 2753 O O . LYS A 1 345 ? -19.198 17.017 40.975 1.00 65.81 345 LYS A O 1
ATOM 2758 N N . THR A 1 346 ? -20.672 16.480 42.585 1.00 61.75 346 THR A N 1
ATOM 2759 C CA . THR A 1 346 ? -20.163 17.444 43.578 1.00 61.75 346 THR A CA 1
ATOM 2760 C C . THR A 1 346 ? -18.722 17.130 44.003 1.00 61.75 346 THR A C 1
ATOM 2762 O O . THR A 1 346 ? -17.874 18.017 43.943 1.00 61.75 346 THR A O 1
ATOM 2765 N N . GLU A 1 347 ? -18.414 15.866 44.327 1.00 60.38 347 GLU A N 1
ATOM 2766 C CA . GLU A 1 347 ? -17.053 15.390 44.651 1.00 60.38 347 GLU A CA 1
ATOM 2767 C C . GLU A 1 347 ? -16.045 15.694 43.519 1.00 60.38 347 GLU A C 1
ATOM 2769 O O . GLU A 1 347 ? -14.870 15.944 43.781 1.00 60.38 347 GLU A O 1
ATOM 2774 N N . SER A 1 348 ? -16.489 15.693 42.254 1.00 52.38 348 SER A N 1
ATOM 2775 C CA . SER A 1 348 ? -15.631 15.981 41.094 1.00 52.38 348 SER A CA 1
ATOM 2776 C C . SER A 1 348 ? -15.323 17.468 40.869 1.00 52.38 348 SER A C 1
ATOM 2778 O O . SER A 1 348 ? -14.348 17.779 40.182 1.00 52.38 348 SER A O 1
ATOM 2780 N N . PHE A 1 349 ? -16.131 18.370 41.440 1.00 43.00 349 PHE A N 1
ATOM 2781 C CA . PHE A 1 349 ? -15.965 19.823 41.316 1.00 43.00 349 PHE A CA 1
ATOM 2782 C C . PHE A 1 349 ? -14.978 20.383 42.353 1.00 43.00 349 PHE A C 1
ATOM 2784 O O . PHE A 1 349 ? -14.269 21.345 42.074 1.00 43.00 349 PHE A O 1
ATOM 2791 N N . THR A 1 350 ? -14.881 19.753 43.526 1.00 36.22 350 THR A N 1
ATOM 2792 C CA . THR A 1 350 ? -13.901 20.087 44.569 1.00 36.22 350 THR A CA 1
ATOM 2793 C C . THR A 1 350 ? -12.561 19.392 44.313 1.00 36.22 350 THR A C 1
ATOM 2795 O O . THR A 1 350 ? -12.332 18.278 44.790 1.00 36.22 350 THR A O 1
ATOM 2798 N N . ARG A 1 351 ? -11.653 20.038 43.568 1.00 30.03 351 ARG A N 1
ATOM 2799 C CA . ARG A 1 351 ? -10.237 19.627 43.494 1.00 30.03 351 ARG A CA 1
ATOM 2800 C C . ARG A 1 351 ? -9.374 20.364 44.533 1.00 30.03 351 ARG A C 1
ATOM 2802 O O . ARG A 1 351 ? -9.752 21.452 44.950 1.00 30.03 351 ARG A O 1
ATOM 2809 N N . PRO A 1 352 ? -8.217 19.807 44.950 1.00 31.92 352 PRO A N 1
ATOM 2810 C CA . PRO A 1 352 ? -7.450 20.333 46.088 1.00 31.92 352 PRO A CA 1
ATOM 2811 C C . PRO A 1 352 ? -6.640 21.614 45.822 1.00 31.92 352 PRO A C 1
ATOM 2813 O O . PRO A 1 352 ? -5.923 22.057 46.714 1.00 31.92 352 PRO A O 1
ATOM 2816 N N . ASP A 1 353 ? -6.711 22.190 44.620 1.00 32.72 353 ASP A N 1
ATOM 2817 C CA . ASP A 1 353 ? -5.825 23.286 44.203 1.00 32.72 353 ASP A CA 1
ATOM 2818 C C . ASP A 1 353 ? -6.265 24.666 44.755 1.00 32.72 353 ASP A C 1
ATOM 2820 O O . ASP A 1 353 ? -5.442 25.571 44.883 1.00 32.72 353 ASP A O 1
ATOM 2824 N N . ASP A 1 354 ? -7.529 24.814 45.176 1.00 33.62 354 ASP A N 1
ATOM 2825 C CA . ASP A 1 354 ? -8.114 26.090 45.633 1.00 33.62 354 ASP A CA 1
ATOM 2826 C C . ASP A 1 354 ? -7.803 26.462 47.105 1.00 33.62 354 ASP A C 1
ATOM 2828 O O . ASP A 1 354 ? -8.289 27.476 47.605 1.00 33.62 354 ASP A O 1
ATOM 2832 N N . GLN A 1 355 ? -6.989 25.679 47.831 1.00 31.06 355 GLN A N 1
ATOM 2833 C CA . GLN A 1 355 ? -6.603 25.988 49.226 1.00 31.06 355 GLN A CA 1
ATOM 2834 C C . GLN A 1 355 ? -5.279 26.763 49.380 1.00 31.06 355 GLN A C 1
ATOM 2836 O O . GLN A 1 355 ? -4.893 27.087 50.502 1.00 31.06 355 GLN A O 1
ATOM 2841 N N . ILE A 1 356 ? -4.589 27.118 48.289 1.00 30.64 356 ILE A N 1
ATOM 2842 C CA . ILE A 1 356 ? -3.297 27.835 48.338 1.00 30.64 356 ILE A CA 1
ATOM 2843 C C . ILE A 1 356 ? -3.463 29.334 48.023 1.00 30.64 356 ILE A C 1
ATOM 2845 O O . ILE A 1 356 ? -2.779 29.872 47.155 1.00 30.64 356 ILE A O 1
ATOM 2849 N N . LEU A 1 357 ? -4.382 30.033 48.708 1.00 30.00 357 LEU A N 1
ATOM 2850 C CA . LEU A 1 357 ? -4.487 31.500 48.582 1.00 30.00 357 LEU A CA 1
ATOM 2851 C C . LEU A 1 357 ? -5.144 32.228 49.774 1.00 30.00 357 LEU A C 1
ATOM 2853 O O . LEU A 1 357 ? -5.840 33.225 49.597 1.00 30.00 357 LEU A O 1
ATOM 2857 N N . SER A 1 358 ? -4.890 31.779 51.011 1.00 32.09 358 SER A N 1
ATOM 2858 C CA . SER A 1 358 ? -5.310 32.525 52.212 1.00 32.09 358 SER A CA 1
ATOM 2859 C C . SER A 1 358 ? -4.442 32.283 53.459 1.00 32.09 358 SER A C 1
ATOM 2861 O O . SER A 1 358 ? -4.912 31.741 54.459 1.00 32.09 358 SER A O 1
ATOM 2863 N N . THR A 1 359 ? -3.193 32.753 53.442 1.00 25.33 359 THR A N 1
ATOM 2864 C CA . THR A 1 359 ? -2.411 33.029 54.665 1.00 25.33 359 THR A CA 1
ATOM 2865 C C . THR A 1 359 ? -1.588 34.312 54.479 1.00 25.33 359 THR A C 1
ATOM 2867 O O . THR A 1 359 ? -0.918 34.456 53.456 1.00 25.33 359 THR A O 1
ATOM 2870 N N . PRO A 1 360 ? -1.644 35.278 55.418 1.00 26.81 360 PRO A N 1
ATOM 2871 C CA . PRO A 1 360 ? -0.934 36.546 55.278 1.00 26.81 360 PRO A CA 1
ATOM 2872 C C . PRO A 1 360 ? 0.561 36.407 55.593 1.00 26.81 360 PRO A C 1
ATOM 2874 O O . PRO A 1 360 ? 0.969 35.603 56.431 1.00 26.81 360 PRO A O 1
ATOM 2877 N N . LEU A 1 361 ? 1.374 37.242 54.940 1.00 25.44 361 LEU A N 1
ATOM 2878 C CA . LEU A 1 361 ? 2.810 37.367 55.193 1.00 25.44 361 LEU A CA 1
ATOM 2879 C C . LEU A 1 361 ? 3.083 37.777 56.648 1.00 25.44 361 LEU A C 1
ATOM 2881 O O . LEU A 1 361 ? 2.729 38.880 57.060 1.00 25.44 361 LEU A O 1
ATOM 2885 N N . VAL A 1 362 ? 3.792 36.921 57.384 1.00 25.86 362 VAL A N 1
ATOM 2886 C CA . VAL A 1 362 ? 4.450 37.273 58.648 1.00 25.86 362 VAL A CA 1
ATOM 2887 C C . VAL A 1 362 ? 5.958 37.157 58.453 1.00 25.86 362 VAL A C 1
ATOM 2889 O O . VAL A 1 362 ? 6.479 36.119 58.053 1.00 25.86 362 VAL A O 1
ATOM 2892 N N . THR A 1 363 ? 6.658 38.252 58.720 1.00 27.88 363 THR A N 1
ATOM 2893 C CA . THR A 1 363 ? 8.120 38.367 58.684 1.00 27.88 363 THR A CA 1
ATOM 2894 C C . THR A 1 363 ? 8.754 37.870 59.984 1.00 27.88 363 THR A C 1
ATOM 2896 O O . THR A 1 363 ? 8.303 38.310 61.038 1.00 27.88 363 THR A O 1
ATOM 2899 N N . ALA A 1 364 ? 9.845 37.091 59.923 1.00 24.95 364 ALA A N 1
ATOM 2900 C CA . ALA A 1 364 ? 11.028 37.256 60.793 1.00 24.95 364 ALA A CA 1
ATOM 2901 C C . ALA A 1 364 ? 12.153 36.227 60.532 1.00 24.95 364 ALA A C 1
ATOM 2903 O O . ALA A 1 364 ? 11.930 35.028 60.416 1.00 24.95 364 ALA A O 1
ATOM 2904 N N . ASN A 1 365 ? 13.375 36.758 60.519 1.00 24.91 365 ASN A N 1
ATOM 2905 C CA . ASN A 1 365 ? 14.707 36.159 60.685 1.00 24.91 365 ASN A CA 1
ATOM 2906 C C . ASN A 1 365 ? 14.830 34.808 61.433 1.00 24.91 365 ASN A C 1
ATOM 2908 O O . ASN A 1 365 ? 14.333 34.677 62.549 1.00 24.91 365 ASN A O 1
ATOM 2912 N N . SER A 1 366 ? 15.704 33.911 60.944 1.00 25.30 366 SER A N 1
ATOM 2913 C CA . SER A 1 366 ? 17.039 33.616 61.542 1.00 25.30 366 SER A CA 1
ATOM 2914 C C . SER A 1 366 ? 17.630 32.239 61.144 1.00 25.30 366 SER A C 1
ATOM 2916 O O . SER A 1 366 ? 16.934 31.234 61.044 1.00 25.30 366 SER A O 1
ATOM 2918 N N . HIS A 1 367 ? 18.948 32.207 60.916 1.00 22.98 367 HIS A N 1
ATOM 2919 C CA . HIS A 1 367 ? 19.818 31.012 60.989 1.00 22.98 367 HIS A CA 1
ATOM 2920 C C . HIS A 1 367 ? 20.166 30.729 62.481 1.00 22.98 367 HIS A C 1
ATOM 2922 O O . HIS A 1 367 ? 19.985 31.669 63.261 1.00 22.98 367 HIS A O 1
ATOM 2928 N N . PRO A 1 368 ? 20.701 29.548 62.913 1.00 33.31 368 PRO A N 1
ATOM 2929 C CA . PRO A 1 368 ? 21.711 28.749 62.188 1.00 33.31 368 PRO A CA 1
ATOM 2930 C C . PRO A 1 368 ? 21.768 27.198 62.412 1.00 33.31 368 PRO A C 1
ATOM 2932 O O . PRO A 1 368 ? 21.013 26.612 63.174 1.00 33.31 368 PRO A O 1
ATOM 2935 N N . GLU A 1 369 ? 22.763 26.580 61.751 1.00 24.39 369 GLU A N 1
ATOM 2936 C CA . GLU A 1 369 ? 23.662 25.494 62.233 1.00 24.39 369 GLU A CA 1
ATOM 2937 C C . GLU A 1 369 ? 23.302 23.973 62.333 1.00 24.39 369 GLU A C 1
ATOM 2939 O O . GLU A 1 369 ? 22.653 23.496 63.251 1.00 24.39 369 GLU A O 1
ATOM 2944 N N . HIS A 1 370 ? 23.989 23.206 61.458 1.00 24.55 370 HIS A N 1
ATOM 2945 C CA . HIS A 1 370 ? 24.977 22.124 61.736 1.00 24.55 370 HIS A CA 1
ATOM 2946 C C . HIS A 1 370 ? 24.630 20.685 62.239 1.00 24.55 370 HIS A C 1
ATOM 2948 O O . HIS A 1 370 ? 24.052 20.482 63.298 1.00 24.55 370 HIS A O 1
ATOM 2954 N N . LYS A 1 371 ? 25.305 19.705 61.578 1.00 22.89 371 LYS A N 1
ATOM 2955 C CA . LYS A 1 371 ? 25.679 18.313 62.003 1.00 22.89 371 LYS A CA 1
ATOM 2956 C C . LYS A 1 371 ? 24.532 17.259 61.939 1.00 22.89 371 LYS A C 1
ATOM 2958 O O . LYS A 1 371 ? 23.374 17.623 62.020 1.00 22.89 371 LYS A O 1
ATOM 2963 N N . THR A 1 372 ? 24.738 15.942 61.718 1.00 24.08 372 THR A N 1
ATOM 2964 C CA . THR A 1 372 ? 25.949 15.070 61.741 1.00 24.08 372 THR A CA 1
ATOM 2965 C C . THR A 1 372 ? 25.766 13.749 60.940 1.00 24.08 372 THR A C 1
ATOM 2967 O O . THR A 1 372 ? 24.637 13.326 60.756 1.00 24.08 372 THR A O 1
ATOM 2970 N N . SER A 1 373 ? 26.878 13.045 60.630 1.00 23.28 373 SER A N 1
ATOM 2971 C CA . SER A 1 373 ? 27.042 11.566 60.449 1.00 23.28 373 SER A CA 1
ATOM 2972 C C . SER A 1 373 ? 26.268 10.837 59.316 1.00 23.28 373 SER A C 1
ATOM 2974 O O . SER A 1 373 ? 25.050 10.880 59.283 1.00 23.28 373 SER A O 1
ATOM 2976 N N . ILE A 1 374 ? 26.841 10.167 58.297 1.00 23.75 374 ILE A N 1
ATOM 2977 C CA . ILE A 1 374 ? 27.946 9.174 58.137 1.00 23.75 374 ILE A CA 1
ATOM 2978 C C . ILE A 1 374 ? 27.517 7.682 58.242 1.00 23.75 374 ILE A C 1
ATOM 2980 O O . ILE A 1 374 ? 27.291 7.166 59.327 1.00 23.75 374 ILE A O 1
ATOM 2984 N N . ARG A 1 375 ? 27.558 7.022 57.061 1.00 23.95 375 ARG A N 1
ATOM 2985 C CA . ARG A 1 375 ? 27.830 5.599 56.696 1.00 23.95 375 ARG A CA 1
ATOM 2986 C C . ARG A 1 375 ? 27.042 4.430 57.322 1.00 23.95 375 ARG A C 1
ATOM 2988 O O . ARG A 1 375 ? 27.067 4.225 58.523 1.00 23.95 375 ARG A O 1
ATOM 2995 N N . HIS A 1 376 ? 26.687 3.474 56.451 1.00 25.56 376 HIS A N 1
ATOM 2996 C CA . HIS A 1 376 ? 27.326 2.144 56.489 1.00 25.56 376 HIS A CA 1
ATOM 2997 C C . HIS A 1 376 ? 27.561 1.558 55.078 1.00 25.56 376 HIS A C 1
ATOM 2999 O O . HIS A 1 376 ? 26.909 1.951 54.113 1.00 25.56 376 HIS A O 1
ATOM 3005 N N . HIS A 1 377 ? 28.568 0.686 54.959 1.00 25.02 377 HIS A N 1
ATOM 3006 C CA . HIS A 1 377 ? 29.078 0.087 53.713 1.00 25.02 377 HIS A CA 1
ATOM 3007 C C . HIS A 1 377 ? 28.303 -1.162 53.255 1.00 25.02 377 HIS A C 1
ATOM 3009 O O . HIS A 1 377 ? 27.790 -1.893 54.096 1.00 25.02 377 HIS A O 1
ATOM 3015 N N . LEU A 1 378 ? 28.422 -1.510 51.964 1.00 23.92 378 LEU A N 1
ATOM 3016 C CA . LEU A 1 378 ? 29.041 -2.782 51.536 1.00 23.92 378 LEU A CA 1
ATOM 3017 C C . LEU A 1 378 ? 29.515 -2.714 50.069 1.00 23.92 378 LEU A C 1
ATOM 3019 O O . LEU A 1 378 ? 29.023 -1.904 49.288 1.00 23.92 378 LEU A O 1
ATOM 3023 N N . SER A 1 379 ? 30.537 -3.504 49.721 1.00 21.83 379 SER A N 1
ATOM 3024 C CA . SER A 1 379 ? 31.350 -3.322 48.506 1.00 21.83 379 SER A CA 1
ATOM 3025 C C . SER A 1 379 ? 31.847 -4.634 47.894 1.00 21.83 379 SER A C 1
ATOM 3027 O O . SER A 1 379 ? 32.338 -5.490 48.625 1.00 21.83 379 SER A O 1
ATOM 3029 N N . SER A 1 380 ? 31.828 -4.739 46.564 1.00 24.39 380 SER A N 1
ATOM 3030 C CA . SER A 1 380 ? 32.729 -5.538 45.697 1.00 24.39 380 SER A CA 1
ATOM 3031 C C . SER A 1 380 ? 32.214 -5.445 44.247 1.00 24.39 380 SER A C 1
ATOM 3033 O O . SER A 1 380 ? 31.021 -5.243 44.050 1.00 24.39 380 SER A O 1
ATOM 3035 N N . SER A 1 381 ? 33.017 -5.528 43.184 1.00 23.80 381 SER A N 1
ATOM 3036 C CA . SER A 1 381 ? 34.482 -5.479 43.025 1.00 23.80 381 SER A CA 1
ATOM 3037 C C . SER A 1 381 ? 34.810 -4.963 41.604 1.00 23.80 381 SER A C 1
ATOM 3039 O O . SER A 1 381 ? 33.964 -4.991 40.713 1.00 23.80 381 SER A O 1
ATOM 3041 N N . ARG A 1 382 ? 36.024 -4.434 41.391 1.00 23.52 382 ARG A N 1
ATOM 3042 C CA . ARG A 1 382 ? 36.486 -3.889 40.094 1.00 23.52 382 ARG A CA 1
ATOM 3043 C C . ARG A 1 382 ? 36.839 -4.992 39.088 1.00 23.52 382 ARG A C 1
ATOM 3045 O O . ARG A 1 382 ? 37.403 -5.999 39.503 1.00 23.52 382 ARG A O 1
ATOM 3052 N N . GLN A 1 383 ? 36.773 -4.670 37.791 1.00 23.59 383 GLN A N 1
ATOM 3053 C CA . GLN A 1 383 ? 37.977 -4.714 36.943 1.00 23.59 383 GLN A CA 1
ATOM 3054 C C . GLN A 1 383 ? 37.857 -3.817 35.696 1.00 23.59 383 GLN A C 1
ATOM 3056 O O . GLN A 1 383 ? 36.825 -3.786 35.032 1.00 23.59 383 GLN A O 1
ATOM 3061 N N . GLU A 1 384 ? 38.928 -3.078 35.405 1.00 23.83 384 GLU A N 1
ATOM 3062 C CA . GLU A 1 384 ? 39.128 -2.266 34.196 1.00 23.83 384 GLU A CA 1
ATOM 3063 C C . GLU A 1 384 ? 39.991 -3.040 33.189 1.00 23.83 384 GLU A C 1
ATOM 3065 O O . GLU A 1 384 ? 40.887 -3.771 33.608 1.00 23.83 384 GLU A O 1
ATOM 3070 N N . VAL A 1 385 ? 39.831 -2.777 31.885 1.00 24.17 385 VAL A N 1
ATOM 3071 C CA . VAL A 1 385 ? 40.949 -2.799 30.918 1.00 24.17 385 VAL A CA 1
ATOM 3072 C C . VAL A 1 385 ? 40.783 -1.615 29.955 1.00 24.17 385 VAL A C 1
ATOM 3074 O O . VAL A 1 385 ? 39.668 -1.258 29.577 1.00 24.17 385 VAL A O 1
ATOM 3077 N N . ALA A 1 386 ? 41.900 -0.968 29.619 1.00 23.42 386 ALA A N 1
ATOM 3078 C CA . ALA A 1 386 ? 41.960 0.347 28.985 1.00 23.42 386 ALA A CA 1
ATOM 3079 C C . ALA A 1 386 ? 41.851 0.342 27.446 1.00 23.42 386 ALA A C 1
ATOM 3081 O O . ALA A 1 386 ? 42.037 -0.676 26.783 1.00 23.42 386 ALA A O 1
ATOM 3082 N N . SER A 1 387 ? 41.667 1.539 26.875 1.00 23.00 387 SER A N 1
ATOM 3083 C CA . SER A 1 387 ? 41.984 1.835 25.472 1.00 23.00 387 SER A CA 1
ATOM 3084 C C . SER A 1 387 ? 42.828 3.111 25.399 1.00 23.00 387 SER A C 1
ATOM 3086 O O . SER A 1 387 ? 42.442 4.141 25.952 1.00 23.00 387 SER A O 1
ATOM 3088 N N . TYR A 1 388 ? 44.003 3.021 24.773 1.00 22.91 388 TYR A N 1
ATOM 3089 C CA . TYR A 1 388 ? 44.931 4.141 24.593 1.00 22.91 388 TYR A CA 1
ATOM 3090 C C . TYR A 1 388 ? 44.668 4.858 23.261 1.00 22.91 388 TYR A C 1
ATOM 3092 O O . TYR A 1 388 ? 44.169 4.266 22.304 1.00 22.91 388 TYR A O 1
ATOM 3100 N N . SER A 1 389 ? 45.009 6.142 23.204 1.00 21.83 389 SER A N 1
ATOM 3101 C CA . SER A 1 389 ? 44.880 7.002 22.024 1.00 21.83 389 SER A CA 1
ATOM 3102 C C . SER A 1 389 ? 46.098 6.909 21.092 1.00 21.83 389 SER A C 1
ATOM 3104 O O . SER A 1 389 ? 47.180 6.537 21.537 1.00 21.83 389 SER A O 1
ATOM 3106 N N . TYR A 1 390 ? 45.953 7.335 19.828 1.00 22.98 390 TYR A N 1
ATOM 3107 C CA . TYR A 1 390 ? 46.608 8.568 19.349 1.00 22.98 390 TYR A CA 1
ATOM 3108 C C . TYR A 1 390 ? 46.008 9.090 18.023 1.00 22.98 390 TYR A C 1
ATOM 3110 O O . TYR A 1 390 ? 45.007 8.566 17.537 1.00 22.98 390 TYR A O 1
ATOM 3118 N N . ARG A 1 391 ? 46.551 10.210 17.529 1.00 21.89 391 ARG A N 1
ATOM 3119 C CA . ARG A 1 391 ? 45.954 11.198 16.605 1.00 21.89 391 ARG A CA 1
ATOM 3120 C C . ARG A 1 391 ? 46.899 11.493 15.417 1.00 21.89 391 ARG A C 1
ATOM 3122 O O . ARG A 1 391 ? 48.047 11.068 15.470 1.00 21.89 391 ARG A O 1
ATOM 3129 N N . HIS A 1 392 ? 46.432 12.327 14.476 1.00 25.67 392 HIS A N 1
ATOM 3130 C CA . HIS A 1 392 ? 47.172 13.011 13.389 1.00 25.67 392 HIS A CA 1
ATOM 3131 C C . HIS A 1 392 ? 47.552 12.191 12.134 1.00 25.67 392 HIS A C 1
ATOM 3133 O O . HIS A 1 392 ? 47.778 10.991 12.239 1.00 25.67 392 HIS A O 1
ATOM 3139 N N . ASP A 1 393 ? 47.670 12.765 10.921 1.00 23.98 393 ASP A N 1
ATOM 3140 C CA . ASP A 1 393 ? 47.070 13.983 10.306 1.00 23.98 393 ASP A CA 1
ATOM 3141 C C . ASP A 1 393 ? 47.260 13.944 8.760 1.00 23.98 393 ASP A C 1
ATOM 3143 O O . ASP A 1 393 ? 48.089 13.191 8.261 1.00 23.98 393 ASP A O 1
ATOM 3147 N N . ASN A 1 394 ? 46.515 14.805 8.052 1.00 25.02 394 ASN A N 1
ATOM 3148 C CA . ASN A 1 394 ? 46.817 15.486 6.771 1.00 25.02 394 ASN A CA 1
ATOM 3149 C C . ASN A 1 394 ? 47.091 14.734 5.433 1.00 25.02 394 ASN A C 1
ATOM 3151 O O . ASN A 1 394 ? 48.116 14.100 5.215 1.00 25.02 394 ASN A O 1
ATOM 3155 N N . ASP A 1 395 ? 46.191 15.040 4.485 1.00 22.92 395 ASP A N 1
ATOM 3156 C CA . ASP A 1 395 ? 46.435 15.662 3.164 1.00 22.92 395 ASP A CA 1
ATOM 3157 C C . ASP A 1 395 ? 46.917 14.931 1.883 1.00 22.92 395 ASP A C 1
ATOM 3159 O O . ASP A 1 395 ? 47.859 14.148 1.833 1.00 22.92 395 ASP A O 1
ATOM 3163 N N . CYS A 1 396 ? 46.290 15.422 0.798 1.00 22.92 396 CYS A N 1
ATOM 3164 C CA . CYS A 1 396 ? 46.786 15.655 -0.569 1.00 22.92 396 CYS A CA 1
ATOM 3165 C C . CYS A 1 396 ? 46.651 14.628 -1.729 1.00 22.92 396 CYS A C 1
ATOM 3167 O O . CYS A 1 396 ? 47.282 13.580 -1.790 1.00 22.92 396 CYS A O 1
ATOM 3169 N N . HIS A 1 397 ? 45.948 15.141 -2.754 1.00 25.61 397 HIS A N 1
ATOM 3170 C CA . HIS A 1 397 ? 46.154 15.042 -4.210 1.00 25.61 397 HIS A CA 1
ATOM 3171 C C . HIS A 1 397 ? 45.670 13.868 -5.088 1.00 25.61 397 HIS A C 1
ATOM 3173 O O . HIS A 1 397 ? 45.555 12.704 -4.718 1.00 25.61 397 HIS A O 1
ATOM 3179 N N . GLU A 1 398 ? 45.339 14.284 -6.317 1.00 27.78 398 GLU A N 1
ATOM 3180 C CA . GLU A 1 398 ? 44.848 13.525 -7.467 1.00 27.78 398 GLU A CA 1
ATOM 3181 C C . GLU A 1 398 ? 45.999 12.936 -8.299 1.00 27.78 398 GLU A C 1
ATOM 3183 O O . GLU A 1 398 ? 47.087 13.505 -8.354 1.00 27.78 398 GLU A O 1
ATOM 3188 N N . SER A 1 399 ? 45.730 11.869 -9.056 1.00 23.69 399 SER A N 1
ATOM 3189 C CA . SER A 1 399 ? 46.276 11.662 -10.414 1.00 23.69 399 SER A CA 1
ATOM 3190 C C . SER A 1 399 ? 45.609 10.455 -11.098 1.00 23.69 399 SER A C 1
ATOM 3192 O O . SER A 1 399 ? 44.795 9.752 -10.493 1.00 23.69 399 SER A O 1
ATOM 3194 N N . ALA A 1 400 ? 45.857 10.298 -12.402 1.00 25.92 400 ALA A N 1
ATOM 3195 C CA . ALA A 1 400 ? 45.045 9.509 -13.330 1.00 25.92 400 ALA A CA 1
ATOM 3196 C C . ALA A 1 400 ? 45.701 8.194 -13.811 1.00 25.92 400 ALA A C 1
ATOM 3198 O O . ALA A 1 400 ? 46.859 7.918 -13.526 1.00 25.92 400 ALA A O 1
ATOM 3199 N N . ASP A 1 401 ? 44.917 7.448 -14.602 1.00 25.83 401 ASP A N 1
ATOM 3200 C CA . ASP A 1 401 ? 45.278 6.367 -15.535 1.00 25.83 401 ASP A CA 1
ATOM 3201 C C . ASP A 1 401 ? 46.041 5.118 -15.053 1.00 25.83 401 ASP A C 1
ATOM 3203 O O . ASP A 1 401 ? 47.163 5.166 -14.559 1.00 25.83 401 ASP A O 1
ATOM 3207 N N . ARG A 1 402 ? 45.479 3.950 -15.410 1.00 25.12 402 ARG A N 1
ATOM 3208 C CA . ARG A 1 402 ? 46.009 3.086 -16.493 1.00 25.12 402 ARG A CA 1
ATOM 3209 C C . ARG A 1 402 ? 45.089 1.889 -16.770 1.00 25.12 402 ARG A C 1
ATOM 3211 O O . ARG A 1 402 ? 44.488 1.326 -15.857 1.00 25.12 402 ARG A O 1
ATOM 3218 N N . GLN A 1 403 ? 45.012 1.484 -18.038 1.00 26.03 403 GLN A N 1
ATOM 3219 C CA . GLN A 1 403 ? 44.644 0.114 -18.420 1.00 26.03 403 GLN A CA 1
ATOM 3220 C C . GLN A 1 403 ? 45.892 -0.786 -18.385 1.00 26.03 403 GLN A C 1
ATOM 3222 O O . GLN A 1 403 ? 47.006 -0.268 -18.482 1.00 26.03 403 GLN A O 1
ATOM 3227 N N . PRO A 1 404 ? 45.721 -2.116 -18.337 1.00 28.59 404 PRO A N 1
ATOM 3228 C CA . PRO A 1 404 ? 46.696 -3.055 -18.878 1.00 28.59 404 PRO A CA 1
ATOM 3229 C C . PRO A 1 404 ? 46.147 -3.796 -20.111 1.00 28.59 404 PRO A C 1
ATOM 3231 O O . PRO A 1 404 ? 44.997 -4.239 -20.129 1.00 28.59 404 PRO A O 1
ATOM 3234 N N . GLU A 1 405 ? 46.996 -3.942 -21.126 1.00 25.78 405 GLU A N 1
ATOM 3235 C CA . GLU A 1 405 ? 46.740 -4.743 -22.326 1.00 25.78 405 GLU A CA 1
ATOM 3236 C C . GLU A 1 405 ? 47.091 -6.234 -22.140 1.00 25.78 405 GLU A C 1
ATOM 3238 O O . GLU A 1 405 ? 47.751 -6.639 -21.184 1.00 25.78 405 GLU A O 1
ATOM 3243 N N . ASN A 1 406 ? 46.617 -7.020 -23.110 1.00 25.27 406 ASN A N 1
ATOM 3244 C CA . ASN A 1 406 ? 46.911 -8.413 -23.468 1.00 25.27 406 ASN A CA 1
ATOM 3245 C C . ASN A 1 406 ? 48.197 -9.088 -22.943 1.00 25.27 406 ASN A C 1
ATOM 3247 O O . ASN A 1 406 ? 49.298 -8.559 -23.070 1.00 25.27 406 ASN A O 1
ATOM 3251 N N . VAL A 1 407 ? 48.058 -10.382 -22.615 1.00 26.47 407 VAL A N 1
ATOM 3252 C CA . VAL A 1 407 ? 49.118 -11.402 -22.751 1.00 26.47 407 VAL A CA 1
ATOM 3253 C C . VAL A 1 407 ? 48.533 -12.674 -23.385 1.00 26.47 407 VAL A C 1
ATOM 3255 O O . VAL A 1 407 ? 47.398 -13.052 -23.098 1.00 26.47 407 VAL A O 1
ATOM 3258 N N . SER A 1 408 ? 49.324 -13.337 -24.233 1.00 24.33 408 SER A N 1
ATOM 3259 C CA . SER A 1 408 ? 49.026 -14.601 -24.924 1.00 24.33 408 SER A CA 1
ATOM 3260 C C . SER A 1 408 ? 50.195 -15.598 -24.734 1.00 24.33 408 SER A C 1
ATOM 3262 O O . SER A 1 408 ? 51.230 -15.220 -24.194 1.00 24.33 408 SER A O 1
ATOM 3264 N N . THR A 1 409 ? 50.137 -16.881 -25.109 1.00 24.72 409 THR A N 1
ATOM 3265 C CA . THR A 1 409 ? 49.145 -17.652 -25.894 1.00 24.72 409 THR A CA 1
ATOM 3266 C C . THR A 1 409 ? 49.269 -19.135 -25.496 1.00 24.72 409 THR A C 1
ATOM 3268 O O . THR A 1 409 ? 50.387 -19.568 -25.229 1.00 24.72 409 THR A O 1
ATOM 3271 N N . ALA A 1 410 ? 48.195 -19.937 -25.527 1.00 24.62 410 ALA A N 1
ATOM 3272 C CA . ALA A 1 410 ? 48.313 -21.401 -25.431 1.00 24.62 410 ALA A CA 1
ATOM 3273 C C . ALA A 1 410 ? 47.211 -22.126 -26.222 1.00 24.62 410 ALA A C 1
ATOM 3275 O O . ALA A 1 410 ? 46.026 -21.843 -26.064 1.00 24.62 410 ALA A O 1
ATOM 3276 N N . THR A 1 411 ? 47.631 -23.046 -27.087 1.00 25.09 411 THR A N 1
ATOM 3277 C CA . THR A 1 411 ? 46.798 -23.899 -27.947 1.00 25.09 411 THR A CA 1
ATOM 3278 C C . THR A 1 411 ? 46.682 -25.304 -27.369 1.00 25.09 411 THR A C 1
ATOM 3280 O O . THR A 1 411 ? 47.705 -25.863 -26.984 1.00 25.09 411 THR A O 1
ATOM 3283 N N . ASP A 1 412 ? 45.501 -25.918 -27.445 1.00 24.36 412 ASP A N 1
ATOM 3284 C CA . ASP A 1 412 ? 45.375 -27.382 -27.473 1.00 24.36 412 ASP A CA 1
ATOM 3285 C C . ASP A 1 412 ? 44.189 -27.812 -28.363 1.00 24.36 412 ASP A C 1
ATOM 3287 O O . ASP A 1 412 ? 43.393 -26.973 -28.796 1.00 24.36 412 ASP A O 1
ATOM 3291 N N . THR A 1 413 ? 44.128 -29.090 -28.739 1.00 25.94 413 THR A N 1
ATOM 3292 C CA . THR A 1 413 ? 43.524 -29.542 -30.001 1.00 25.94 413 THR A CA 1
ATOM 3293 C C . THR A 1 413 ? 42.504 -30.680 -29.884 1.00 25.94 413 THR A C 1
ATOM 3295 O O . THR A 1 413 ? 42.794 -31.723 -29.313 1.00 25.94 413 THR A O 1
ATOM 3298 N N . ARG A 1 414 ? 41.399 -30.525 -30.646 1.00 22.12 414 ARG A N 1
ATOM 3299 C CA . ARG A 1 414 ? 40.491 -31.577 -31.180 1.00 22.12 414 ARG A CA 1
ATOM 3300 C C . ARG A 1 414 ? 39.603 -32.361 -30.179 1.00 22.12 414 ARG A C 1
ATOM 3302 O O . ARG A 1 414 ? 39.923 -32.438 -29.002 1.00 22.12 414 ARG A O 1
ATOM 3309 N N . PRO A 1 415 ? 38.565 -33.076 -30.672 1.00 34.91 415 PRO A N 1
ATOM 3310 C CA . PRO A 1 415 ? 37.682 -32.761 -31.813 1.00 34.91 415 PRO A CA 1
ATOM 3311 C C . PR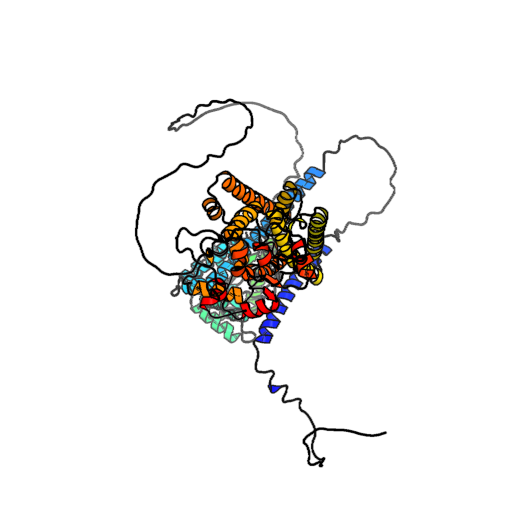O A 1 415 ? 36.188 -33.010 -31.503 1.00 34.91 415 PRO A C 1
ATOM 3313 O O . PRO A 1 415 ? 35.872 -33.943 -30.781 1.00 34.91 415 PRO A O 1
ATOM 3316 N N . GLU A 1 416 ? 35.253 -32.316 -32.165 1.00 25.08 416 GLU A N 1
ATOM 3317 C CA . GLU A 1 416 ? 33.916 -32.902 -32.393 1.00 25.08 416 GLU A CA 1
ATOM 3318 C C . GLU A 1 416 ? 33.174 -32.292 -33.593 1.00 25.08 416 GLU A C 1
ATOM 3320 O O . GLU A 1 416 ? 33.613 -31.298 -34.179 1.00 25.08 416 GLU A O 1
ATOM 3325 N N . ALA A 1 417 ? 32.126 -32.983 -34.047 1.00 25.38 417 ALA A N 1
ATOM 3326 C CA . ALA A 1 417 ? 31.684 -32.955 -35.438 1.00 25.38 417 ALA A CA 1
ATOM 3327 C C . ALA A 1 417 ? 30.429 -32.107 -35.716 1.00 25.38 417 ALA A C 1
ATOM 3329 O O . ALA A 1 417 ? 29.429 -32.184 -35.014 1.00 25.38 417 ALA A O 1
ATOM 3330 N N . VAL A 1 418 ? 30.492 -31.387 -36.842 1.00 26.44 418 VAL A N 1
ATOM 3331 C CA . VAL A 1 418 ? 29.420 -31.168 -37.833 1.00 26.44 418 VAL A CA 1
ATOM 3332 C C . VAL A 1 418 ? 27.986 -30.977 -37.304 1.00 26.44 418 VAL A C 1
ATOM 3334 O O . VAL A 1 418 ? 27.243 -31.936 -37.117 1.00 26.44 418 VAL A O 1
ATOM 3337 N N . ASN A 1 419 ? 27.504 -29.729 -37.356 1.00 27.05 419 ASN A N 1
ATOM 3338 C CA . ASN A 1 419 ? 26.409 -29.441 -38.291 1.00 27.05 419 ASN A CA 1
ATOM 3339 C C . ASN A 1 419 ? 26.367 -27.975 -38.752 1.00 27.05 419 ASN A C 1
ATOM 3341 O O . ASN A 1 419 ? 26.733 -27.055 -38.024 1.00 27.05 419 ASN A O 1
ATOM 3345 N N . HIS A 1 420 ? 25.971 -27.774 -40.010 1.00 25.12 420 HIS A N 1
ATOM 3346 C CA . HIS A 1 420 ? 26.117 -26.503 -40.720 1.00 25.12 420 HIS A CA 1
ATOM 3347 C C . HIS A 1 420 ? 24.987 -25.503 -40.429 1.00 25.12 420 HIS A C 1
ATOM 3349 O O . HIS A 1 420 ? 23.828 -25.776 -40.725 1.00 25.12 420 HIS A O 1
ATOM 3355 N N . MET A 1 421 ? 25.353 -24.269 -40.071 1.00 25.86 421 MET A N 1
ATOM 3356 C CA . MET A 1 421 ? 24.761 -23.078 -40.694 1.00 25.86 421 MET A CA 1
ATOM 3357 C C . MET A 1 421 ? 25.881 -22.111 -41.084 1.00 25.86 421 MET A C 1
ATOM 3359 O O . MET A 1 421 ? 26.792 -21.831 -40.308 1.00 25.86 421 MET A O 1
ATOM 3363 N N . THR A 1 422 ? 25.858 -21.663 -42.335 1.00 26.88 422 THR A N 1
ATOM 3364 C CA . THR A 1 422 ? 26.970 -20.967 -42.988 1.00 26.88 422 THR A CA 1
ATOM 3365 C C . THR A 1 422 ? 27.152 -19.538 -42.481 1.00 26.88 422 THR A C 1
ATOM 3367 O O . THR A 1 422 ? 26.321 -18.669 -42.751 1.00 26.88 422 THR A O 1
ATOM 3370 N N . HIS A 1 423 ? 28.289 -19.262 -41.840 1.00 27.14 423 HIS A N 1
ATOM 3371 C CA . HIS A 1 423 ? 28.779 -17.895 -41.675 1.00 27.14 423 HIS A CA 1
ATOM 3372 C C . HIS A 1 423 ? 29.188 -17.319 -43.033 1.00 27.14 423 HIS A C 1
ATOM 3374 O O . HIS A 1 423 ? 30.181 -17.749 -43.614 1.00 27.14 423 HIS A O 1
ATOM 3380 N N . ASN A 1 424 ? 28.471 -16.296 -43.498 1.00 26.83 424 ASN A N 1
ATOM 3381 C CA . ASN A 1 424 ? 28.963 -15.435 -44.567 1.00 26.83 424 ASN A CA 1
ATOM 3382 C C . ASN A 1 424 ? 29.763 -14.290 -43.928 1.00 26.83 424 ASN A C 1
ATOM 3384 O O . ASN A 1 424 ? 29.197 -13.370 -43.337 1.00 26.83 424 ASN A O 1
ATOM 3388 N N . THR A 1 425 ? 31.092 -14.370 -43.988 1.00 33.47 425 THR A N 1
ATOM 3389 C CA . THR A 1 425 ? 31.992 -13.328 -43.477 1.00 33.47 425 THR A CA 1
ATOM 3390 C C . THR A 1 425 ? 32.050 -12.153 -44.450 1.00 33.47 425 THR A C 1
ATOM 3392 O O . THR A 1 425 ? 32.924 -12.093 -45.314 1.00 33.47 425 THR A O 1
ATOM 3395 N N . ALA A 1 426 ? 31.136 -11.199 -44.291 1.00 27.09 426 ALA A N 1
ATOM 3396 C CA . ALA A 1 426 ? 31.227 -9.881 -44.911 1.00 27.09 426 ALA A CA 1
ATOM 3397 C C . ALA A 1 426 ? 31.685 -8.835 -43.881 1.00 27.09 426 ALA A C 1
ATOM 3399 O O . ALA A 1 426 ? 31.343 -8.912 -42.701 1.00 27.09 426 ALA A O 1
ATOM 3400 N N . LYS A 1 427 ? 32.483 -7.860 -44.339 1.00 26.16 427 LYS A N 1
ATOM 3401 C CA . LYS A 1 427 ? 32.941 -6.703 -43.552 1.00 26.16 427 LYS A CA 1
ATOM 3402 C C . LYS A 1 427 ? 31.786 -6.072 -42.771 1.00 26.16 427 LYS A C 1
ATOM 3404 O O . LYS A 1 427 ? 30.758 -5.758 -43.358 1.00 26.16 427 LYS A O 1
ATOM 3409 N N . ALA A 1 428 ? 32.026 -5.759 -41.499 1.00 26.95 428 ALA A N 1
ATOM 3410 C CA . ALA A 1 428 ? 31.173 -4.872 -40.713 1.00 26.95 428 ALA A CA 1
ATOM 3411 C C . ALA A 1 428 ? 31.332 -3.410 -41.180 1.00 26.95 428 ALA A C 1
ATOM 3413 O O . ALA A 1 428 ? 31.873 -2.562 -40.470 1.00 26.95 428 ALA A O 1
ATOM 3414 N N . THR A 1 429 ? 30.891 -3.117 -42.403 1.00 27.08 429 THR A N 1
ATOM 3415 C CA . THR A 1 429 ? 30.479 -1.764 -42.777 1.00 27.08 429 THR A CA 1
ATOM 3416 C C . THR A 1 429 ? 29.175 -1.457 -42.061 1.00 27.08 429 THR A C 1
ATOM 3418 O O . THR A 1 429 ? 28.285 -2.297 -41.997 1.00 27.08 429 THR A O 1
ATOM 3421 N N . THR A 1 430 ? 29.085 -0.264 -41.488 1.00 35.34 430 THR A N 1
ATOM 3422 C CA . THR A 1 430 ? 27.926 0.204 -40.730 1.00 35.34 430 THR A CA 1
ATOM 3423 C C . THR A 1 430 ? 26.656 0.186 -41.576 1.00 35.34 430 THR A C 1
ATOM 3425 O O . THR A 1 430 ? 26.493 1.051 -42.438 1.00 35.34 430 THR A O 1
ATOM 3428 N N . ASP A 1 431 ? 25.735 -0.727 -41.268 1.00 34.91 431 ASP A N 1
ATOM 3429 C CA . ASP A 1 431 ? 24.337 -0.603 -41.673 1.00 34.91 431 ASP A CA 1
ATOM 3430 C C . ASP A 1 431 ? 23.736 0.607 -40.948 1.00 34.91 431 ASP A C 1
ATOM 3432 O O . ASP A 1 431 ? 23.238 0.524 -39.822 1.00 34.91 431 ASP A O 1
ATOM 3436 N N . ALA A 1 432 ? 23.830 1.769 -41.591 1.00 41.28 432 ALA A N 1
ATOM 3437 C CA . ALA A 1 432 ? 23.030 2.924 -41.239 1.00 41.28 432 ALA A CA 1
ATOM 3438 C C . ALA A 1 432 ? 21.574 2.595 -41.603 1.00 41.28 432 ALA A C 1
ATOM 3440 O O . ALA A 1 432 ? 21.143 2.824 -42.731 1.00 41.28 432 ALA A O 1
ATOM 3441 N N . GLU A 1 433 ? 20.844 1.994 -40.657 1.00 56.50 433 GLU A N 1
ATOM 3442 C CA . GLU A 1 433 ? 19.402 1.753 -40.767 1.00 56.50 433 GLU A CA 1
ATOM 3443 C C . GLU A 1 433 ? 18.705 3.029 -41.284 1.00 56.50 433 GLU A C 1
ATOM 3445 O O . GLU A 1 433 ? 18.944 4.124 -40.766 1.00 56.50 433 GLU A O 1
ATOM 3450 N N . ASN A 1 434 ? 17.846 2.885 -42.303 1.00 61.09 434 ASN A N 1
ATOM 3451 C CA . ASN A 1 434 ? 17.134 3.983 -42.971 1.00 61.09 434 ASN A CA 1
ATOM 3452 C C . ASN A 1 434 ? 16.063 4.622 -42.061 1.00 61.09 434 ASN A C 1
ATOM 3454 O O . ASN A 1 434 ? 14.861 4.519 -42.308 1.00 61.09 434 ASN A O 1
ATOM 3458 N N . TYR A 1 435 ? 16.487 5.306 -41.001 1.00 68.56 435 TYR A N 1
ATOM 3459 C CA . TYR A 1 435 ? 15.630 6.232 -40.273 1.00 68.56 435 TYR A CA 1
ATOM 3460 C C . TYR A 1 435 ? 15.459 7.521 -41.094 1.00 68.56 435 TYR A C 1
ATOM 3462 O O . TYR A 1 435 ? 16.422 8.007 -41.687 1.00 68.56 435 TYR A O 1
ATOM 3470 N N . PRO A 1 436 ? 14.265 8.139 -41.100 1.00 70.44 436 PRO A N 1
ATOM 3471 C CA . PRO A 1 436 ? 13.982 9.356 -41.875 1.00 70.44 436 PRO A CA 1
ATOM 3472 C C . PRO A 1 436 ? 14.686 10.618 -41.339 1.00 70.44 436 PRO A C 1
ATOM 3474 O O . PRO A 1 436 ? 14.500 11.705 -41.881 1.00 70.44 436 PRO A O 1
ATOM 3477 N N . VAL A 1 437 ? 15.437 10.498 -40.241 1.00 80.69 437 VAL A N 1
ATOM 3478 C CA . VAL A 1 437 ? 16.133 11.581 -39.541 1.00 80.69 437 VAL A CA 1
ATOM 3479 C C . VAL A 1 437 ? 17.481 11.043 -39.064 1.00 80.69 437 VAL A C 1
ATOM 3481 O O . VAL A 1 437 ? 17.545 9.925 -38.552 1.00 80.69 437 VAL A O 1
ATOM 3484 N N . ASP A 1 438 ? 18.545 11.842 -39.183 1.00 84.25 438 ASP A N 1
ATOM 3485 C CA . ASP A 1 438 ? 19.854 11.503 -38.616 1.00 84.25 438 ASP A CA 1
ATOM 3486 C C . ASP A 1 438 ? 19.759 11.343 -37.090 1.00 84.25 438 ASP A C 1
ATOM 3488 O O . ASP A 1 438 ? 19.533 12.305 -36.351 1.00 84.25 438 ASP A O 1
ATOM 3492 N N . ILE A 1 439 ? 19.979 10.117 -36.610 1.00 85.56 439 ILE A N 1
ATOM 3493 C CA . ILE A 1 439 ? 19.969 9.773 -35.183 1.00 85.56 439 ILE A CA 1
ATOM 3494 C C . ILE A 1 439 ? 20.987 10.627 -34.410 1.00 85.56 439 ILE A C 1
ATOM 3496 O O . ILE A 1 439 ? 20.741 11.006 -33.265 1.00 85.56 439 ILE A O 1
ATOM 3500 N N . ASN A 1 440 ? 22.119 10.981 -35.030 1.00 85.31 440 ASN A N 1
ATOM 3501 C CA . ASN A 1 440 ? 23.164 11.772 -34.383 1.00 85.31 440 ASN A CA 1
ATOM 3502 C C . ASN A 1 440 ? 22.727 13.218 -34.119 1.00 85.31 440 ASN A C 1
ATOM 3504 O O . ASN A 1 440 ? 23.290 13.856 -33.227 1.00 85.31 440 ASN A O 1
ATOM 3508 N N . ALA A 1 441 ? 21.717 13.730 -34.829 1.00 87.44 441 ALA A N 1
ATOM 3509 C CA . ALA A 1 441 ? 21.113 15.033 -34.567 1.00 87.44 441 ALA A CA 1
ATOM 3510 C C . ALA A 1 441 ? 20.160 15.021 -33.352 1.00 87.44 441 ALA A C 1
ATOM 3512 O O . ALA A 1 441 ? 19.940 16.070 -32.741 1.00 87.44 441 ALA A O 1
ATOM 3513 N N . LEU A 1 442 ? 19.642 13.853 -32.945 1.00 91.69 442 LEU A N 1
ATOM 3514 C CA . LEU A 1 442 ? 18.671 13.687 -31.852 1.00 91.69 442 LEU A CA 1
ATOM 3515 C C . LEU A 1 442 ? 19.335 13.733 -30.462 1.00 91.69 442 LEU A C 1
ATOM 3517 O O . LEU A 1 442 ? 19.299 12.779 -29.684 1.00 91.69 442 LEU A O 1
ATOM 3521 N N . LYS A 1 443 ? 19.977 14.862 -30.150 1.00 92.88 443 LYS A N 1
ATOM 3522 C CA . LYS A 1 443 ? 20.713 15.097 -28.897 1.00 92.88 443 LYS A CA 1
ATOM 3523 C C . LYS A 1 443 ? 19.812 15.686 -27.797 1.00 92.88 443 LYS A C 1
ATOM 3525 O O . LYS A 1 443 ? 18.803 16.318 -28.104 1.00 92.88 443 LYS A O 1
ATOM 3530 N N . PRO A 1 444 ? 20.197 15.565 -26.511 1.00 95.75 444 PRO A N 1
ATOM 3531 C CA . PRO A 1 444 ? 19.508 16.237 -25.411 1.00 95.75 444 PRO A CA 1
ATOM 3532 C C . PRO A 1 444 ? 19.351 17.749 -25.633 1.00 95.75 444 PRO A C 1
ATOM 3534 O O . PRO A 1 444 ? 20.293 18.439 -26.035 1.00 95.75 444 PRO A O 1
ATOM 3537 N N . ASN A 1 445 ? 18.175 18.278 -25.304 1.00 94.56 445 ASN A N 1
ATOM 3538 C CA . ASN A 1 445 ? 17.811 19.682 -25.445 1.00 94.56 445 ASN A CA 1
ATOM 3539 C C . ASN A 1 445 ? 17.375 20.252 -24.085 1.00 94.56 445 ASN A C 1
ATOM 3541 O O . ASN A 1 445 ? 16.375 19.825 -23.508 1.00 94.56 445 ASN A O 1
ATOM 3545 N N . ASN A 1 446 ? 18.114 21.244 -23.575 1.00 95.06 446 ASN A N 1
ATOM 3546 C CA . ASN A 1 446 ? 17.841 21.821 -22.255 1.00 95.06 446 ASN A CA 1
ATOM 3547 C C . ASN A 1 446 ? 16.480 22.537 -22.189 1.00 95.06 446 ASN A C 1
ATOM 3549 O O . ASN A 1 446 ? 15.831 22.477 -21.152 1.00 95.06 446 ASN A O 1
ATOM 3553 N N . GLY A 1 447 ? 16.031 23.174 -23.276 1.00 94.50 447 GLY A N 1
ATOM 3554 C CA . GLY A 1 447 ? 14.734 23.856 -23.332 1.00 94.50 447 GLY A CA 1
ATOM 3555 C C . GLY A 1 447 ? 13.562 22.878 -23.244 1.00 94.50 447 GLY A C 1
ATOM 3556 O O . GLY A 1 447 ? 12.651 23.088 -22.447 1.00 94.50 447 GLY A O 1
ATOM 3557 N N . LEU A 1 448 ? 13.625 21.762 -23.981 1.00 94.25 448 LEU A N 1
ATOM 3558 C CA . LEU A 1 448 ? 12.634 20.684 -23.864 1.00 94.25 448 LEU A CA 1
ATOM 3559 C C . LEU A 1 448 ? 12.677 20.025 -22.478 1.00 94.25 448 LEU A C 1
ATOM 3561 O O . LEU A 1 448 ? 11.628 19.812 -21.875 1.00 94.25 448 LEU A O 1
ATOM 3565 N N . GLY A 1 449 ? 13.870 19.762 -21.934 1.00 94.19 449 GLY A N 1
ATOM 3566 C CA . GLY A 1 449 ? 14.023 19.243 -20.573 1.00 94.19 449 GLY A CA 1
ATOM 3567 C C . GLY A 1 449 ? 13.388 20.155 -19.512 1.00 94.19 449 GLY A C 1
ATOM 3568 O O . GLY A 1 449 ? 12.641 19.675 -18.660 1.00 94.19 449 GLY A O 1
ATOM 3569 N N . ILE A 1 450 ? 13.620 21.473 -19.594 1.00 93.12 450 ILE A N 1
ATOM 3570 C CA . ILE A 1 450 ? 12.989 22.468 -18.710 1.00 93.12 450 ILE A CA 1
ATOM 3571 C C . ILE A 1 450 ? 11.469 22.455 -18.893 1.00 93.12 450 ILE A C 1
ATOM 3573 O O . ILE A 1 450 ? 10.752 22.402 -17.899 1.00 93.12 450 ILE A O 1
ATOM 3577 N N . PHE A 1 451 ? 10.971 22.447 -20.133 1.00 93.31 451 PHE A N 1
ATOM 3578 C CA . PHE A 1 451 ? 9.536 22.413 -20.425 1.00 93.31 451 PHE A CA 1
ATOM 3579 C C . PHE A 1 451 ? 8.836 21.222 -19.750 1.00 93.31 451 PHE A C 1
ATOM 3581 O O . PHE A 1 451 ? 7.920 21.430 -18.956 1.00 93.31 451 PHE A O 1
ATOM 3588 N N . TYR A 1 452 ? 9.302 19.987 -19.979 1.00 94.12 452 TYR A N 1
ATOM 3589 C CA . TYR A 1 452 ? 8.686 18.796 -19.375 1.00 94.12 452 TYR A CA 1
ATOM 3590 C C . TYR A 1 452 ? 8.771 18.800 -17.843 1.00 94.12 452 TYR A C 1
ATOM 3592 O O . TYR A 1 452 ? 7.801 18.441 -17.174 1.00 94.12 452 TYR A O 1
ATOM 3600 N N . PHE A 1 453 ? 9.901 19.235 -17.277 1.00 92.25 453 PHE A N 1
ATOM 3601 C CA . PHE A 1 453 ? 10.079 19.317 -15.827 1.00 92.25 453 PHE A CA 1
ATOM 3602 C C . PHE A 1 453 ? 9.159 20.368 -15.184 1.00 92.25 453 PHE A C 1
ATOM 3604 O O . PHE A 1 453 ? 8.494 20.078 -14.190 1.00 92.25 453 PHE A O 1
ATOM 3611 N N . THR A 1 454 ? 9.049 21.559 -15.780 1.00 89.94 454 THR A N 1
ATOM 3612 C CA . THR A 1 454 ? 8.136 22.614 -15.320 1.00 89.94 454 THR A CA 1
ATOM 3613 C C . THR A 1 454 ? 6.677 22.182 -15.453 1.00 89.94 454 THR A C 1
ATOM 3615 O O . THR A 1 454 ? 5.914 22.365 -14.506 1.00 89.94 454 THR A O 1
ATOM 3618 N N . CYS A 1 455 ? 6.281 21.538 -16.558 1.00 90.75 455 CYS A N 1
ATOM 3619 C CA . CYS A 1 455 ? 4.935 20.979 -16.705 1.00 90.75 455 CYS A CA 1
ATOM 3620 C C . CYS A 1 455 ? 4.611 19.953 -15.609 1.00 90.75 455 CYS A C 1
ATOM 3622 O O . CYS A 1 455 ? 3.528 20.022 -15.027 1.00 90.75 455 CYS A O 1
ATOM 3624 N N . ALA A 1 456 ? 5.545 19.055 -15.276 1.00 93.94 456 ALA A N 1
ATOM 3625 C CA . ALA A 1 456 ? 5.358 18.085 -14.198 1.00 93.94 456 ALA A CA 1
ATOM 3626 C C . ALA A 1 456 ? 5.237 18.754 -12.820 1.00 93.94 456 ALA A C 1
ATOM 3628 O O . ALA A 1 456 ? 4.359 18.380 -12.041 1.00 93.94 456 ALA A O 1
ATOM 3629 N N . ILE A 1 457 ? 6.039 19.783 -12.520 1.00 93.38 457 ILE A N 1
ATOM 3630 C CA . ILE A 1 457 ? 5.899 20.572 -11.282 1.00 93.38 457 ILE A CA 1
ATOM 3631 C C . ILE A 1 457 ? 4.538 21.271 -11.228 1.00 93.38 457 ILE A C 1
ATOM 3633 O O . ILE A 1 457 ? 3.831 21.140 -10.231 1.00 93.38 457 ILE A O 1
ATOM 3637 N N . MET A 1 458 ? 4.138 21.978 -12.288 1.00 91.19 458 MET A N 1
ATOM 3638 C CA . MET A 1 458 ? 2.854 22.688 -12.335 1.00 91.19 458 MET A CA 1
ATOM 3639 C C . MET A 1 458 ? 1.677 21.726 -12.151 1.00 91.19 458 MET A C 1
ATOM 3641 O O . MET A 1 458 ? 0.791 21.992 -11.337 1.00 91.19 458 MET A O 1
ATOM 3645 N N . LEU A 1 459 ? 1.695 20.583 -12.844 1.00 93.56 459 LEU A N 1
ATOM 3646 C CA . LEU A 1 459 ? 0.669 19.554 -12.707 1.00 93.56 459 LEU A CA 1
ATOM 3647 C C . LEU A 1 459 ? 0.670 18.947 -11.297 1.00 93.56 459 LEU A C 1
ATOM 3649 O O . LEU A 1 459 ? -0.402 18.785 -10.719 1.00 93.56 459 LEU A O 1
ATOM 3653 N N . THR A 1 460 ? 1.841 18.700 -10.698 1.00 95.69 460 THR A N 1
ATOM 3654 C CA . THR A 1 460 ? 1.966 18.245 -9.299 1.00 95.69 460 THR A CA 1
ATOM 3655 C C . THR A 1 460 ? 1.307 19.230 -8.341 1.00 95.69 460 THR A C 1
ATOM 3657 O O . THR A 1 460 ? 0.449 18.833 -7.555 1.00 95.69 460 THR A O 1
ATOM 3660 N N . THR A 1 461 ? 1.646 20.517 -8.437 1.00 93.38 461 THR A N 1
ATOM 3661 C CA . THR A 1 461 ? 1.095 21.572 -7.579 1.00 93.38 461 THR A CA 1
ATOM 3662 C C . THR A 1 461 ? -0.422 21.672 -7.719 1.00 93.38 461 THR A C 1
ATOM 3664 O O . THR A 1 461 ? -1.127 21.638 -6.713 1.00 93.38 461 THR A O 1
ATOM 3667 N N . VAL A 1 462 ? -0.952 21.715 -8.948 1.00 93.12 462 VAL A N 1
ATOM 3668 C CA . VAL A 1 462 ? -2.406 21.739 -9.198 1.00 93.12 462 VAL A CA 1
ATOM 3669 C C . VAL A 1 462 ? -3.090 20.494 -8.625 1.00 93.12 462 VAL A C 1
ATOM 3671 O O . VAL A 1 462 ? -4.119 20.608 -7.958 1.00 93.12 462 VAL A O 1
ATOM 3674 N N . SER A 1 463 ? -2.503 19.311 -8.822 1.00 96.62 463 SER A N 1
ATOM 3675 C CA . SER A 1 463 ? -3.062 18.043 -8.339 1.00 96.62 463 SER A CA 1
ATOM 3676 C C . SER A 1 463 ? -3.078 17.957 -6.811 1.00 96.62 463 SER A C 1
ATOM 3678 O O . SER A 1 463 ? -4.053 17.464 -6.243 1.00 96.62 463 SER A O 1
ATOM 3680 N N . ILE A 1 464 ? -2.046 18.473 -6.132 1.00 94.50 464 ILE A N 1
ATOM 3681 C CA . ILE A 1 464 ? -1.992 18.574 -4.665 1.00 94.50 464 ILE A CA 1
ATOM 3682 C C . ILE A 1 464 ? -3.032 19.576 -4.159 1.00 94.50 464 ILE A C 1
ATOM 3684 O O . ILE A 1 464 ? -3.825 19.222 -3.292 1.00 94.50 464 ILE A O 1
ATOM 3688 N N . THR A 1 465 ? -3.101 20.784 -4.726 1.00 92.81 465 THR A N 1
ATOM 3689 C CA . THR A 1 465 ? -4.087 21.808 -4.331 1.00 92.81 465 THR A CA 1
ATOM 3690 C C . THR A 1 465 ? -5.523 21.295 -4.468 1.00 92.81 465 THR A C 1
ATOM 3692 O O . THR A 1 465 ? -6.338 21.475 -3.565 1.00 92.81 465 THR A O 1
ATOM 3695 N N . LEU A 1 466 ? -5.831 20.581 -5.555 1.00 93.69 466 LEU A N 1
ATOM 3696 C CA . LEU A 1 466 ? -7.123 19.917 -5.742 1.00 93.69 466 LEU A CA 1
ATOM 3697 C C . LEU A 1 466 ? -7.342 18.766 -4.744 1.00 93.69 466 LEU A C 1
ATOM 3699 O O . LEU A 1 466 ? -8.438 18.627 -4.204 1.00 93.69 466 LEU A O 1
ATOM 3703 N N . SER A 1 467 ? -6.302 17.994 -4.424 1.00 94.44 467 SER A N 1
ATOM 3704 C CA . SER A 1 467 ? -6.344 16.914 -3.421 1.00 94.44 467 SER A CA 1
ATOM 3705 C C . SER A 1 467 ? -6.432 17.402 -1.969 1.00 94.44 467 SER A C 1
ATOM 3707 O O . SER A 1 467 ? -6.759 16.618 -1.083 1.00 94.44 467 SER A O 1
ATOM 3709 N N . LEU A 1 468 ? -6.195 18.690 -1.715 1.00 90.12 468 LEU A N 1
ATOM 3710 C CA . LEU A 1 468 ? -6.469 19.353 -0.436 1.00 90.12 468 LEU A CA 1
ATOM 3711 C C . LEU A 1 468 ? -7.870 19.995 -0.397 1.00 90.12 468 LEU A C 1
ATOM 3713 O O . LEU A 1 468 ? -8.277 20.540 0.630 1.00 90.12 468 LEU A O 1
ATOM 3717 N N . SER A 1 469 ? -8.638 19.928 -1.492 1.00 88.94 469 SER A N 1
ATOM 3718 C CA . SER A 1 469 ? -9.966 20.535 -1.573 1.00 88.94 469 SER A CA 1
ATOM 3719 C C . SER A 1 469 ? -10.972 19.878 -0.627 1.00 88.94 469 SER A C 1
ATOM 3721 O O . SER A 1 469 ? -11.152 18.658 -0.595 1.00 88.94 469 SER A O 1
ATOM 3723 N N . SER A 1 470 ? -11.752 20.711 0.064 1.00 85.38 470 SER A N 1
ATOM 3724 C CA . SER A 1 470 ? -12.938 20.267 0.797 1.00 85.38 470 SER A CA 1
ATOM 3725 C C . SER A 1 470 ? -14.093 19.848 -0.129 1.00 85.38 470 SER A C 1
ATOM 3727 O O . SER A 1 470 ? -15.062 19.256 0.346 1.00 85.38 470 SER A O 1
ATOM 3729 N N . ASN A 1 471 ? -14.019 20.050 -1.450 1.00 91.94 471 ASN A N 1
ATOM 3730 C CA . ASN A 1 471 ? -14.997 19.527 -2.409 1.00 91.94 471 ASN A CA 1
ATOM 3731 C C . ASN A 1 471 ? -14.656 18.071 -2.792 1.00 91.94 471 ASN A C 1
ATOM 3733 O O . ASN A 1 471 ? -13.512 17.764 -3.099 1.00 91.94 471 ASN A O 1
ATOM 3737 N N . MET A 1 472 ? -15.642 17.161 -2.793 1.00 92.31 472 MET A N 1
ATOM 3738 C CA . MET A 1 472 ? -15.417 15.756 -3.187 1.00 92.31 472 MET A CA 1
ATOM 3739 C C . MET A 1 472 ? -14.963 15.624 -4.648 1.00 92.31 472 MET A C 1
ATOM 3741 O O . MET A 1 472 ? -14.082 14.825 -4.940 1.00 92.31 472 MET A O 1
ATOM 3745 N N . TRP A 1 473 ? -15.532 16.418 -5.557 1.00 92.56 473 TRP A N 1
ATOM 3746 C CA . TRP A 1 473 ? -15.172 16.388 -6.976 1.00 92.56 473 TRP A CA 1
ATOM 3747 C C . TRP A 1 473 ? -13.803 17.019 -7.232 1.00 92.56 473 TRP A C 1
ATOM 3749 O O . TRP A 1 473 ? -13.033 16.487 -8.024 1.00 92.56 473 TRP A O 1
ATOM 3759 N N . GLY A 1 474 ? -13.472 18.093 -6.504 1.00 93.69 474 GLY A N 1
ATOM 3760 C CA . GLY A 1 474 ? -12.127 18.676 -6.504 1.00 93.69 474 GLY A CA 1
ATOM 3761 C C . GLY A 1 474 ? -11.083 17.669 -6.021 1.00 93.69 474 GLY A C 1
ATOM 3762 O O . GLY A 1 474 ? -10.099 17.433 -6.714 1.00 93.69 474 GLY A O 1
ATOM 3763 N N . TRP A 1 475 ? -11.359 16.992 -4.902 1.00 96.25 475 TRP A N 1
ATOM 3764 C CA . TRP A 1 475 ? -10.510 15.928 -4.369 1.00 96.25 475 TRP A CA 1
ATOM 3765 C C . TRP A 1 475 ? -10.327 14.767 -5.360 1.00 96.25 475 TRP A C 1
ATOM 3767 O O . TRP A 1 475 ? -9.193 14.397 -5.653 1.00 96.25 475 TRP A O 1
ATOM 3777 N N . LEU A 1 476 ? -11.414 14.230 -5.931 1.00 92.25 476 LEU A N 1
ATOM 3778 C CA . LEU A 1 476 ? -11.359 13.145 -6.924 1.00 92.25 476 LEU A CA 1
ATOM 3779 C C . LEU A 1 476 ? -10.560 13.537 -8.175 1.00 92.25 476 LEU A C 1
ATOM 3781 O O . LEU A 1 476 ? -9.744 12.747 -8.647 1.00 92.25 476 LEU A O 1
ATOM 3785 N N . LEU A 1 477 ? -10.755 14.757 -8.687 1.00 97.06 477 LEU A N 1
ATOM 3786 C CA . LEU A 1 477 ? -9.970 15.286 -9.802 1.00 97.06 477 LEU A CA 1
ATOM 3787 C C . LEU A 1 477 ? -8.486 15.405 -9.424 1.00 97.06 477 LEU A C 1
ATOM 3789 O O . LEU A 1 477 ? -7.626 15.009 -10.205 1.00 97.06 477 LEU A O 1
ATOM 3793 N N . GLY A 1 478 ? -8.186 15.866 -8.207 1.00 97.75 478 GLY A N 1
ATOM 3794 C CA . GLY A 1 478 ? -6.831 15.891 -7.657 1.00 97.75 478 GLY A CA 1
ATOM 3795 C C . GLY A 1 478 ? -6.179 14.507 -7.618 1.00 97.75 478 GLY A C 1
ATOM 3796 O O . GLY A 1 478 ? -5.054 14.359 -8.088 1.00 97.75 478 GLY A O 1
ATOM 3797 N N . GLN A 1 479 ? -6.893 13.474 -7.154 1.00 97.62 479 GLN A N 1
ATOM 3798 C CA . GLN A 1 479 ? -6.389 12.092 -7.151 1.00 97.62 479 GLN A CA 1
ATOM 3799 C C . GLN A 1 479 ? -6.149 11.555 -8.570 1.00 97.62 479 GLN A C 1
ATOM 3801 O O . GLN A 1 479 ? -5.135 10.898 -8.815 1.00 97.62 479 GLN A O 1
ATOM 3806 N N . LEU A 1 480 ? -7.042 11.854 -9.520 1.00 96.62 480 LEU A N 1
ATOM 3807 C CA . LEU A 1 480 ? -6.880 11.445 -10.916 1.00 96.62 480 LEU A CA 1
ATOM 3808 C C . LEU A 1 480 ? -5.653 12.113 -11.558 1.00 96.62 480 LEU A C 1
ATOM 3810 O O . LEU A 1 480 ? -4.831 11.426 -12.168 1.00 96.62 480 LEU A O 1
ATOM 3814 N N . LEU A 1 481 ? -5.483 13.425 -11.376 1.00 97.12 481 LEU A N 1
ATOM 3815 C CA . LEU A 1 481 ? -4.338 14.168 -11.909 1.00 97.12 481 LEU A CA 1
ATOM 3816 C C . LEU A 1 481 ? -3.025 13.771 -11.215 1.00 97.12 481 LEU A C 1
ATOM 3818 O O . LEU A 1 481 ? -2.014 13.602 -11.898 1.00 97.12 481 LEU A O 1
ATOM 3822 N N . LEU A 1 482 ? -3.036 13.498 -9.903 1.00 97.75 482 LEU A N 1
ATOM 3823 C CA . LEU A 1 482 ? -1.899 12.886 -9.203 1.00 97.75 482 LEU A CA 1
ATOM 3824 C C . LEU A 1 482 ? -1.515 11.544 -9.835 1.00 97.75 482 LEU A C 1
ATOM 3826 O O . LEU A 1 482 ? -0.330 11.300 -10.046 1.00 97.75 482 LEU A O 1
ATOM 3830 N N . SER A 1 483 ? -2.484 10.690 -10.192 1.00 97.25 483 SER A N 1
ATOM 3831 C CA . SER A 1 483 ? -2.169 9.380 -10.778 1.00 97.25 483 SER A CA 1
ATOM 3832 C C . SER A 1 483 ? -1.387 9.486 -12.098 1.00 97.25 483 SER A C 1
ATOM 3834 O O . SER A 1 483 ? -0.422 8.744 -12.301 1.00 97.25 483 SER A O 1
ATOM 3836 N N . ILE A 1 484 ? -1.744 10.468 -12.938 1.00 95.81 484 ILE A N 1
ATOM 3837 C CA . ILE A 1 484 ? -1.066 10.827 -14.195 1.00 95.81 484 ILE A CA 1
ATOM 3838 C C . ILE A 1 484 ? 0.309 11.446 -13.908 1.00 95.81 484 ILE A C 1
ATOM 3840 O O . ILE A 1 484 ? 1.307 11.062 -14.516 1.00 95.81 484 ILE A O 1
ATOM 3844 N N . THR A 1 485 ? 0.375 12.358 -12.940 1.00 96.69 485 THR A N 1
ATOM 3845 C CA . THR A 1 485 ? 1.603 13.047 -12.517 1.00 96.69 485 THR A CA 1
ATOM 3846 C C . THR A 1 485 ? 2.670 12.063 -12.029 1.00 96.69 485 THR A C 1
ATOM 3848 O O . THR A 1 485 ? 3.835 12.178 -12.395 1.00 96.69 485 THR A O 1
ATOM 3851 N N . PHE A 1 486 ? 2.289 11.044 -11.255 1.00 97.31 486 PHE A N 1
ATOM 3852 C CA . PHE A 1 486 ? 3.212 10.002 -10.795 1.00 97.31 486 PHE A CA 1
ATOM 3853 C C . PHE A 1 486 ? 3.758 9.125 -11.940 1.00 97.31 486 PHE A C 1
ATOM 3855 O O . PHE A 1 486 ? 4.904 8.679 -11.863 1.00 97.31 486 PHE A O 1
ATOM 3862 N N . ILE A 1 487 ? 2.991 8.921 -13.021 1.00 95.50 487 ILE A N 1
ATOM 3863 C CA . ILE A 1 487 ? 3.482 8.263 -14.249 1.00 95.50 487 ILE A CA 1
ATOM 3864 C C . ILE A 1 487 ? 4.461 9.189 -14.987 1.00 95.50 487 ILE A C 1
ATOM 3866 O O . ILE A 1 487 ? 5.528 8.746 -15.409 1.00 95.50 487 ILE A O 1
ATOM 3870 N N . GLN A 1 488 ? 4.145 10.482 -15.091 1.00 96.12 488 GLN A N 1
ATOM 3871 C CA . GLN A 1 488 ? 5.022 11.472 -15.721 1.00 96.12 488 GLN A CA 1
ATOM 3872 C C . GLN A 1 488 ? 6.362 11.612 -14.978 1.00 96.12 488 GLN A C 1
ATOM 3874 O O . GLN A 1 488 ? 7.417 11.640 -15.609 1.00 96.12 488 GLN A O 1
ATOM 3879 N N . TRP A 1 489 ? 6.358 11.604 -13.641 1.00 97.94 489 TRP A N 1
ATOM 3880 C CA . TRP A 1 489 ? 7.590 11.578 -12.847 1.00 97.94 489 TRP A CA 1
ATOM 3881 C C . TRP A 1 489 ? 8.411 10.304 -13.049 1.00 97.94 489 TRP A C 1
ATOM 3883 O O . TRP A 1 489 ? 9.637 10.374 -13.044 1.00 97.94 489 TRP A O 1
ATOM 3893 N N . PHE A 1 490 ? 7.774 9.155 -13.285 1.00 96.62 490 PHE A N 1
ATOM 3894 C CA . PHE A 1 490 ? 8.484 7.936 -13.668 1.00 96.62 490 PHE A CA 1
ATOM 3895 C C . PHE A 1 490 ? 9.144 8.060 -15.058 1.00 96.62 490 PHE A C 1
ATOM 3897 O O . PHE A 1 490 ? 10.312 7.703 -15.204 1.00 96.62 490 PHE A O 1
ATOM 3904 N N . ALA A 1 491 ? 8.467 8.650 -16.049 1.00 96.19 491 ALA A N 1
ATOM 3905 C CA . ALA A 1 491 ? 9.060 8.925 -17.364 1.00 96.19 491 ALA A CA 1
ATOM 3906 C C . ALA A 1 491 ? 10.222 9.944 -17.296 1.00 96.19 491 ALA A C 1
ATOM 3908 O O . ALA A 1 491 ? 11.257 9.767 -17.933 1.00 96.19 491 ALA A O 1
ATOM 3909 N N . ILE A 1 492 ? 10.108 10.980 -16.459 1.00 97.62 492 ILE A N 1
ATOM 3910 C CA . ILE A 1 492 ? 11.197 11.938 -16.200 1.00 97.62 492 ILE A CA 1
ATOM 3911 C C . ILE A 1 492 ? 12.382 11.250 -15.501 1.00 97.62 492 ILE A C 1
ATOM 3913 O O . ILE A 1 492 ? 13.533 11.481 -15.873 1.00 97.62 492 ILE A O 1
ATOM 3917 N N . LEU A 1 493 ? 12.126 10.376 -14.520 1.00 97.81 493 LEU A N 1
ATOM 3918 C CA . LEU A 1 493 ? 13.152 9.561 -13.858 1.00 97.81 493 LEU A CA 1
ATOM 3919 C C . LEU A 1 493 ? 13.885 8.653 -14.857 1.00 97.81 493 LEU A C 1
ATOM 3921 O O . LEU A 1 493 ? 15.108 8.522 -14.774 1.00 97.81 493 LEU A O 1
ATOM 3925 N N . HIS A 1 494 ? 13.155 8.043 -15.793 1.00 96.00 494 HIS A N 1
ATOM 3926 C CA . HIS A 1 494 ? 13.710 7.214 -16.858 1.00 96.00 494 HIS A CA 1
ATOM 3927 C C . HIS A 1 494 ? 14.748 7.998 -17.684 1.00 96.00 494 HIS A C 1
ATOM 3929 O O . HIS A 1 494 ? 15.936 7.657 -17.664 1.00 96.00 494 HIS A O 1
ATOM 3935 N N . GLU A 1 495 ? 14.341 9.112 -18.299 1.00 96.12 495 GLU A N 1
ATOM 3936 C CA . GLU A 1 495 ? 15.209 9.950 -19.145 1.00 96.12 495 GLU A CA 1
ATOM 3937 C C . GLU A 1 495 ? 16.379 10.583 -18.377 1.00 96.12 495 GLU A C 1
ATOM 3939 O O . GLU A 1 495 ? 17.534 10.583 -18.820 1.00 96.12 495 GLU A O 1
ATOM 3944 N N . ALA A 1 496 ? 16.117 11.097 -17.175 1.00 97.19 496 ALA A N 1
ATOM 3945 C CA . ALA A 1 496 ? 17.154 11.667 -16.323 1.00 97.19 496 ALA A CA 1
ATOM 3946 C C . ALA A 1 496 ? 18.153 10.592 -15.835 1.00 97.19 496 ALA A C 1
ATOM 3948 O O . ALA A 1 496 ? 19.344 10.872 -15.667 1.00 97.19 496 ALA A O 1
ATOM 3949 N N . GLY A 1 497 ? 17.699 9.344 -15.669 1.00 96.19 497 GLY A N 1
ATOM 3950 C CA . GLY A 1 497 ? 18.529 8.173 -15.380 1.00 96.19 497 GLY A CA 1
ATOM 3951 C C . GLY A 1 497 ? 19.490 7.826 -16.521 1.00 96.19 497 GLY A C 1
ATOM 3952 O O . GLY A 1 497 ? 20.684 7.624 -16.269 1.00 96.19 497 GLY A O 1
ATOM 3953 N N . HIS A 1 498 ? 19.005 7.842 -17.767 1.00 95.25 498 HIS A N 1
ATOM 3954 C CA . HIS A 1 498 ? 19.828 7.690 -18.977 1.00 95.25 498 HIS A CA 1
ATOM 3955 C C . HIS A 1 498 ? 20.747 8.891 -19.250 1.00 95.25 498 HIS A C 1
ATOM 3957 O O . HIS A 1 498 ? 21.754 8.756 -19.949 1.00 95.25 498 HIS A O 1
ATOM 3963 N N . LYS A 1 499 ? 20.468 10.039 -18.617 1.00 96.19 499 LYS A N 1
ATOM 3964 C CA . LYS A 1 499 ? 21.121 11.341 -18.836 1.00 96.19 499 LYS A CA 1
ATOM 3965 C C . LYS A 1 499 ? 20.829 11.930 -20.221 1.00 96.19 499 LYS A C 1
ATOM 3967 O O . LYS A 1 499 ? 21.643 12.684 -20.752 1.00 96.19 499 LYS A O 1
ATOM 3972 N N . THR A 1 500 ? 19.683 11.569 -20.789 1.00 95.62 500 THR A N 1
ATOM 3973 C CA . THR A 1 500 ? 19.192 12.013 -22.099 1.00 95.62 500 THR A CA 1
ATOM 3974 C C . THR A 1 500 ? 18.280 13.234 -21.997 1.00 95.62 500 THR A C 1
ATOM 3976 O O . THR A 1 500 ? 18.088 13.939 -22.982 1.00 95.62 500 THR A O 1
ATOM 3979 N N . MET A 1 501 ? 17.744 13.540 -20.811 1.00 95.56 501 MET A N 1
ATOM 3980 C CA . MET A 1 501 ? 16.787 14.636 -20.647 1.00 95.56 501 MET A CA 1
ATOM 3981 C C . MET A 1 501 ? 17.415 16.026 -20.847 1.00 95.56 501 MET A C 1
ATOM 3983 O O . MET A 1 501 ? 16.793 16.890 -21.462 1.00 95.56 501 MET A O 1
ATOM 3987 N N . PHE A 1 502 ? 18.649 16.231 -20.374 1.00 96.94 502 PHE A N 1
ATOM 3988 C CA . PHE A 1 502 ? 19.409 17.487 -20.498 1.00 96.94 502 PHE A CA 1
ATOM 3989 C C . PHE A 1 502 ? 20.815 17.244 -21.057 1.00 96.94 502 PHE A C 1
ATOM 3991 O O . PHE A 1 502 ? 21.350 16.142 -20.970 1.00 96.94 502 PHE A O 1
ATOM 3998 N N . GLN A 1 503 ? 21.476 18.289 -21.552 1.00 95.94 503 GLN A N 1
ATOM 3999 C CA . GLN A 1 503 ? 22.886 18.224 -21.962 1.00 95.94 503 GLN A CA 1
ATOM 4000 C C . GLN A 1 503 ? 23.819 18.127 -20.745 1.00 95.94 503 GLN A C 1
ATOM 4002 O O . GLN A 1 503 ? 24.823 17.413 -20.757 1.00 95.94 503 GLN A O 1
ATOM 4007 N N . SER A 1 504 ? 23.470 18.812 -19.649 1.00 95.94 504 SER A N 1
ATOM 4008 C CA . SER A 1 504 ? 24.241 18.765 -18.406 1.00 95.94 504 SER A CA 1
ATOM 4009 C C . SER A 1 504 ? 24.034 17.438 -17.670 1.00 95.94 504 SER A C 1
ATOM 4011 O O . SER A 1 504 ? 22.962 17.148 -17.132 1.00 95.94 504 SER A O 1
ATOM 4013 N N . ARG A 1 505 ? 25.100 16.635 -17.573 1.00 94.69 505 ARG A N 1
ATOM 4014 C CA . ARG A 1 505 ? 25.126 15.390 -16.778 1.00 94.69 505 ARG A CA 1
ATOM 4015 C C . ARG A 1 505 ? 24.838 15.630 -15.291 1.00 94.69 505 ARG A C 1
ATOM 4017 O O . ARG A 1 505 ? 24.302 14.742 -14.632 1.00 94.69 505 ARG A O 1
ATOM 4024 N N . TRP A 1 506 ? 25.195 16.808 -14.772 1.00 95.50 506 TRP A N 1
ATOM 4025 C CA . TRP A 1 506 ? 24.914 17.221 -13.395 1.00 95.50 506 TRP A CA 1
ATOM 4026 C C . TRP A 1 506 ? 23.419 17.498 -13.200 1.00 95.50 506 TRP A C 1
ATOM 4028 O O . TRP A 1 506 ? 22.824 16.972 -12.262 1.00 95.50 506 TRP A O 1
ATOM 4038 N N . LEU A 1 507 ? 22.792 18.221 -14.136 1.00 95.38 507 LEU A N 1
ATOM 4039 C CA . LEU A 1 507 ? 21.363 18.538 -14.072 1.00 95.38 507 LEU A CA 1
ATOM 4040 C C . LEU A 1 507 ? 20.505 17.271 -14.168 1.00 95.38 507 LEU A C 1
ATOM 4042 O O . LEU A 1 507 ? 19.671 17.043 -13.298 1.00 95.38 507 LEU A O 1
ATOM 4046 N N . ASN A 1 508 ? 20.789 16.382 -15.130 1.00 97.12 508 ASN A N 1
ATOM 4047 C CA . ASN A 1 508 ? 20.135 15.067 -15.205 1.00 97.12 508 ASN A CA 1
ATOM 4048 C C . ASN A 1 508 ? 20.208 14.305 -13.871 1.00 97.12 508 ASN A C 1
ATOM 4050 O O . ASN A 1 508 ? 19.238 13.675 -13.467 1.00 97.12 508 ASN A O 1
ATOM 4054 N N . ARG A 1 509 ? 21.340 14.365 -13.157 1.00 95.75 509 ARG A N 1
ATOM 4055 C CA . ARG A 1 509 ? 21.498 13.652 -11.884 1.00 95.75 509 ARG A CA 1
ATOM 4056 C C . ARG A 1 509 ? 20.580 14.200 -10.788 1.00 95.75 509 ARG A C 1
ATOM 4058 O O . ARG A 1 509 ? 19.973 13.407 -10.077 1.00 95.75 509 ARG A O 1
ATOM 4065 N N . TRP A 1 510 ? 20.447 15.520 -10.672 1.00 95.81 510 TRP A N 1
ATOM 4066 C CA . TRP A 1 510 ? 19.522 16.133 -9.712 1.00 95.81 510 TRP A CA 1
ATOM 4067 C C . TRP A 1 510 ? 18.060 15.891 -10.072 1.00 95.81 510 TRP A C 1
ATOM 4069 O O . TRP A 1 510 ? 17.272 15.526 -9.202 1.00 95.81 510 TRP A O 1
ATOM 4079 N N . ILE A 1 511 ? 17.710 16.007 -11.353 1.00 97.06 511 ILE A N 1
ATOM 4080 C CA . ILE A 1 511 ? 16.352 15.735 -11.833 1.00 97.06 511 ILE A CA 1
ATOM 4081 C C . ILE A 1 511 ? 15.992 14.257 -11.627 1.00 97.06 511 ILE A C 1
ATOM 4083 O O . ILE A 1 511 ? 14.885 13.965 -11.197 1.00 97.06 511 ILE A O 1
ATOM 4087 N N . CYS A 1 512 ? 16.940 13.332 -11.805 1.00 97.62 512 CYS A N 1
ATOM 4088 C CA . CYS A 1 512 ? 16.781 11.913 -11.472 1.00 97.62 512 CYS A CA 1
ATOM 4089 C C . CYS A 1 512 ? 16.470 11.696 -9.977 1.00 97.62 512 CYS A C 1
ATOM 4091 O O . CYS A 1 512 ? 15.624 10.869 -9.640 1.00 97.62 512 CYS A O 1
ATOM 4093 N N . TYR A 1 513 ? 17.071 12.470 -9.064 1.00 97.56 513 TYR A N 1
ATOM 4094 C CA . TYR A 1 513 ? 16.705 12.401 -7.646 1.00 97.56 513 TYR A CA 1
ATOM 4095 C C . TYR A 1 513 ? 15.304 12.965 -7.366 1.00 97.56 513 TYR A C 1
ATOM 4097 O O . TYR A 1 513 ? 14.502 12.297 -6.715 1.00 97.56 513 TYR A O 1
ATOM 4105 N N . ILE A 1 514 ? 14.978 14.149 -7.895 1.00 97.38 514 ILE A N 1
ATOM 4106 C CA . ILE A 1 514 ? 13.665 14.793 -7.698 1.00 97.38 514 ILE A CA 1
ATOM 4107 C C . ILE A 1 514 ? 12.542 13.921 -8.278 1.00 97.38 514 ILE A C 1
ATOM 4109 O O . ILE A 1 514 ? 11.576 13.599 -7.589 1.00 97.38 514 ILE A O 1
ATOM 4113 N N . ALA A 1 515 ? 12.697 13.464 -9.519 1.00 98.25 515 ALA A N 1
ATOM 4114 C CA . ALA A 1 515 ? 11.741 12.587 -10.180 1.00 98.25 515 ALA A CA 1
ATOM 4115 C C . ALA A 1 515 ? 11.625 11.231 -9.477 1.00 98.25 515 ALA A C 1
ATOM 4117 O O . ALA A 1 515 ? 10.523 10.719 -9.299 1.00 98.25 515 ALA A O 1
ATOM 4118 N N . GLY A 1 516 ? 12.742 10.686 -8.988 1.00 98.00 516 GLY A N 1
ATOM 4119 C CA . GLY A 1 516 ? 12.746 9.485 -8.162 1.00 98.00 516 GLY A CA 1
ATOM 4120 C C . GLY A 1 516 ? 11.953 9.635 -6.862 1.00 98.00 516 GLY A C 1
ATOM 4121 O O . GLY A 1 516 ? 11.247 8.707 -6.465 1.00 98.00 516 GLY A O 1
ATOM 4122 N N . PHE A 1 517 ? 12.028 10.798 -6.207 1.00 97.75 517 PHE A N 1
ATOM 4123 C CA . PHE A 1 517 ? 11.257 11.081 -4.993 1.00 97.75 517 PHE A CA 1
ATOM 4124 C C . PHE A 1 517 ? 9.746 11.040 -5.271 1.00 97.75 517 PHE A C 1
ATOM 4126 O O . PHE A 1 517 ? 9.000 10.389 -4.546 1.00 97.75 517 PHE A O 1
ATOM 4133 N N . PHE A 1 518 ? 9.281 11.638 -6.369 1.00 96.94 518 PHE A N 1
ATOM 4134 C CA . PHE A 1 518 ? 7.863 11.554 -6.735 1.00 96.94 518 PHE A CA 1
ATOM 4135 C C . PHE A 1 518 ? 7.453 10.173 -7.277 1.00 96.94 518 PHE A C 1
ATOM 4137 O O . PHE A 1 518 ? 6.358 9.705 -6.986 1.00 96.94 518 PHE A O 1
ATOM 4144 N N . ALA A 1 519 ? 8.324 9.473 -8.009 1.00 96.44 519 ALA A N 1
ATOM 4145 C CA . ALA A 1 519 ? 8.049 8.134 -8.545 1.00 96.44 519 ALA A CA 1
ATOM 4146 C C . ALA A 1 519 ? 8.093 7.004 -7.488 1.00 96.44 519 ALA A C 1
ATOM 4148 O O . ALA A 1 519 ? 7.779 5.850 -7.813 1.00 96.44 519 ALA A O 1
ATOM 4149 N N . LEU A 1 520 ? 8.492 7.318 -6.246 1.00 96.94 520 LEU A N 1
ATOM 4150 C CA . LEU A 1 520 ? 8.799 6.378 -5.159 1.00 96.94 520 LEU A CA 1
ATOM 4151 C C . LEU A 1 520 ? 9.923 5.379 -5.511 1.00 96.94 520 LEU A C 1
ATOM 4153 O O . LEU A 1 520 ? 9.871 4.202 -5.145 1.00 96.94 520 LEU A O 1
ATOM 4157 N N . ILE A 1 521 ? 10.960 5.856 -6.209 1.00 97.62 521 ILE A N 1
ATOM 4158 C CA . ILE A 1 521 ? 12.147 5.083 -6.603 1.00 97.62 521 ILE A CA 1
ATOM 4159 C C . ILE A 1 521 ? 13.431 5.890 -6.319 1.00 97.62 521 ILE A C 1
ATOM 4161 O O . ILE A 1 521 ? 13.615 6.956 -6.904 1.00 97.62 521 ILE A O 1
ATOM 4165 N N . PRO A 1 522 ? 14.377 5.404 -5.493 1.00 97.94 522 PRO A N 1
ATOM 4166 C CA . PRO A 1 522 ? 15.657 6.080 -5.285 1.00 97.94 522 PRO A CA 1
ATOM 4167 C C . PRO A 1 522 ? 16.467 6.173 -6.591 1.00 97.94 522 PRO A C 1
ATOM 4169 O O . PRO A 1 522 ? 16.820 5.151 -7.185 1.00 97.94 522 PRO A O 1
ATOM 4172 N N . GLY A 1 523 ? 16.760 7.396 -7.053 1.00 96.75 523 GLY A N 1
ATOM 4173 C CA . GLY A 1 523 ? 17.269 7.652 -8.409 1.00 96.75 523 GLY A CA 1
ATOM 4174 C C . GLY A 1 523 ? 18.601 6.972 -8.765 1.00 96.75 523 GLY A C 1
ATOM 4175 O O . GLY A 1 523 ? 18.796 6.541 -9.902 1.00 96.75 523 GLY A O 1
ATOM 4176 N N . ASP A 1 524 ? 19.517 6.789 -7.807 1.00 95.06 524 ASP A N 1
ATOM 4177 C CA . ASP A 1 524 ? 20.752 6.030 -8.063 1.00 95.06 524 ASP A CA 1
ATOM 4178 C C . ASP A 1 524 ? 20.530 4.511 -8.051 1.00 95.06 524 ASP A C 1
ATOM 4180 O O . ASP A 1 524 ? 21.255 3.795 -8.744 1.00 95.06 524 ASP A O 1
ATOM 4184 N N . CYS A 1 525 ? 19.524 4.015 -7.321 1.00 97.00 525 CYS A N 1
ATOM 4185 C CA . CYS A 1 525 ? 19.119 2.610 -7.402 1.00 97.00 525 CYS A CA 1
ATOM 4186 C C . CYS A 1 525 ? 18.501 2.332 -8.775 1.00 97.00 525 CYS A C 1
ATOM 4188 O O . CYS A 1 525 ? 18.961 1.424 -9.464 1.00 97.00 525 CYS A O 1
ATOM 4190 N N . TRP A 1 526 ? 17.563 3.182 -9.214 1.00 97.31 526 TRP A N 1
ATOM 4191 C CA . TRP A 1 526 ? 17.002 3.161 -10.568 1.00 97.31 526 TRP A CA 1
ATOM 4192 C C . TRP A 1 526 ? 18.102 3.109 -11.630 1.00 97.31 526 TRP A C 1
ATOM 4194 O O . TRP A 1 526 ? 18.212 2.134 -12.366 1.00 97.31 526 TRP A O 1
ATOM 4204 N N . ARG A 1 527 ? 18.987 4.113 -11.656 1.00 96.38 527 ARG A N 1
ATOM 4205 C CA . ARG A 1 527 ? 20.032 4.253 -12.679 1.00 96.38 527 ARG A CA 1
ATOM 4206 C C . ARG A 1 527 ? 20.992 3.060 -12.752 1.00 96.38 527 ARG A C 1
ATOM 4208 O O . ARG A 1 527 ? 21.492 2.751 -13.830 1.00 96.38 527 ARG A O 1
ATOM 4215 N N . LEU A 1 528 ? 21.314 2.426 -11.623 1.00 95.62 528 LEU A N 1
ATOM 4216 C CA . LEU A 1 528 ? 22.232 1.281 -11.592 1.00 95.62 528 LEU A CA 1
ATOM 4217 C C . LEU A 1 528 ? 21.554 -0.042 -11.975 1.00 95.62 528 LEU A C 1
ATOM 4219 O O . LEU A 1 528 ? 22.195 -0.884 -12.600 1.00 95.62 528 LEU A O 1
ATOM 4223 N N . VAL A 1 529 ? 20.287 -0.221 -11.604 1.00 96.88 529 VAL A N 1
ATOM 4224 C CA . VAL A 1 529 ? 19.494 -1.422 -11.906 1.00 96.88 529 VAL A CA 1
ATOM 4225 C C . VAL A 1 529 ? 19.005 -1.393 -13.353 1.00 96.88 529 VAL A C 1
ATOM 4227 O O . VAL A 1 529 ? 19.187 -2.366 -14.074 1.00 96.88 529 VAL A O 1
ATOM 4230 N N . HIS A 1 530 ? 18.509 -0.249 -13.827 1.00 96.31 530 HIS A N 1
ATOM 4231 C CA . HIS A 1 530 ? 18.078 -0.051 -15.215 1.00 96.31 530 HIS A CA 1
ATOM 4232 C C . HIS A 1 530 ? 19.240 -0.196 -16.213 1.00 96.31 530 HIS A C 1
ATOM 4234 O O . HIS A 1 530 ? 19.084 -0.758 -17.290 1.00 96.31 530 HIS A O 1
ATOM 4240 N N . ALA A 1 531 ? 20.459 0.200 -15.832 1.00 95.56 531 ALA A N 1
ATOM 4241 C CA . ALA A 1 531 ? 21.649 -0.071 -16.643 1.00 95.56 531 ALA A CA 1
ATOM 4242 C C . ALA A 1 531 ? 22.027 -1.568 -16.712 1.00 95.56 531 ALA A C 1
ATOM 4244 O O . ALA A 1 531 ? 22.678 -1.977 -17.668 1.00 95.56 531 ALA A O 1
ATOM 4245 N N . LYS A 1 532 ? 21.649 -2.381 -15.712 1.00 95.69 532 LYS A N 1
ATOM 4246 C CA . LYS A 1 532 ? 21.796 -3.848 -15.755 1.00 95.69 532 LYS A CA 1
ATOM 4247 C C . LYS A 1 532 ? 20.693 -4.505 -16.583 1.00 95.69 532 LYS A C 1
ATOM 4249 O O . LYS A 1 532 ? 20.999 -5.453 -17.291 1.00 95.69 532 LYS A O 1
ATOM 4254 N N . HIS A 1 533 ? 19.472 -3.980 -16.515 1.00 96.69 533 HIS A N 1
ATOM 4255 C CA . HIS A 1 533 ? 18.347 -4.379 -17.361 1.00 96.69 533 HIS A CA 1
ATOM 4256 C C . HIS A 1 533 ? 18.721 -4.274 -18.846 1.00 96.69 533 HIS A C 1
ATOM 4258 O O . HIS A 1 533 ? 18.923 -5.298 -19.484 1.00 96.69 533 HIS A O 1
ATOM 4264 N N . HIS A 1 534 ? 19.053 -3.071 -19.337 1.00 96.56 534 HIS A N 1
ATOM 4265 C CA . HIS A 1 534 ? 19.549 -2.836 -20.712 1.00 96.56 534 HIS A CA 1
ATOM 4266 C C . HIS A 1 534 ? 20.771 -3.675 -21.133 1.00 96.56 534 HIS A C 1
ATOM 4268 O O . HIS A 1 534 ? 21.083 -3.759 -22.318 1.00 96.56 534 HIS A O 1
ATOM 4274 N N . TYR A 1 535 ? 21.504 -4.263 -20.186 1.00 95.94 535 TYR A N 1
ATOM 4275 C CA . TYR A 1 535 ? 22.637 -5.142 -20.476 1.00 95.94 535 TYR A CA 1
ATOM 4276 C C . TYR A 1 535 ? 22.228 -6.620 -20.593 1.00 95.94 535 TYR A C 1
ATOM 4278 O O . TYR A 1 535 ? 22.842 -7.350 -21.363 1.00 95.94 535 TYR A O 1
ATOM 4286 N N . TRP A 1 536 ? 21.212 -7.066 -19.849 1.00 97.00 536 TRP A N 1
ATOM 4287 C CA . TRP A 1 536 ? 20.811 -8.476 -19.762 1.00 97.00 536 TRP A CA 1
ATOM 4288 C C . TRP A 1 536 ? 19.449 -8.805 -20.384 1.00 97.00 536 TRP A C 1
ATOM 4290 O O . TRP A 1 536 ? 19.144 -9.987 -20.521 1.00 97.00 536 TRP A O 1
ATOM 4300 N N . THR A 1 537 ? 18.652 -7.814 -20.799 1.00 96.31 537 THR A N 1
ATOM 4301 C CA . THR A 1 537 ? 17.348 -8.028 -21.446 1.00 96.31 537 THR A CA 1
ATOM 4302 C C . THR A 1 537 ? 17.435 -9.070 -22.564 1.00 96.31 537 THR A C 1
ATOM 4304 O O . THR A 1 537 ? 18.296 -9.002 -23.443 1.00 96.31 537 THR A O 1
ATOM 4307 N N . GLY A 1 538 ? 16.538 -10.055 -22.498 1.00 95.19 538 GLY A N 1
ATOM 4308 C CA . GLY A 1 538 ? 16.563 -11.274 -23.310 1.00 95.19 538 GLY A CA 1
ATOM 4309 C C . GLY A 1 538 ? 17.021 -12.521 -22.547 1.00 95.19 538 GLY A C 1
ATOM 4310 O O . GLY A 1 538 ? 16.588 -13.611 -22.907 1.00 95.19 538 GLY A O 1
ATOM 4311 N N . TRP A 1 539 ? 17.802 -12.370 -21.470 1.00 96.62 539 TRP A N 1
ATOM 4312 C CA . TRP A 1 539 ? 18.121 -13.427 -20.500 1.00 96.62 539 TRP A CA 1
ATOM 4313 C C . TRP A 1 539 ? 17.322 -13.198 -19.211 1.00 96.62 539 TRP A C 1
ATOM 4315 O O . TRP A 1 539 ? 17.703 -12.389 -18.362 1.00 96.62 539 TRP A O 1
ATOM 4325 N N . GLN A 1 540 ? 16.181 -13.876 -19.083 1.00 94.75 540 GLN A N 1
ATOM 4326 C CA . GLN A 1 540 ? 15.170 -13.619 -18.052 1.00 94.75 540 GLN A CA 1
ATOM 4327 C C . GLN A 1 540 ? 15.695 -13.820 -16.624 1.00 94.75 540 GLN A C 1
ATOM 4329 O O . GLN A 1 540 ? 15.267 -13.110 -15.718 1.00 94.75 540 GLN A O 1
ATOM 4334 N N . ASP A 1 541 ? 16.615 -14.764 -16.437 1.00 94.81 541 ASP A N 1
ATOM 4335 C CA . ASP A 1 541 ? 17.262 -15.150 -15.180 1.00 94.81 541 ASP A CA 1
ATOM 4336 C C . ASP A 1 541 ? 18.486 -14.292 -14.807 1.00 94.81 541 ASP A C 1
ATOM 4338 O O . ASP A 1 541 ? 18.860 -14.238 -13.634 1.00 94.81 541 ASP A O 1
ATOM 4342 N N . LEU A 1 542 ? 19.080 -13.579 -15.772 1.00 95.19 542 LEU A N 1
ATOM 4343 C CA . LEU A 1 542 ? 20.211 -12.663 -15.552 1.00 95.19 542 LEU A CA 1
ATOM 4344 C C . LEU A 1 542 ? 19.793 -11.186 -15.476 1.00 95.19 542 LEU A C 1
ATOM 4346 O O . LEU A 1 542 ? 20.471 -10.373 -14.832 1.00 95.19 542 LEU A O 1
ATOM 4350 N N . ASP A 1 543 ? 18.683 -10.819 -16.118 1.00 95.12 543 ASP A N 1
ATOM 4351 C CA . ASP A 1 543 ? 18.099 -9.491 -16.002 1.00 95.12 543 ASP A CA 1
ATOM 4352 C C . ASP A 1 543 ? 17.437 -9.330 -14.630 1.00 95.12 543 ASP A C 1
ATOM 4354 O O . ASP A 1 543 ? 16.399 -9.905 -14.301 1.00 95.12 543 ASP A O 1
ATOM 4358 N N . VAL A 1 544 ? 18.059 -8.470 -13.826 1.00 92.3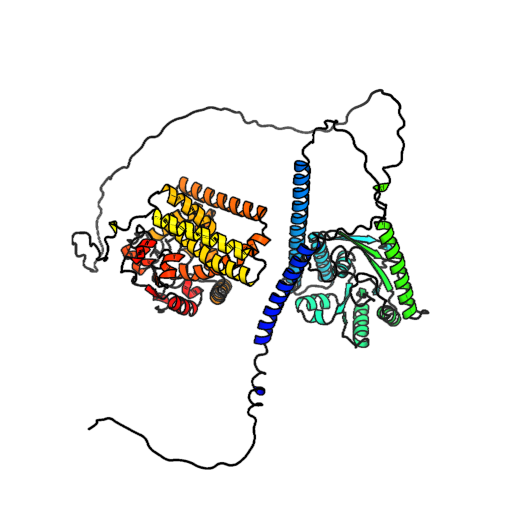1 544 VAL A N 1
ATOM 4359 C CA . VAL A 1 544 ? 17.691 -8.156 -12.441 1.00 92.31 544 VAL A CA 1
ATOM 4360 C C . VAL A 1 544 ? 16.253 -7.663 -12.253 1.00 92.31 544 VAL A C 1
ATOM 4362 O O . VAL A 1 544 ? 15.773 -7.615 -11.118 1.00 92.31 544 VAL A O 1
ATOM 4365 N N . THR A 1 545 ? 15.583 -7.261 -13.336 1.00 93.12 545 THR A N 1
ATOM 4366 C CA . THR A 1 545 ? 14.182 -6.825 -13.326 1.00 93.12 545 THR A CA 1
ATOM 4367 C C . THR A 1 545 ? 13.191 -7.961 -13.591 1.00 93.12 545 THR A C 1
ATOM 4369 O O . THR A 1 545 ? 12.058 -7.878 -13.111 1.00 93.12 545 THR A O 1
ATOM 4372 N N . THR A 1 546 ? 13.618 -9.036 -14.267 1.00 93.38 546 THR A N 1
ATOM 4373 C CA . THR A 1 546 ? 12.793 -10.195 -14.652 1.00 93.38 546 THR A CA 1
ATOM 4374 C C . THR A 1 546 ? 13.175 -11.502 -13.953 1.00 93.38 546 THR A C 1
ATOM 4376 O O . THR A 1 546 ? 12.377 -12.433 -13.981 1.00 93.38 546 THR A O 1
ATOM 4379 N N . GLU A 1 547 ? 14.319 -11.589 -13.264 1.00 92.25 547 GLU A N 1
ATOM 4380 C CA . GLU A 1 547 ? 14.785 -12.822 -12.592 1.00 92.25 547 GLU A CA 1
ATOM 4381 C C . GLU A 1 547 ? 13.773 -13.397 -11.580 1.00 92.25 547 GLU A C 1
ATOM 4383 O O . GLU A 1 547 ? 13.695 -14.604 -11.370 1.00 92.25 547 GLU A O 1
ATOM 4388 N N . THR A 1 548 ? 12.924 -12.554 -10.981 1.00 90.56 548 THR A N 1
ATOM 4389 C CA . THR A 1 548 ? 11.853 -12.998 -10.070 1.00 90.56 548 THR A CA 1
ATOM 4390 C C . THR A 1 548 ? 10.638 -13.597 -10.785 1.00 90.56 548 THR A C 1
ATOM 4392 O O . THR A 1 548 ? 9.738 -14.100 -10.113 1.00 90.56 548 THR A O 1
ATOM 4395 N N . LEU A 1 549 ? 10.592 -13.497 -12.115 1.00 91.38 549 LEU A N 1
ATOM 4396 C CA . LEU A 1 549 ? 9.524 -13.962 -13.003 1.00 91.38 549 LEU A CA 1
ATOM 4397 C C . LEU A 1 549 ? 9.904 -15.231 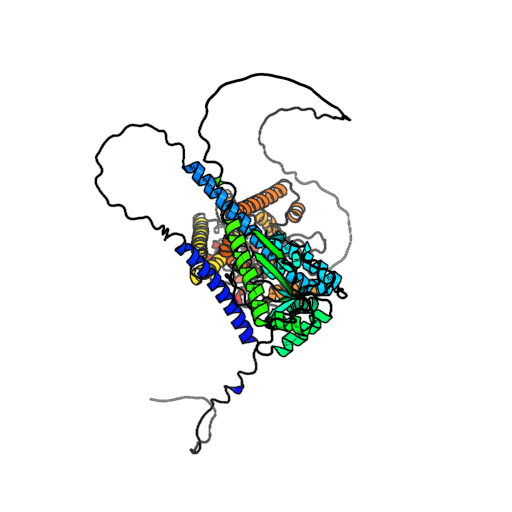-13.781 1.00 91.38 549 LEU A C 1
ATOM 4399 O O . LEU A 1 549 ? 9.086 -15.716 -14.554 1.00 91.38 549 LEU A O 1
ATOM 4403 N N . VAL A 1 550 ? 11.119 -15.765 -13.594 1.00 91.31 550 VAL A N 1
ATOM 4404 C CA . VAL A 1 550 ? 11.547 -17.047 -14.183 1.00 91.31 550 VAL A CA 1
ATOM 4405 C C . VAL A 1 550 ? 10.488 -18.130 -13.900 1.00 91.31 550 VAL A C 1
ATOM 4407 O O . VAL A 1 550 ? 10.030 -18.222 -12.750 1.00 91.31 550 VAL A O 1
ATOM 4410 N N . PRO A 1 551 ? 10.081 -18.933 -14.907 1.00 88.81 551 PRO A N 1
ATOM 4411 C CA . PRO A 1 551 ? 9.060 -19.962 -14.741 1.00 88.81 551 PRO A CA 1
ATOM 4412 C C . PRO A 1 551 ? 9.353 -20.891 -13.557 1.00 88.81 551 PRO A C 1
ATOM 4414 O O . PRO A 1 551 ? 10.429 -21.474 -13.436 1.00 88.81 551 PRO A O 1
ATOM 4417 N N . ARG A 1 552 ? 8.384 -21.024 -12.645 1.00 90.00 552 ARG A N 1
ATOM 4418 C CA . ARG A 1 552 ? 8.493 -21.883 -11.457 1.00 90.00 552 ARG A CA 1
ATOM 4419 C C . ARG A 1 552 ? 7.134 -22.374 -10.984 1.00 90.00 552 ARG A C 1
ATOM 4421 O O . ARG A 1 552 ? 6.106 -21.738 -11.214 1.00 90.00 552 ARG A O 1
ATOM 4428 N N . GLN A 1 553 ? 7.125 -23.469 -10.228 1.00 88.19 553 GLN A N 1
ATOM 4429 C CA . GLN A 1 553 ? 5.903 -23.942 -9.582 1.00 88.19 553 GLN A CA 1
ATOM 4430 C C . GLN A 1 553 ? 5.470 -22.987 -8.456 1.00 88.19 553 GLN A C 1
ATOM 4432 O O . GLN A 1 553 ? 6.169 -22.808 -7.457 1.00 88.19 553 GLN A O 1
ATOM 4437 N N . LEU A 1 554 ? 4.292 -22.379 -8.619 1.00 91.56 554 LEU A N 1
ATOM 4438 C CA . LEU A 1 554 ? 3.658 -21.528 -7.610 1.00 91.56 554 LEU A CA 1
ATOM 4439 C C . LEU A 1 554 ? 2.801 -22.356 -6.650 1.00 91.56 554 LEU A C 1
ATOM 4441 O O . LEU A 1 554 ? 2.051 -23.243 -7.076 1.00 91.56 554 LEU A O 1
ATOM 4445 N N . ARG A 1 555 ? 2.836 -22.009 -5.359 1.00 94.19 555 ARG A N 1
ATOM 4446 C CA . ARG A 1 555 ? 1.967 -22.634 -4.342 1.00 94.19 555 ARG A CA 1
ATOM 4447 C C . ARG A 1 555 ? 0.502 -22.234 -4.564 1.00 94.19 555 ARG A C 1
ATOM 4449 O O . ARG A 1 555 ? 0.226 -21.140 -5.043 1.00 94.19 555 ARG A O 1
ATOM 4456 N N . GLY A 1 556 ? -0.457 -23.066 -4.144 1.00 94.12 556 GLY A N 1
ATOM 4457 C CA . GLY A 1 556 ? -1.892 -22.794 -4.355 1.00 94.12 556 GLY A CA 1
ATOM 4458 C C . GLY A 1 556 ? -2.369 -21.436 -3.811 1.00 94.12 556 GLY A C 1
ATOM 4459 O O . GLY A 1 556 ? -3.079 -20.710 -4.501 1.00 94.12 556 GLY A O 1
ATOM 4460 N N . VAL A 1 557 ? -1.911 -21.046 -2.614 1.00 93.12 557 VAL A N 1
ATOM 4461 C CA . VAL A 1 557 ? -2.217 -19.731 -2.012 1.00 93.12 557 VAL A CA 1
ATOM 4462 C C . VAL A 1 557 ? -1.552 -18.579 -2.775 1.00 93.12 557 VAL A C 1
ATOM 4464 O O . VAL A 1 557 ? -2.163 -17.535 -2.971 1.00 93.12 557 VAL A O 1
ATOM 4467 N N . GLU A 1 558 ? -0.316 -18.771 -3.237 1.00 92.62 558 GLU A N 1
ATOM 4468 C CA . GLU A 1 558 ? 0.432 -17.777 -4.017 1.00 92.62 558 GLU A CA 1
ATOM 4469 C C . GLU A 1 558 ? -0.264 -17.506 -5.359 1.00 92.62 558 GLU A C 1
ATOM 4471 O O . GLU A 1 558 ? -0.538 -16.353 -5.688 1.00 92.62 558 GLU A O 1
ATOM 4476 N N . ARG A 1 559 ? -0.661 -18.573 -6.065 1.00 94.81 559 ARG A N 1
ATOM 4477 C CA . ARG A 1 559 ? -1.464 -18.513 -7.293 1.00 94.81 559 ARG A CA 1
ATOM 4478 C C . ARG A 1 559 ? -2.785 -17.770 -7.079 1.00 94.81 559 ARG A C 1
ATOM 4480 O O . ARG A 1 559 ? -3.124 -16.876 -7.848 1.00 94.81 559 ARG A O 1
ATOM 4487 N N . LEU A 1 560 ? -3.511 -18.095 -6.004 1.00 94.31 560 LEU A N 1
ATOM 4488 C CA . LEU A 1 560 ? -4.768 -17.428 -5.655 1.00 94.31 560 LEU A CA 1
ATOM 4489 C C . LEU A 1 560 ? -4.580 -15.917 -5.445 1.00 94.31 560 LEU A C 1
ATOM 4491 O O . LEU A 1 560 ? -5.365 -15.133 -5.973 1.00 94.31 560 LEU A O 1
ATOM 4495 N N . VAL A 1 561 ? -3.543 -15.502 -4.710 1.00 93.81 561 VAL A N 1
ATOM 4496 C CA . VAL A 1 561 ? -3.252 -14.079 -4.457 1.00 93.81 561 VAL A CA 1
ATOM 4497 C C . VAL A 1 561 ? -2.869 -13.349 -5.746 1.00 93.81 561 VAL A C 1
ATOM 4499 O O . VAL A 1 561 ? -3.411 -12.278 -6.011 1.00 93.81 561 VAL A O 1
ATOM 4502 N N . ILE A 1 562 ? -1.993 -13.934 -6.570 1.00 93.31 562 ILE A N 1
ATOM 4503 C CA . ILE A 1 562 ? -1.568 -13.365 -7.859 1.00 93.31 562 ILE A CA 1
ATOM 4504 C C . ILE A 1 562 ? -2.778 -13.149 -8.777 1.00 93.31 562 ILE A C 1
ATOM 4506 O O . ILE A 1 562 ? -2.998 -12.028 -9.242 1.00 93.31 562 ILE A O 1
ATOM 4510 N N . ASN A 1 563 ? -3.608 -14.179 -8.973 1.00 95.12 563 ASN A N 1
ATOM 4511 C CA . ASN A 1 563 ? -4.830 -14.081 -9.773 1.00 95.12 563 ASN A CA 1
ATOM 4512 C C . ASN A 1 563 ? -5.824 -13.060 -9.221 1.00 95.12 563 ASN A C 1
ATOM 4514 O O . ASN A 1 563 ? -6.379 -12.272 -9.986 1.00 95.12 563 ASN A O 1
ATOM 4518 N N . LEU A 1 564 ? -6.058 -13.051 -7.906 1.00 94.19 564 LEU A N 1
ATOM 4519 C CA . LEU A 1 564 ? -7.013 -12.137 -7.286 1.00 94.19 564 LEU A CA 1
ATOM 4520 C C . LEU A 1 564 ? -6.566 -10.679 -7.445 1.00 94.19 564 LEU A C 1
ATOM 4522 O O . LEU A 1 564 ? -7.362 -9.839 -7.864 1.00 94.19 564 LEU A O 1
ATOM 4526 N N . CYS A 1 565 ? -5.291 -10.382 -7.183 1.00 92.56 565 CYS A N 1
ATOM 4527 C CA . CYS A 1 565 ? -4.738 -9.045 -7.377 1.00 92.56 565 CYS A CA 1
ATOM 4528 C C . CYS A 1 565 ? -4.774 -8.624 -8.851 1.00 92.56 565 CYS A C 1
ATOM 4530 O O . CYS A 1 565 ? -5.239 -7.523 -9.153 1.00 92.56 565 CYS A O 1
ATOM 4532 N N . TRP A 1 566 ? -4.393 -9.514 -9.774 1.00 92.62 566 TRP A N 1
ATOM 4533 C CA . TRP A 1 566 ? -4.467 -9.258 -11.214 1.00 92.62 566 TRP A CA 1
ATOM 4534 C C . TRP A 1 566 ? -5.902 -8.972 -11.685 1.00 92.62 566 TRP A C 1
ATOM 4536 O O . TRP A 1 566 ? -6.136 -8.001 -12.416 1.00 92.62 566 TRP A O 1
ATOM 4546 N N . ARG A 1 567 ? -6.878 -9.768 -11.230 1.00 90.94 567 ARG A N 1
ATOM 4547 C CA . ARG A 1 567 ? -8.294 -9.653 -11.611 1.00 90.94 567 ARG A CA 1
ATOM 4548 C C . ARG A 1 567 ? -8.971 -8.407 -11.040 1.00 90.94 567 ARG A C 1
ATOM 4550 O O . ARG A 1 567 ? -9.816 -7.829 -11.727 1.00 90.94 567 ARG A O 1
ATOM 4557 N N . LEU A 1 568 ? -8.605 -8.011 -9.818 1.00 91.19 568 LEU A N 1
ATOM 4558 C CA . LEU A 1 568 ? -9.148 -6.853 -9.095 1.00 91.19 568 LEU A CA 1
ATOM 4559 C C . LEU A 1 568 ? -8.341 -5.558 -9.283 1.00 91.19 568 LEU A C 1
ATOM 4561 O O . LEU A 1 568 ? -8.679 -4.554 -8.664 1.00 91.19 568 LEU A O 1
ATOM 4565 N N . TRP A 1 569 ? -7.301 -5.562 -10.126 1.00 88.94 569 TRP A N 1
ATOM 4566 C CA . TRP A 1 569 ? -6.432 -4.397 -10.371 1.00 88.94 569 TRP A CA 1
ATOM 4567 C C . TRP A 1 569 ? -5.743 -3.863 -9.102 1.00 88.94 569 TRP A C 1
ATOM 4569 O O . TRP A 1 569 ? -5.434 -2.678 -8.991 1.00 88.94 569 TRP A O 1
ATOM 4579 N N . ILE A 1 570 ? -5.478 -4.749 -8.139 1.00 89.69 570 ILE A N 1
ATOM 4580 C CA . ILE A 1 570 ? -4.683 -4.426 -6.954 1.00 89.69 570 ILE A CA 1
ATOM 4581 C C . ILE A 1 570 ? -3.213 -4.415 -7.399 1.00 89.69 570 ILE A C 1
ATOM 4583 O O . ILE A 1 570 ? -2.752 -5.453 -7.880 1.00 89.69 570 ILE A O 1
ATOM 4587 N N . PRO A 1 571 ? -2.468 -3.305 -7.229 1.00 91.88 571 PRO A N 1
ATOM 4588 C CA . PRO A 1 571 ? -1.152 -3.119 -7.840 1.00 91.88 571 PRO A CA 1
ATOM 4589 C C . PRO A 1 571 ? -0.024 -3.825 -7.077 1.00 91.88 571 PRO A C 1
ATOM 4591 O O . PRO A 1 571 ? 0.939 -3.217 -6.594 1.00 91.88 571 PRO A O 1
ATOM 4594 N N . LEU A 1 572 ? -0.173 -5.137 -6.914 1.00 91.00 572 LEU A N 1
ATOM 4595 C CA . LEU A 1 572 ? 0.782 -5.995 -6.228 1.00 91.00 572 LEU A CA 1
ATOM 4596 C C . LEU A 1 572 ? 2.124 -6.017 -6.970 1.00 91.00 572 LEU A C 1
ATOM 4598 O O . LEU A 1 572 ? 3.174 -5.997 -6.328 1.00 91.00 572 LEU A O 1
ATOM 4602 N N . PHE A 1 573 ? 2.102 -6.018 -8.305 1.00 89.44 573 PHE A N 1
ATOM 4603 C CA . PHE A 1 573 ? 3.295 -6.255 -9.113 1.00 89.44 573 PHE A CA 1
ATOM 4604 C C . PHE A 1 573 ? 4.225 -5.041 -9.123 1.00 89.44 573 PHE A C 1
ATOM 4606 O O . PHE A 1 573 ? 5.379 -5.192 -8.745 1.00 89.44 573 PHE A O 1
ATOM 4613 N N . ALA A 1 574 ? 3.739 -3.827 -9.388 1.00 90.69 574 ALA A N 1
ATOM 4614 C CA . ALA A 1 574 ? 4.513 -2.586 -9.316 1.00 90.69 574 ALA A CA 1
ATOM 4615 C C . ALA A 1 574 ? 5.047 -2.330 -7.902 1.00 90.69 574 ALA A C 1
ATOM 4617 O O . ALA A 1 574 ? 6.172 -1.847 -7.749 1.00 90.69 574 ALA A O 1
ATOM 4618 N N . SER A 1 575 ? 4.274 -2.691 -6.871 1.00 92.75 575 SER A N 1
ATOM 4619 C CA . SER A 1 575 ? 4.691 -2.584 -5.469 1.00 92.75 575 SER A CA 1
ATOM 4620 C C . SER A 1 575 ? 5.852 -3.534 -5.150 1.00 92.75 575 SER A C 1
ATOM 4622 O O . SER A 1 575 ? 6.886 -3.096 -4.641 1.00 92.75 575 SER A O 1
ATOM 4624 N N . LEU A 1 576 ? 5.724 -4.824 -5.492 1.00 91.88 576 LEU A N 1
ATOM 4625 C CA . LEU A 1 576 ? 6.778 -5.825 -5.283 1.00 91.88 576 LEU A CA 1
ATOM 4626 C C . LEU A 1 576 ? 8.000 -5.577 -6.173 1.00 91.88 576 LEU A C 1
ATOM 4628 O O . LEU A 1 576 ? 9.126 -5.700 -5.698 1.00 91.88 576 LEU A O 1
ATOM 4632 N N . TYR A 1 577 ? 7.793 -5.177 -7.426 1.00 91.69 577 TYR A N 1
ATOM 4633 C CA . TYR A 1 577 ? 8.834 -4.789 -8.375 1.00 91.69 577 TYR A CA 1
ATOM 4634 C C . TYR A 1 577 ? 9.658 -3.626 -7.821 1.00 91.69 577 TYR A C 1
ATOM 4636 O O . TYR A 1 577 ? 10.879 -3.729 -7.710 1.00 91.69 577 TYR A O 1
ATOM 4644 N N . ARG A 1 578 ? 8.999 -2.546 -7.369 1.00 94.69 578 ARG A N 1
ATOM 4645 C CA . ARG A 1 578 ? 9.683 -1.412 -6.732 1.00 94.69 578 ARG A CA 1
ATOM 4646 C C . ARG A 1 578 ? 10.436 -1.830 -5.479 1.00 94.69 578 ARG A C 1
ATOM 4648 O O . ARG A 1 578 ? 11.587 -1.427 -5.304 1.00 94.69 578 ARG A O 1
ATOM 4655 N N . TRP A 1 579 ? 9.811 -2.636 -4.620 1.00 95.44 579 TRP A N 1
ATOM 4656 C CA . TRP A 1 579 ? 10.448 -3.116 -3.400 1.00 95.44 579 TRP A CA 1
ATOM 4657 C C . TRP A 1 579 ? 11.711 -3.927 -3.708 1.00 95.44 579 TRP A C 1
ATOM 4659 O O . TRP A 1 579 ? 12.804 -3.553 -3.285 1.00 95.44 579 TRP A O 1
ATOM 4669 N N . ASN A 1 580 ? 11.579 -4.996 -4.493 1.00 93.81 580 ASN A N 1
ATOM 4670 C CA . ASN A 1 580 ? 12.663 -5.921 -4.808 1.00 93.81 580 ASN A CA 1
ATOM 4671 C C . ASN A 1 580 ? 13.801 -5.254 -5.582 1.00 93.81 580 ASN A C 1
ATOM 4673 O O . ASN A 1 580 ? 14.964 -5.548 -5.307 1.00 93.81 580 ASN A O 1
ATOM 4677 N N . ASN A 1 581 ? 13.488 -4.350 -6.511 1.00 94.31 581 ASN A N 1
ATOM 4678 C CA . ASN A 1 581 ? 14.491 -3.806 -7.420 1.00 94.31 581 ASN A CA 1
ATOM 4679 C C . ASN A 1 581 ? 15.095 -2.480 -6.950 1.00 94.31 581 ASN A C 1
ATOM 4681 O O . ASN A 1 581 ? 16.212 -2.183 -7.356 1.00 94.31 581 ASN A O 1
ATOM 4685 N N . TYR A 1 582 ? 14.444 -1.703 -6.072 1.00 96.62 582 TYR A N 1
ATOM 4686 C CA . TYR A 1 582 ? 14.957 -0.372 -5.693 1.00 96.62 582 TYR A CA 1
ATOM 4687 C C . TYR A 1 582 ? 14.964 -0.050 -4.190 1.00 96.62 582 TYR A C 1
ATOM 4689 O O . TYR A 1 582 ? 15.632 0.907 -3.803 1.00 96.62 582 TYR A O 1
ATOM 4697 N N . TRP A 1 583 ? 14.294 -0.838 -3.340 1.00 97.44 583 TRP A N 1
ATOM 4698 C CA . TRP A 1 583 ? 14.236 -0.597 -1.885 1.00 97.44 583 TRP A CA 1
ATOM 4699 C C . TRP A 1 583 ? 14.846 -1.713 -1.028 1.00 97.44 583 TRP A C 1
ATOM 4701 O O . TRP A 1 583 ? 15.299 -1.454 0.087 1.00 97.44 583 TRP A O 1
ATOM 4711 N N . ASN A 1 584 ? 14.908 -2.945 -1.540 1.00 96.69 584 ASN A N 1
ATOM 4712 C CA . ASN A 1 584 ? 15.471 -4.107 -0.858 1.00 96.69 584 ASN A CA 1
ATOM 4713 C C . ASN A 1 584 ? 17.004 -3.986 -0.756 1.00 96.69 584 ASN A C 1
ATOM 4715 O O . ASN A 1 584 ? 17.769 -4.527 -1.559 1.00 96.69 584 ASN A O 1
ATOM 4719 N N . LEU A 1 585 ? 17.461 -3.237 0.250 1.00 95.31 585 LEU A N 1
ATOM 4720 C CA . LEU A 1 585 ? 18.871 -2.924 0.470 1.00 95.31 585 LEU A CA 1
ATOM 4721 C C . LEU A 1 585 ? 19.776 -4.172 0.589 1.00 95.31 585 LEU A C 1
ATOM 4723 O O . LEU A 1 585 ? 20.860 -4.148 -0.002 1.00 95.31 585 LEU A O 1
ATOM 4727 N N . PRO A 1 586 ? 19.389 -5.272 1.275 1.00 95.25 586 PRO A N 1
ATOM 4728 C CA . PRO A 1 586 ? 20.170 -6.511 1.274 1.00 95.25 586 PRO A CA 1
ATOM 4729 C C . PRO A 1 586 ? 20.388 -7.095 -0.130 1.00 95.25 586 PRO A C 1
ATOM 4731 O O . PRO A 1 586 ? 21.517 -7.455 -0.469 1.00 95.25 586 PRO A O 1
ATOM 4734 N N . ARG A 1 587 ? 19.342 -7.140 -0.968 1.00 94.31 587 ARG A N 1
ATOM 4735 C CA . ARG A 1 587 ? 19.409 -7.606 -2.365 1.00 94.31 587 ARG A CA 1
ATOM 4736 C C . ARG A 1 587 ? 20.303 -6.699 -3.214 1.00 94.31 587 ARG A C 1
ATOM 4738 O O . ARG A 1 587 ? 21.239 -7.184 -3.846 1.00 94.31 587 ARG A O 1
ATOM 4745 N N . LEU A 1 588 ? 20.113 -5.382 -3.136 1.00 94.31 588 LEU A N 1
ATOM 4746 C CA . LEU A 1 588 ? 20.934 -4.389 -3.844 1.00 94.31 588 LEU A CA 1
ATOM 4747 C C . LEU A 1 588 ? 22.423 -4.454 -3.456 1.00 94.31 588 LEU A C 1
ATOM 4749 O O . LEU A 1 588 ? 23.299 -4.379 -4.318 1.00 94.31 588 LEU A O 1
ATOM 4753 N N . ARG A 1 589 ? 22.739 -4.642 -2.168 1.00 93.12 589 ARG A N 1
ATOM 4754 C CA . ARG A 1 589 ? 24.130 -4.769 -1.690 1.00 93.12 589 ARG A CA 1
ATOM 4755 C C . ARG A 1 589 ? 24.804 -6.083 -2.095 1.00 93.12 589 ARG A C 1
ATOM 4757 O O . ARG A 1 589 ? 26.035 -6.108 -2.126 1.00 93.12 589 ARG A O 1
ATOM 4764 N N . LYS A 1 590 ? 24.039 -7.137 -2.406 1.00 92.12 590 LYS A N 1
ATOM 4765 C CA . LYS A 1 590 ? 24.548 -8.366 -3.044 1.00 92.12 590 LYS A CA 1
ATOM 4766 C C . LYS A 1 590 ? 24.762 -8.162 -4.551 1.00 92.12 590 LYS A C 1
ATOM 4768 O O . LYS A 1 590 ? 25.826 -8.497 -5.057 1.00 92.12 590 LYS A O 1
ATOM 4773 N N . MET A 1 591 ? 23.798 -7.539 -5.233 1.00 91.62 591 MET A N 1
ATOM 4774 C CA . MET A 1 591 ? 23.800 -7.296 -6.685 1.00 91.62 591 MET A CA 1
ATOM 4775 C C . MET A 1 591 ? 24.978 -6.431 -7.176 1.00 91.62 591 MET A C 1
ATOM 4777 O O . MET A 1 591 ? 25.508 -6.659 -8.266 1.00 91.62 591 MET A O 1
ATOM 4781 N N . PHE A 1 592 ? 25.397 -5.428 -6.397 1.00 91.75 592 PHE A N 1
ATOM 4782 C CA . PHE A 1 592 ? 26.509 -4.543 -6.759 1.00 91.75 592 PHE A CA 1
ATOM 4783 C C . PHE A 1 592 ? 27.772 -4.873 -5.972 1.00 91.75 592 PHE A C 1
ATOM 4785 O O . PHE A 1 592 ? 27.860 -4.566 -4.788 1.00 91.75 592 PHE A O 1
ATOM 4792 N N . GLN A 1 593 ? 28.794 -5.428 -6.628 1.00 85.38 593 GLN A N 1
ATOM 4793 C CA . GLN A 1 593 ? 30.042 -5.810 -5.956 1.00 85.38 593 GLN A CA 1
ATOM 4794 C C . GLN A 1 593 ? 30.890 -4.605 -5.499 1.00 85.38 593 GLN A C 1
ATOM 4796 O O . GLN A 1 593 ? 31.456 -4.639 -4.404 1.00 85.38 593 GLN A O 1
ATOM 4801 N N . ARG A 1 594 ? 30.950 -3.512 -6.280 1.00 92.12 594 ARG A N 1
ATOM 4802 C CA . ARG A 1 594 ? 31.842 -2.367 -6.007 1.00 92.12 594 ARG A CA 1
ATOM 4803 C C . ARG A 1 594 ? 31.388 -1.566 -4.780 1.00 92.12 594 ARG A C 1
ATOM 4805 O O . ARG A 1 594 ? 30.271 -1.048 -4.743 1.00 92.12 594 ARG A O 1
ATOM 4812 N N . SER A 1 595 ? 32.292 -1.341 -3.824 1.00 91.88 595 SER A N 1
ATOM 4813 C CA . SER A 1 595 ? 32.020 -0.605 -2.574 1.00 91.88 595 SER A CA 1
ATOM 4814 C C . SER A 1 595 ? 31.396 0.781 -2.789 1.00 91.88 595 SER A C 1
ATOM 4816 O O . SER A 1 595 ? 30.486 1.162 -2.055 1.00 91.88 595 SER A O 1
ATOM 4818 N N . ARG A 1 596 ? 31.808 1.514 -3.836 1.00 94.50 596 ARG A N 1
ATOM 4819 C CA . ARG A 1 596 ? 31.214 2.812 -4.210 1.00 94.50 596 ARG A CA 1
ATOM 4820 C C . ARG A 1 596 ? 29.726 2.698 -4.564 1.00 94.50 596 ARG A C 1
ATOM 4822 O O . ARG A 1 596 ? 28.951 3.545 -4.138 1.00 94.50 596 ARG A O 1
ATOM 4829 N N . GLN A 1 597 ? 29.319 1.655 -5.294 1.00 93.94 597 GLN A N 1
ATOM 4830 C CA . GLN A 1 597 ? 27.911 1.412 -5.637 1.00 93.94 597 GLN A CA 1
ATOM 4831 C C . GLN A 1 597 ? 27.105 1.015 -4.394 1.00 93.94 597 GLN A C 1
ATOM 4833 O O . GLN A 1 597 ? 26.044 1.587 -4.168 1.00 93.94 597 GLN A O 1
ATOM 4838 N N . LYS A 1 598 ? 27.643 0.125 -3.540 1.00 94.50 598 LYS A N 1
ATOM 4839 C CA . LYS A 1 598 ? 27.010 -0.269 -2.264 1.00 94.50 598 LYS A CA 1
ATOM 4840 C C . LYS A 1 598 ? 26.735 0.938 -1.359 1.00 94.50 598 LYS A C 1
ATOM 4842 O O . LYS A 1 598 ? 25.634 1.052 -0.824 1.00 94.50 598 LYS A O 1
ATOM 4847 N N . ARG A 1 599 ? 27.706 1.852 -1.208 1.00 94.44 599 ARG A N 1
ATOM 4848 C CA . ARG A 1 599 ? 27.514 3.115 -0.467 1.00 94.44 599 ARG A CA 1
ATOM 4849 C C . ARG A 1 599 ? 26.424 3.967 -1.118 1.00 94.44 599 ARG A C 1
ATOM 4851 O O . ARG A 1 599 ? 25.494 4.362 -0.432 1.00 94.44 599 ARG A O 1
ATOM 4858 N N . LEU A 1 600 ? 26.494 4.170 -2.436 1.00 93.25 600 LEU A N 1
ATOM 4859 C CA . LEU A 1 600 ? 25.568 5.029 -3.179 1.00 93.25 600 LEU A CA 1
ATOM 4860 C C . LEU A 1 600 ? 24.097 4.603 -3.032 1.00 93.25 600 LEU A C 1
ATOM 4862 O O . LEU A 1 600 ? 23.267 5.438 -2.683 1.00 93.25 600 LEU A O 1
ATOM 4866 N N . VAL A 1 601 ? 23.783 3.314 -3.221 1.00 94.56 601 VAL A N 1
ATOM 4867 C CA . VAL A 1 601 ? 22.407 2.805 -3.035 1.00 94.56 601 VAL A CA 1
ATOM 4868 C C . VAL A 1 601 ? 21.955 2.904 -1.575 1.00 94.56 601 VAL A C 1
ATOM 4870 O O . VAL A 1 601 ? 20.819 3.289 -1.315 1.00 94.56 601 VAL A O 1
ATOM 4873 N N . THR A 1 602 ? 22.857 2.649 -0.616 1.00 95.25 602 THR A N 1
ATOM 4874 C CA . THR A 1 602 ? 22.558 2.773 0.822 1.00 95.25 602 THR A CA 1
ATOM 4875 C C . THR A 1 602 ? 22.203 4.215 1.185 1.00 95.25 602 THR A C 1
ATOM 4877 O O . THR A 1 602 ? 21.140 4.459 1.748 1.00 95.25 602 THR A O 1
ATOM 4880 N N . THR A 1 603 ? 23.055 5.181 0.829 1.00 94.94 603 THR A N 1
ATOM 4881 C CA . THR A 1 603 ? 22.836 6.605 1.114 1.00 94.94 603 THR A CA 1
ATOM 4882 C C . THR A 1 603 ? 21.570 7.125 0.438 1.00 94.94 603 THR A C 1
ATOM 4884 O O . THR A 1 603 ? 20.825 7.879 1.054 1.00 94.94 603 THR A O 1
ATOM 4887 N N . ASN A 1 604 ? 21.287 6.707 -0.799 1.00 94.12 604 ASN A N 1
ATOM 4888 C CA . ASN A 1 604 ? 20.120 7.176 -1.542 1.00 94.12 604 ASN A CA 1
ATOM 4889 C C . ASN A 1 604 ? 18.798 6.626 -0.966 1.00 94.12 604 ASN A C 1
ATOM 4891 O O . ASN A 1 604 ? 17.863 7.401 -0.788 1.00 94.12 604 ASN A O 1
ATOM 4895 N N . ILE A 1 605 ? 18.747 5.344 -0.572 1.00 96.56 605 ILE A N 1
ATOM 4896 C CA . ILE A 1 605 ? 17.604 4.766 0.163 1.00 96.56 605 ILE A CA 1
ATOM 4897 C C . ILE A 1 605 ? 17.399 5.477 1.507 1.00 96.56 605 ILE A C 1
ATOM 4899 O O . ILE A 1 605 ? 16.290 5.917 1.800 1.00 96.56 605 ILE A O 1
ATOM 4903 N N . VAL A 1 606 ? 18.459 5.633 2.311 1.00 97.06 606 VAL A N 1
ATOM 4904 C CA . VAL A 1 606 ? 18.370 6.274 3.636 1.00 97.06 606 VAL A CA 1
ATOM 4905 C C . VAL A 1 606 ? 17.906 7.727 3.522 1.00 97.06 606 VAL A C 1
ATOM 4907 O O . VAL A 1 606 ? 17.001 8.125 4.249 1.00 97.06 606 VAL A O 1
ATOM 4910 N N . ALA A 1 607 ? 18.450 8.503 2.580 1.00 95.69 607 ALA A N 1
ATOM 4911 C CA . ALA A 1 607 ? 18.044 9.890 2.361 1.00 95.69 607 ALA A CA 1
ATOM 4912 C C . ALA A 1 607 ? 16.548 10.017 2.024 1.00 95.69 607 ALA A C 1
ATOM 4914 O O . ALA A 1 607 ? 15.879 10.908 2.542 1.00 95.69 607 ALA A O 1
ATOM 4915 N N . TYR A 1 608 ? 16.002 9.109 1.208 1.00 97.50 608 TYR A N 1
ATOM 4916 C CA . TYR A 1 608 ? 14.580 9.138 0.862 1.00 97.50 608 TYR A CA 1
ATOM 4917 C C . TYR A 1 608 ? 13.702 8.685 2.032 1.00 97.50 608 TYR A C 1
ATOM 4919 O O . TYR A 1 608 ? 12.675 9.308 2.283 1.00 97.50 608 TYR A O 1
ATOM 4927 N N . LEU A 1 609 ? 14.100 7.647 2.780 1.00 97.12 609 LEU A N 1
ATOM 4928 C CA . LEU A 1 609 ? 13.375 7.233 3.988 1.00 97.12 609 LEU A CA 1
ATOM 4929 C C . LEU A 1 609 ? 13.320 8.368 5.016 1.00 97.12 609 LEU A C 1
ATOM 4931 O O . LEU A 1 609 ? 12.254 8.623 5.573 1.00 97.12 609 LEU A O 1
ATOM 4935 N N . LEU A 1 610 ? 14.428 9.086 5.224 1.00 96.88 610 LEU A N 1
ATOM 4936 C CA . LEU A 1 610 ? 14.471 10.265 6.089 1.00 96.88 610 LEU A CA 1
ATOM 4937 C C . LEU A 1 610 ? 13.565 11.386 5.561 1.00 96.88 610 LEU A C 1
ATOM 4939 O O . LEU A 1 610 ? 12.785 11.930 6.337 1.00 96.88 610 LEU A O 1
ATOM 4943 N N . ALA A 1 611 ? 13.597 11.683 4.257 1.00 93.50 611 ALA A N 1
ATOM 4944 C CA . ALA A 1 611 ? 12.743 12.705 3.650 1.00 93.50 611 ALA A CA 1
ATOM 4945 C C . ALA A 1 611 ? 11.244 12.377 3.778 1.00 93.50 611 ALA A C 1
ATOM 4947 O O . ALA A 1 611 ? 10.477 13.207 4.264 1.00 93.50 611 ALA A O 1
ATOM 4948 N N . TYR A 1 612 ? 10.816 11.161 3.416 1.00 95.94 612 TYR A N 1
ATOM 4949 C CA . TYR A 1 612 ? 9.419 10.741 3.576 1.00 95.94 612 TYR A CA 1
ATOM 4950 C C . TYR A 1 612 ? 8.995 10.711 5.046 1.00 95.94 612 TYR A C 1
ATOM 4952 O O . TYR A 1 612 ? 7.872 11.106 5.354 1.00 95.94 612 TYR A O 1
ATOM 4960 N N . THR A 1 613 ? 9.873 10.279 5.958 1.00 95.44 613 THR A N 1
ATOM 4961 C CA . THR A 1 613 ? 9.586 10.263 7.402 1.00 95.44 613 THR A CA 1
ATOM 4962 C C . THR A 1 613 ? 9.402 11.681 7.934 1.00 95.44 613 THR A C 1
ATOM 4964 O O . THR A 1 613 ? 8.384 11.956 8.562 1.00 95.44 613 THR A O 1
ATOM 4967 N N . ALA A 1 614 ? 10.324 12.598 7.623 1.00 92.69 614 ALA A N 1
ATOM 4968 C CA . ALA A 1 614 ? 10.236 13.999 8.023 1.00 92.69 614 ALA A CA 1
ATOM 4969 C C . ALA A 1 614 ? 8.945 14.649 7.503 1.00 92.69 614 ALA A C 1
ATOM 4971 O O . ALA A 1 614 ? 8.162 15.170 8.293 1.00 92.69 614 ALA A O 1
ATOM 4972 N N . ILE A 1 615 ? 8.655 14.521 6.203 1.00 89.56 615 ILE A N 1
ATOM 4973 C CA . ILE A 1 615 ? 7.429 15.060 5.593 1.00 89.56 615 ILE A CA 1
ATOM 4974 C C . ILE A 1 615 ? 6.176 14.442 6.229 1.00 89.56 615 ILE A C 1
ATOM 4976 O O . ILE A 1 615 ? 5.232 15.162 6.540 1.00 89.56 615 ILE A O 1
ATOM 4980 N N . THR A 1 616 ? 6.163 13.132 6.491 1.00 91.69 616 THR A N 1
ATOM 4981 C CA . THR A 1 616 ? 5.011 12.453 7.112 1.00 91.69 616 THR A CA 1
ATOM 4982 C C . THR A 1 616 ? 4.790 12.882 8.566 1.00 91.69 616 THR A C 1
ATOM 4984 O O . THR A 1 616 ? 3.641 12.963 8.999 1.00 91.69 616 THR A O 1
ATOM 4987 N N . ILE A 1 617 ? 5.857 13.193 9.310 1.00 92.25 617 ILE A N 1
ATOM 4988 C CA . ILE A 1 617 ? 5.775 13.752 10.668 1.00 92.25 617 ILE A CA 1
ATOM 4989 C C . ILE A 1 617 ? 5.260 15.198 10.625 1.00 92.25 617 ILE A C 1
ATOM 4991 O O . ILE A 1 617 ? 4.351 15.533 11.379 1.00 92.25 617 ILE A O 1
ATOM 4995 N N . THR A 1 618 ? 5.786 16.038 9.726 1.00 88.88 618 THR A N 1
ATOM 4996 C CA . THR A 1 618 ? 5.408 17.458 9.612 1.00 88.88 618 THR A CA 1
ATOM 4997 C C . THR A 1 618 ? 3.987 17.664 9.074 1.00 88.88 618 THR A C 1
ATOM 4999 O O . THR A 1 618 ? 3.261 18.513 9.579 1.00 88.88 618 THR A O 1
ATOM 5002 N N . VAL A 1 619 ? 3.574 16.900 8.057 1.00 87.00 619 VAL A N 1
ATOM 5003 C CA . VAL A 1 619 ? 2.267 17.039 7.374 1.00 87.00 619 VAL A CA 1
ATOM 5004 C C . VAL A 1 619 ? 1.181 16.160 8.016 1.00 87.00 619 VAL A C 1
ATOM 5006 O O . VAL A 1 619 ? -0.016 16.441 7.907 1.00 87.00 619 VAL A O 1
ATOM 5009 N N . GLY A 1 620 ? 1.588 15.095 8.711 1.00 88.44 620 GLY A N 1
ATOM 5010 C CA . GLY A 1 620 ? 0.713 14.110 9.339 1.00 88.44 620 GLY A CA 1
ATOM 5011 C C . GLY A 1 620 ? 0.313 12.974 8.392 1.00 88.44 620 GLY A C 1
ATOM 5012 O O . GLY A 1 620 ? -0.160 13.190 7.275 1.00 88.44 620 GLY A O 1
ATOM 5013 N N . ALA A 1 621 ? 0.433 11.730 8.866 1.00 90.75 621 ALA A N 1
ATOM 5014 C CA . ALA A 1 621 ? 0.159 10.526 8.073 1.00 90.75 621 ALA A CA 1
ATOM 5015 C C . ALA A 1 621 ? -1.272 10.459 7.505 1.00 90.75 621 ALA A C 1
ATOM 5017 O O . ALA A 1 621 ? -1.463 9.983 6.387 1.00 90.75 621 ALA A O 1
ATOM 5018 N N . SER A 1 622 ? -2.272 10.968 8.237 1.00 87.69 622 SER A N 1
ATOM 5019 C CA . SER A 1 622 ? -3.649 11.039 7.729 1.00 87.69 622 SER A CA 1
ATOM 5020 C C . SER A 1 622 ? -3.757 11.973 6.526 1.00 87.69 622 SER A C 1
ATOM 5022 O O . SER A 1 622 ? -4.394 11.606 5.546 1.00 87.69 622 SER A O 1
ATOM 5024 N N . THR A 1 623 ? -3.129 13.150 6.591 1.00 88.81 623 THR A N 1
ATOM 5025 C CA . THR A 1 623 ? -3.102 14.138 5.506 1.00 88.81 623 THR A CA 1
ATOM 5026 C C . THR A 1 623 ? -2.353 13.587 4.297 1.00 88.81 623 THR A C 1
ATOM 5028 O O . THR A 1 623 ? -2.834 13.700 3.176 1.00 88.81 623 THR A O 1
ATOM 5031 N N . MET A 1 624 ? -1.212 12.921 4.513 1.00 93.44 624 MET A N 1
ATOM 5032 C CA . MET A 1 624 ? -0.465 12.246 3.446 1.00 93.44 624 MET A CA 1
ATOM 5033 C C . MET A 1 624 ? -1.320 11.182 2.744 1.00 93.44 624 MET A C 1
ATOM 5035 O O . MET A 1 624 ? -1.397 11.161 1.516 1.00 93.44 624 MET A O 1
ATOM 5039 N N . LEU A 1 625 ? -2.012 10.330 3.508 1.00 92.62 625 LEU A N 1
ATOM 5040 C CA . LEU A 1 625 ? -2.851 9.269 2.952 1.00 92.62 625 LEU A CA 1
ATOM 5041 C C . LEU A 1 625 ? -4.067 9.818 2.191 1.00 92.62 625 LEU A C 1
ATOM 5043 O O . LEU A 1 625 ? -4.381 9.305 1.119 1.00 92.62 625 LEU A O 1
ATOM 5047 N N . THR A 1 626 ? -4.734 10.863 2.692 1.00 90.88 626 THR A N 1
ATOM 5048 C CA . THR A 1 626 ? -5.875 11.475 1.989 1.00 90.88 626 THR A CA 1
ATOM 5049 C C . THR A 1 626 ? -5.456 12.337 0.801 1.00 90.88 626 THR A C 1
ATOM 5051 O O . THR A 1 626 ? -6.219 12.429 -0.156 1.00 90.88 626 THR A O 1
ATOM 5054 N N . THR A 1 627 ? -4.264 12.940 0.827 1.00 93.94 627 THR A N 1
ATOM 5055 C CA . THR A 1 627 ? -3.758 13.780 -0.273 1.00 93.94 627 THR A CA 1
ATOM 5056 C C . THR A 1 627 ? -3.170 12.944 -1.404 1.00 93.94 627 THR A C 1
ATOM 5058 O O . THR A 1 627 ? -3.371 13.294 -2.557 1.00 93.94 627 THR A O 1
ATOM 5061 N N . PHE A 1 628 ? -2.473 11.839 -1.116 1.00 96.00 628 PHE A N 1
ATOM 5062 C CA . PHE A 1 628 ? -1.730 11.082 -2.137 1.00 96.00 628 PHE A CA 1
ATOM 5063 C C . PHE A 1 628 ? -2.194 9.635 -2.339 1.00 96.00 628 PHE A C 1
ATOM 5065 O O . PHE A 1 628 ? -1.889 9.048 -3.376 1.00 96.00 628 PHE A O 1
ATOM 5072 N N . GLY A 1 629 ? -2.898 9.034 -1.375 1.00 94.19 629 GLY A N 1
ATOM 5073 C CA . GLY A 1 629 ? -3.086 7.581 -1.308 1.00 94.19 629 GLY A CA 1
ATOM 5074 C C . GLY A 1 629 ? -3.846 6.972 -2.486 1.00 94.19 629 GLY A C 1
ATOM 5075 O O . GLY A 1 629 ? -3.394 5.974 -3.046 1.00 94.19 629 GLY A O 1
ATOM 5076 N N . LEU A 1 630 ? -4.972 7.566 -2.897 1.00 94.06 630 LEU A N 1
ATOM 5077 C CA . LEU A 1 630 ? -5.757 7.040 -4.020 1.00 94.06 630 LEU A CA 1
ATOM 5078 C C . LEU A 1 630 ? -5.063 7.321 -5.363 1.00 94.06 630 LEU A C 1
ATOM 5080 O O . LEU A 1 630 ? -5.012 6.435 -6.213 1.00 94.06 630 LEU A O 1
ATOM 5084 N N . GLY A 1 631 ? -4.465 8.504 -5.533 1.00 97.31 631 GLY A N 1
ATOM 5085 C CA . GLY A 1 631 ? -3.679 8.844 -6.722 1.00 97.31 631 GLY A CA 1
ATOM 5086 C C . GLY A 1 631 ? -2.473 7.919 -6.923 1.00 97.31 631 GLY A C 1
ATOM 5087 O O . GLY A 1 631 ? -2.249 7.444 -8.036 1.00 97.31 631 GLY A O 1
ATOM 5088 N N . LEU A 1 632 ? -1.746 7.588 -5.848 1.00 96.19 632 LEU A N 1
ATOM 5089 C CA . LEU A 1 632 ? -0.668 6.591 -5.858 1.00 96.19 632 LEU A CA 1
ATOM 5090 C C . LEU A 1 632 ? -1.178 5.191 -6.221 1.00 96.19 632 LEU A C 1
ATOM 5092 O O . LEU A 1 632 ? -0.592 4.540 -7.084 1.00 96.19 632 LEU A O 1
ATOM 5096 N N . LEU A 1 633 ? -2.279 4.743 -5.606 1.00 95.00 633 LEU A N 1
ATOM 5097 C CA . LEU A 1 633 ? -2.868 3.426 -5.866 1.00 95.00 633 LEU A CA 1
ATOM 5098 C C . LEU A 1 633 ? -3.278 3.267 -7.340 1.00 95.00 633 LEU A C 1
ATOM 5100 O O . LEU A 1 633 ? -2.924 2.274 -7.974 1.00 95.00 633 LEU A O 1
ATOM 5104 N N . ILE A 1 634 ? -3.971 4.267 -7.899 1.00 95.75 634 ILE A N 1
ATOM 5105 C CA . ILE A 1 634 ? -4.354 4.295 -9.318 1.00 95.75 634 ILE A CA 1
ATOM 5106 C C . ILE A 1 634 ? -3.103 4.344 -10.201 1.00 95.75 634 ILE A C 1
ATOM 5108 O O . ILE A 1 634 ? -3.014 3.593 -11.170 1.00 95.75 634 ILE A O 1
ATOM 5112 N N . SER A 1 635 ? -2.110 5.174 -9.859 1.00 96.31 635 SER A N 1
ATOM 5113 C CA . SER A 1 635 ? -0.869 5.268 -10.635 1.00 96.31 635 SER A CA 1
ATOM 5114 C C . SER A 1 635 ? -0.139 3.933 -10.710 1.00 96.31 635 SER A C 1
ATOM 5116 O O . SER A 1 635 ? 0.296 3.536 -11.785 1.00 96.31 635 SER A O 1
ATOM 5118 N N . PHE A 1 636 ? -0.033 3.210 -9.593 1.00 95.69 636 PHE A N 1
ATOM 5119 C CA . PHE A 1 636 ? 0.623 1.907 -9.574 1.00 95.69 636 PHE A CA 1
ATOM 5120 C C . PHE A 1 636 ? -0.180 0.860 -10.363 1.00 95.69 636 PHE A C 1
ATOM 5122 O O . PHE A 1 636 ? 0.425 0.066 -11.074 1.00 95.69 636 PHE A O 1
ATOM 5129 N N . ALA A 1 637 ? -1.518 0.895 -10.332 1.00 93.44 637 ALA A N 1
ATOM 5130 C CA . ALA A 1 637 ? -2.352 -0.009 -11.134 1.00 93.44 637 ALA A CA 1
ATOM 5131 C C . ALA A 1 637 ? -2.251 0.269 -12.647 1.00 93.44 637 ALA A C 1
ATOM 5133 O O . ALA A 1 637 ? -2.304 -0.657 -13.455 1.00 93.44 637 ALA A O 1
ATOM 5134 N N . LEU A 1 638 ? -2.058 1.530 -13.045 1.00 92.12 638 LEU A N 1
ATOM 5135 C CA . LEU A 1 638 ? -1.759 1.906 -14.431 1.00 92.12 638 LEU A CA 1
ATOM 5136 C C . LEU A 1 638 ? -0.308 1.574 -14.824 1.00 92.12 638 LEU A C 1
ATOM 5138 O O . LEU A 1 638 ? -0.052 1.205 -15.969 1.00 92.12 638 LEU A O 1
ATOM 5142 N N . GLN A 1 639 ? 0.641 1.661 -13.888 1.00 91.31 639 GLN A N 1
ATOM 5143 C CA . GLN A 1 639 ? 2.036 1.270 -14.112 1.00 91.31 639 GLN A CA 1
ATOM 5144 C C . GLN A 1 639 ? 2.222 -0.249 -14.189 1.00 91.31 639 GLN A C 1
ATOM 5146 O O . GLN A 1 639 ? 3.076 -0.675 -14.955 1.00 91.31 639 GLN A O 1
ATOM 5151 N N . ASP A 1 640 ? 1.409 -1.061 -13.502 1.00 89.06 640 ASP A N 1
ATOM 5152 C CA . ASP A 1 640 ? 1.340 -2.514 -13.738 1.00 89.06 640 ASP A CA 1
ATOM 5153 C C . ASP A 1 640 ? 1.084 -2.795 -15.219 1.00 89.06 640 ASP A C 1
ATOM 5155 O O . ASP A 1 640 ? 1.791 -3.581 -15.838 1.00 89.06 640 ASP A O 1
ATOM 5159 N N . LEU A 1 641 ? 0.109 -2.108 -15.818 1.00 85.75 641 LEU A N 1
ATOM 5160 C CA . LEU A 1 641 ? -0.187 -2.275 -17.237 1.00 85.75 641 LEU A CA 1
ATOM 5161 C C . LEU A 1 641 ? 0.988 -1.848 -18.123 1.00 85.75 641 LEU A C 1
ATOM 5163 O O . LEU A 1 641 ? 1.381 -2.583 -19.022 1.00 85.75 641 LEU A O 1
ATOM 5167 N N . LEU A 1 642 ? 1.560 -0.669 -17.868 1.00 88.31 642 LEU A N 1
ATOM 5168 C CA . LEU A 1 642 ? 2.638 -0.136 -18.698 1.00 88.31 642 LEU A CA 1
ATOM 5169 C C . LEU A 1 642 ? 3.920 -0.977 -18.590 1.00 88.31 642 LEU A C 1
ATOM 5171 O O . LEU A 1 642 ? 4.459 -1.385 -19.612 1.00 88.31 642 LEU A O 1
ATOM 5175 N N . ILE A 1 643 ? 4.384 -1.267 -17.373 1.00 89.38 643 ILE A N 1
ATOM 5176 C CA . ILE A 1 643 ? 5.674 -1.924 -17.116 1.00 89.38 643 ILE A CA 1
ATOM 5177 C C . ILE A 1 643 ? 5.603 -3.421 -17.427 1.00 89.38 643 ILE A C 1
ATOM 5179 O O . ILE A 1 643 ? 6.499 -3.936 -18.090 1.00 89.38 643 ILE A O 1
ATOM 5183 N N . LEU A 1 644 ? 4.542 -4.132 -17.013 1.00 89.75 644 LEU A N 1
ATOM 5184 C CA . LEU A 1 644 ? 4.442 -5.566 -17.318 1.00 89.75 644 LEU A CA 1
ATOM 5185 C C . LEU A 1 644 ? 4.389 -5.801 -18.831 1.00 89.75 644 LEU A C 1
ATOM 5187 O O . LEU A 1 644 ? 5.046 -6.713 -19.327 1.00 89.75 644 LEU A O 1
ATOM 5191 N N . SER A 1 645 ? 3.710 -4.926 -19.587 1.00 90.94 645 SER A N 1
ATOM 5192 C CA . SER A 1 645 ? 3.626 -5.068 -21.044 1.00 90.94 645 SER A CA 1
ATOM 5193 C C . SER A 1 645 ? 4.987 -5.219 -21.727 1.00 90.94 645 SER A C 1
ATOM 5195 O O . SER A 1 645 ? 5.068 -5.948 -22.710 1.00 90.94 645 SER A O 1
ATOM 5197 N N . GLN A 1 646 ? 6.042 -4.595 -21.200 1.00 91.75 646 GLN A N 1
ATOM 5198 C CA . GLN A 1 646 ? 7.330 -4.431 -21.871 1.00 91.75 646 GLN A CA 1
ATOM 5199 C C . GLN A 1 646 ? 8.104 -5.736 -22.056 1.00 91.75 646 GLN A C 1
ATOM 5201 O O . GLN A 1 646 ? 8.741 -5.901 -23.094 1.00 91.75 646 GLN A O 1
ATOM 5206 N N . HIS A 1 647 ? 8.025 -6.651 -21.082 1.00 92.19 647 HIS A N 1
ATOM 5207 C CA . HIS A 1 647 ? 8.815 -7.891 -21.063 1.00 92.19 647 HIS A CA 1
ATOM 5208 C C . HIS A 1 647 ? 8.031 -9.137 -20.629 1.00 92.19 647 HIS A C 1
ATOM 5210 O O . HIS A 1 647 ? 8.534 -10.240 -20.808 1.00 92.19 647 HIS A O 1
ATOM 5216 N N . THR A 1 648 ? 6.805 -9.026 -20.097 1.00 90.88 648 THR A N 1
ATOM 5217 C CA . THR A 1 648 ? 6.025 -10.225 -19.738 1.00 90.88 648 THR A CA 1
ATOM 5218 C C . THR A 1 648 ? 5.288 -10.794 -20.946 1.00 90.88 648 THR A C 1
ATOM 5220 O O . THR A 1 648 ? 4.792 -10.057 -21.807 1.00 90.88 648 THR A O 1
ATOM 5223 N N . HIS A 1 649 ? 5.171 -12.121 -20.999 1.00 91.56 649 HIS A N 1
ATOM 5224 C CA . HIS A 1 649 ? 4.556 -12.836 -22.118 1.00 91.56 649 HIS A CA 1
ATOM 5225 C C . HIS A 1 649 ? 5.211 -12.504 -23.475 1.00 91.56 649 HIS A C 1
ATOM 5227 O O . HIS A 1 649 ? 4.565 -12.100 -24.449 1.00 91.56 649 HIS A O 1
ATOM 5233 N N . ILE A 1 650 ? 6.540 -12.613 -23.492 1.00 90.62 650 ILE A N 1
ATOM 5234 C CA . ILE A 1 650 ? 7.462 -12.406 -24.618 1.00 90.62 650 ILE A CA 1
ATOM 5235 C C . ILE A 1 650 ? 8.516 -13.522 -24.512 1.00 90.62 650 ILE A C 1
ATOM 5237 O O . ILE A 1 650 ? 8.850 -13.892 -23.390 1.00 90.62 650 ILE A O 1
ATOM 5241 N N . PRO A 1 651 ? 9.021 -14.101 -25.615 1.00 89.25 651 PRO A N 1
ATOM 5242 C CA . PRO A 1 651 ? 9.874 -15.289 -25.560 1.00 89.25 651 PRO A CA 1
ATOM 5243 C C . PRO A 1 651 ? 11.310 -14.949 -25.152 1.00 89.25 651 PRO A C 1
ATOM 5245 O O . PRO A 1 651 ? 12.218 -14.900 -25.978 1.00 89.25 651 PRO A O 1
ATOM 5248 N N . MET A 1 652 ? 11.510 -14.667 -23.866 1.00 91.75 652 MET A N 1
ATOM 5249 C CA . MET A 1 652 ? 12.835 -14.509 -23.273 1.00 91.75 652 MET A CA 1
ATOM 5250 C C . MET A 1 652 ? 13.516 -15.870 -23.099 1.00 91.75 652 MET A C 1
ATOM 5252 O O . MET A 1 652 ? 12.855 -16.898 -22.958 1.00 91.75 652 MET A O 1
ATOM 5256 N N . LYS A 1 653 ? 14.849 -15.871 -23.096 1.00 94.38 653 LYS A N 1
ATOM 5257 C CA . LYS A 1 653 ? 15.668 -17.064 -22.867 1.00 94.38 653 LYS A CA 1
ATOM 5258 C C . LYS A 1 653 ? 16.074 -17.182 -21.400 1.00 94.38 653 LYS A C 1
ATOM 5260 O O . LYS A 1 653 ? 16.121 -16.181 -20.686 1.00 94.38 653 LYS A O 1
ATOM 5265 N N . LEU A 1 654 ? 16.431 -18.392 -20.988 1.00 94.19 654 LEU A N 1
ATOM 5266 C CA . LEU A 1 654 ? 17.088 -18.685 -19.716 1.00 94.19 654 LEU A CA 1
ATOM 5267 C C . LEU A 1 654 ? 18.544 -19.054 -19.996 1.00 94.19 654 LEU A C 1
ATOM 5269 O O . LEU A 1 654 ? 18.815 -19.764 -20.963 1.00 94.19 654 LEU A O 1
ATOM 5273 N N . SER A 1 655 ? 19.473 -18.539 -19.194 1.00 95.12 655 SER A N 1
ATOM 5274 C CA . SER A 1 655 ? 20.882 -18.929 -19.246 1.00 95.12 655 SER A CA 1
ATOM 5275 C C . SER A 1 655 ? 21.126 -20.259 -18.536 1.00 95.12 655 SER A C 1
ATOM 5277 O O . SER A 1 655 ? 22.141 -20.889 -18.795 1.00 95.12 655 SER A O 1
ATOM 5279 N N . GLU A 1 656 ? 20.238 -20.665 -17.621 1.00 91.31 656 GLU A N 1
ATOM 5280 C CA . GLU A 1 656 ? 20.304 -21.932 -16.866 1.00 91.31 656 GLU A CA 1
ATOM 5281 C C . GLU A 1 656 ? 21.607 -22.113 -16.053 1.00 91.31 656 GLU A C 1
ATOM 5283 O O . GLU A 1 656 ? 21.919 -23.197 -15.564 1.00 91.31 656 GLU A O 1
ATOM 5288 N N . GLY A 1 657 ? 22.343 -21.016 -15.832 1.00 91.00 657 GLY A N 1
ATOM 5289 C CA . GLY A 1 657 ? 23.655 -20.995 -15.181 1.00 91.00 657 GLY A CA 1
ATOM 5290 C C . GLY A 1 657 ? 24.850 -20.933 -16.141 1.00 91.00 657 GLY A C 1
ATOM 5291 O O . GLY A 1 657 ? 25.963 -20.674 -15.682 1.00 91.00 657 GLY A O 1
ATOM 5292 N N . ASP A 1 658 ? 24.637 -21.090 -17.451 1.00 93.38 658 ASP A N 1
ATOM 5293 C CA . ASP A 1 658 ? 25.699 -21.042 -18.458 1.00 93.38 658 ASP A CA 1
ATOM 5294 C C . ASP A 1 658 ? 26.277 -19.635 -18.668 1.00 93.38 658 ASP A C 1
ATOM 5296 O O . ASP A 1 658 ? 25.618 -18.600 -18.504 1.00 93.38 658 ASP A O 1
ATOM 5300 N N . ALA A 1 659 ? 27.540 -19.603 -19.104 1.00 94.19 659 ALA A N 1
ATOM 5301 C CA . ALA A 1 659 ? 28.289 -18.389 -19.410 1.00 94.19 659 ALA A CA 1
ATOM 5302 C C . ALA A 1 659 ? 27.860 -17.763 -20.754 1.00 94.19 659 ALA A C 1
ATOM 5304 O O . ALA A 1 659 ? 28.552 -17.861 -21.770 1.00 94.19 659 ALA A O 1
ATOM 5305 N N . VAL A 1 660 ? 26.712 -17.087 -20.756 1.00 96.25 660 VAL A N 1
ATOM 5306 C CA . VAL A 1 660 ? 26.134 -16.444 -21.947 1.00 96.25 660 VAL A CA 1
ATOM 5307 C C . VAL A 1 660 ? 26.653 -15.022 -22.198 1.00 96.25 660 VAL A C 1
ATOM 5309 O O . VAL A 1 660 ? 27.095 -14.310 -21.293 1.00 96.25 660 VAL A O 1
ATOM 5312 N N . ARG A 1 661 ? 26.568 -14.573 -23.457 1.00 96.38 661 ARG A N 1
ATOM 5313 C CA . ARG A 1 661 ? 26.856 -13.183 -23.854 1.00 96.38 661 ARG A CA 1
ATOM 5314 C C . ARG A 1 661 ? 25.577 -12.328 -23.826 1.00 96.38 661 ARG A C 1
ATOM 5316 O O . ARG A 1 661 ? 24.510 -12.838 -24.170 1.00 96.38 661 ARG A O 1
ATOM 5323 N N . PRO A 1 662 ? 25.665 -11.033 -23.468 1.00 96.62 662 PRO A N 1
ATOM 5324 C CA . PRO A 1 662 ? 24.535 -10.110 -23.561 1.00 96.62 662 PRO A CA 1
ATOM 5325 C C . PRO A 1 662 ? 24.120 -9.885 -25.022 1.00 96.62 662 PRO A C 1
ATOM 5327 O O . PRO A 1 662 ? 24.968 -9.856 -25.918 1.00 96.62 662 PRO A O 1
ATOM 5330 N N . PHE A 1 663 ? 22.824 -9.677 -25.258 1.00 96.25 663 PHE A N 1
ATOM 5331 C CA . PHE A 1 663 ? 22.3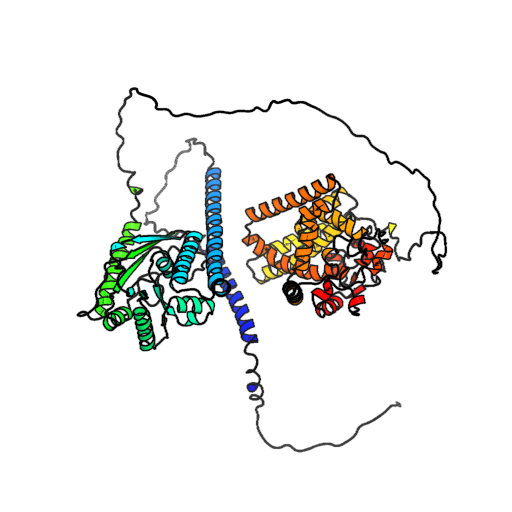00 -9.309 -26.574 1.00 96.25 663 PHE A CA 1
ATOM 5332 C C . PHE A 1 663 ? 22.637 -7.856 -26.921 1.00 96.25 663 PHE A C 1
ATOM 5334 O O . PHE A 1 663 ? 22.578 -6.971 -26.062 1.00 96.25 663 PHE A O 1
ATOM 5341 N N . THR A 1 664 ? 22.952 -7.590 -28.191 1.00 95.38 664 THR A N 1
ATOM 5342 C CA . THR A 1 664 ? 23.121 -6.210 -28.672 1.00 95.38 664 THR A CA 1
ATOM 5343 C C . THR A 1 664 ? 21.788 -5.448 -28.613 1.00 95.38 664 THR A C 1
ATOM 5345 O O . THR A 1 664 ? 20.734 -6.077 -28.708 1.00 95.38 664 THR A O 1
ATOM 5348 N N . PRO A 1 665 ? 21.791 -4.102 -28.527 1.00 92.31 665 PRO A N 1
ATOM 5349 C CA . PRO A 1 665 ? 20.569 -3.288 -28.519 1.00 92.31 665 PRO A CA 1
ATOM 5350 C C . PRO A 1 665 ? 19.546 -3.664 -29.604 1.00 92.31 665 PRO A C 1
ATOM 5352 O O . PRO A 1 665 ? 18.355 -3.764 -29.325 1.00 92.31 665 PRO A O 1
ATOM 5355 N N . LYS A 1 666 ? 20.006 -3.966 -30.828 1.00 89.31 666 LYS A N 1
ATOM 5356 C CA . LYS A 1 666 ? 19.133 -4.410 -31.925 1.00 89.31 666 LYS A CA 1
ATOM 5357 C C . LYS A 1 666 ? 18.582 -5.827 -31.718 1.00 89.31 666 LYS A C 1
ATOM 5359 O O . LYS A 1 666 ? 17.417 -6.074 -32.000 1.00 89.31 666 LYS A O 1
ATOM 5364 N N . GLN A 1 667 ? 19.387 -6.750 -31.189 1.00 93.38 667 GLN A N 1
ATOM 5365 C CA . GLN A 1 667 ? 18.932 -8.104 -30.848 1.00 93.38 667 GLN A CA 1
ATOM 5366 C C . GLN A 1 667 ? 17.920 -8.116 -29.693 1.00 93.38 667 GLN A C 1
ATOM 5368 O O . GLN A 1 667 ? 17.109 -9.034 -29.618 1.00 93.38 667 GLN A O 1
ATOM 5373 N N . GLN A 1 668 ? 17.934 -7.108 -28.814 1.00 93.50 668 GLN A N 1
ATOM 5374 C CA . GLN A 1 668 ? 16.968 -6.995 -27.718 1.00 93.50 668 GLN A CA 1
ATOM 5375 C C . GLN A 1 668 ? 15.537 -6.702 -28.194 1.00 93.50 668 GLN A C 1
ATOM 5377 O O . GLN A 1 668 ? 14.600 -7.007 -27.460 1.00 93.50 668 GLN A O 1
ATOM 5382 N N . GLU A 1 669 ? 15.345 -6.187 -29.419 1.00 90.81 669 GLU A N 1
ATOM 5383 C CA . GLU A 1 669 ? 14.029 -5.811 -29.961 1.00 90.81 669 GLU A CA 1
ATOM 5384 C C . GLU A 1 669 ? 12.992 -6.941 -29.815 1.00 90.81 669 GLU A C 1
ATOM 5386 O O . GLU A 1 669 ? 11.880 -6.711 -29.333 1.00 90.81 669 GLU A O 1
ATOM 5391 N N . VAL A 1 670 ? 13.373 -8.184 -30.132 1.00 91.44 670 VAL A N 1
ATOM 5392 C CA . VAL A 1 670 ? 12.473 -9.352 -30.076 1.00 91.44 670 VAL A CA 1
ATOM 5393 C C . VAL A 1 670 ? 12.020 -9.710 -28.652 1.00 91.44 670 VAL A C 1
ATOM 5395 O O . VAL A 1 670 ? 10.961 -10.319 -28.491 1.00 91.44 670 VAL A O 1
ATOM 5398 N N . PHE A 1 671 ? 12.779 -9.289 -27.634 1.00 93.94 671 PHE A N 1
ATOM 5399 C CA . PHE A 1 671 ? 12.524 -9.500 -26.203 1.00 93.94 671 PHE A CA 1
ATOM 5400 C C . PHE A 1 671 ? 11.852 -8.290 -25.522 1.00 93.94 671 PHE A C 1
ATOM 5402 O O . PHE A 1 671 ? 11.733 -8.242 -24.295 1.00 93.94 671 PHE A O 1
ATOM 5409 N N . THR A 1 672 ? 11.414 -7.305 -26.311 1.00 93.19 672 THR A N 1
ATOM 5410 C CA . THR A 1 672 ? 10.780 -6.063 -25.842 1.00 93.19 672 THR A CA 1
ATOM 5411 C C . THR A 1 672 ? 9.442 -5.830 -26.541 1.00 93.19 672 THR A C 1
ATOM 5413 O O . THR A 1 672 ? 9.266 -6.220 -27.695 1.00 93.19 672 THR A O 1
ATOM 5416 N N . ARG A 1 673 ? 8.492 -5.170 -25.870 1.00 92.88 673 ARG A N 1
ATOM 5417 C CA . ARG A 1 673 ? 7.205 -4.727 -26.435 1.00 92.88 673 ARG A CA 1
ATOM 5418 C C . ARG A 1 673 ? 7.037 -3.220 -26.292 1.00 92.88 673 ARG A C 1
ATOM 5420 O O . ARG A 1 673 ? 7.311 -2.649 -25.239 1.00 92.88 673 ARG A O 1
ATOM 5427 N N . SER A 1 674 ? 6.517 -2.607 -27.350 1.00 92.69 674 SER A N 1
ATOM 5428 C CA . SER A 1 674 ? 6.076 -1.211 -27.376 1.00 92.69 674 SER A CA 1
ATOM 5429 C C . SER A 1 674 ? 4.547 -1.155 -27.310 1.00 92.69 674 SER A C 1
ATOM 5431 O O . SER A 1 674 ? 3.865 -1.994 -27.905 1.00 92.69 674 SER A O 1
ATOM 5433 N N . LEU A 1 675 ? 3.996 -0.156 -26.620 1.00 92.44 675 LEU A N 1
ATOM 5434 C CA . LEU A 1 675 ? 2.562 0.134 -26.634 1.00 92.44 675 LEU A CA 1
ATOM 5435 C C . LEU A 1 675 ? 2.308 1.411 -27.437 1.00 92.44 675 LEU A C 1
ATOM 5437 O O . LEU A 1 675 ? 2.986 2.406 -27.233 1.00 92.44 675 LEU A O 1
ATOM 5441 N N . THR A 1 676 ? 1.297 1.448 -28.307 1.00 91.56 676 THR A N 1
ATOM 5442 C CA . THR A 1 676 ? 0.925 2.706 -28.983 1.00 91.56 676 THR A CA 1
ATOM 5443 C C . THR A 1 676 ? -0.179 3.423 -28.208 1.00 91.56 676 THR A C 1
ATOM 5445 O O . THR A 1 676 ? -1.336 2.987 -28.257 1.00 91.56 676 THR A O 1
ATOM 5448 N N . PHE A 1 677 ? 0.136 4.528 -27.527 1.00 92.50 677 PHE A N 1
ATOM 5449 C CA . PHE A 1 677 ? -0.857 5.424 -26.911 1.00 92.50 677 PHE A CA 1
ATOM 5450 C C . PHE A 1 677 ? -1.289 6.562 -27.860 1.00 92.50 677 PHE A C 1
ATOM 5452 O O . PHE A 1 677 ? -0.621 6.814 -28.866 1.00 92.50 677 PHE A O 1
ATOM 5459 N N . PRO A 1 678 ? -2.396 7.285 -27.570 1.00 93.25 678 PRO A N 1
ATOM 5460 C CA . PRO A 1 678 ? -2.719 8.533 -28.261 1.00 93.25 678 PRO A CA 1
ATOM 5461 C C . PRO A 1 678 ? -1.528 9.497 -28.234 1.00 93.25 678 PRO A C 1
ATOM 5463 O O . PRO A 1 678 ? -0.893 9.672 -27.193 1.00 93.25 678 PRO A O 1
ATOM 5466 N N . THR A 1 679 ? -1.231 10.139 -29.364 1.00 90.69 679 THR A N 1
ATOM 5467 C CA . THR A 1 679 ? 0.017 10.901 -29.570 1.00 90.69 679 THR A CA 1
ATOM 5468 C C . THR A 1 679 ? 0.241 12.012 -28.545 1.00 90.69 679 THR A C 1
ATOM 5470 O O . THR A 1 679 ? 1.375 12.225 -28.121 1.00 90.69 679 THR A O 1
ATOM 5473 N N . TRP A 1 680 ? -0.824 12.688 -28.103 1.00 91.75 680 TRP A N 1
ATOM 5474 C CA . TRP A 1 680 ? -0.754 13.703 -27.049 1.00 91.75 680 TRP A CA 1
ATOM 5475 C C . TRP A 1 680 ? -0.334 13.106 -25.697 1.00 91.75 680 TRP A C 1
ATOM 5477 O O . TRP A 1 680 ? 0.503 13.686 -25.013 1.00 91.75 680 TRP A O 1
ATOM 5487 N N . PHE A 1 681 ? -0.854 11.930 -25.332 1.00 92.00 681 PHE A N 1
ATOM 5488 C CA . PHE A 1 681 ? -0.556 11.263 -24.062 1.00 92.00 681 PHE A CA 1
ATOM 5489 C C . PHE A 1 681 ? 0.866 10.697 -24.071 1.00 92.00 681 PHE A C 1
ATOM 5491 O O . PHE A 1 681 ? 1.643 10.947 -23.151 1.00 92.00 681 PHE A O 1
ATOM 5498 N N . ALA A 1 682 ? 1.228 10.018 -25.163 1.00 92.69 682 ALA A N 1
ATOM 5499 C CA . ALA A 1 682 ? 2.574 9.514 -25.395 1.00 92.69 682 ALA A CA 1
ATOM 5500 C C . ALA A 1 682 ? 3.626 10.629 -25.272 1.00 92.69 682 ALA A C 1
ATOM 5502 O O . ALA A 1 682 ? 4.582 10.492 -24.514 1.00 92.69 682 ALA A O 1
ATOM 5503 N N . ARG A 1 683 ? 3.427 11.767 -25.953 1.00 91.50 683 ARG A N 1
ATOM 5504 C CA . ARG A 1 683 ? 4.381 12.886 -25.929 1.00 91.50 683 ARG A CA 1
ATOM 5505 C C . ARG A 1 683 ? 4.398 13.623 -24.587 1.00 91.50 683 ARG A C 1
ATOM 5507 O O . ARG A 1 683 ? 5.470 13.786 -24.019 1.00 91.50 683 ARG A O 1
ATOM 5514 N N . LEU A 1 684 ? 3.242 14.064 -24.083 1.00 89.50 684 LEU A N 1
ATOM 5515 C CA . LEU A 1 684 ? 3.170 14.973 -22.929 1.00 89.50 684 LEU A CA 1
ATOM 5516 C C . LEU A 1 684 ? 3.348 14.267 -21.578 1.00 89.50 684 LEU A C 1
ATOM 5518 O O . LEU A 1 684 ? 3.959 14.836 -20.676 1.00 89.50 684 LEU A O 1
ATOM 5522 N N . ILE A 1 685 ? 2.815 13.050 -21.427 1.00 91.50 685 ILE A N 1
ATOM 5523 C CA . ILE A 1 685 ? 2.811 12.320 -20.149 1.00 91.50 685 ILE A CA 1
ATOM 5524 C C . ILE A 1 685 ? 3.934 11.286 -20.099 1.00 91.50 685 ILE A C 1
ATOM 5526 O O . ILE A 1 685 ? 4.646 11.213 -19.103 1.00 91.50 685 ILE A O 1
ATOM 5530 N N . LEU A 1 686 ? 4.108 10.494 -21.161 1.00 93.25 686 LEU A N 1
ATOM 5531 C CA . LEU A 1 686 ? 5.068 9.384 -21.166 1.00 93.25 686 LEU A CA 1
ATOM 5532 C C . LEU A 1 686 ? 6.452 9.757 -21.711 1.00 93.25 686 LEU A C 1
ATOM 5534 O O . LEU A 1 686 ? 7.340 8.915 -21.678 1.00 93.25 686 LEU A O 1
ATOM 5538 N N . LEU A 1 687 ? 6.649 10.965 -22.253 1.00 93.19 687 LEU A N 1
ATOM 5539 C CA . LEU A 1 687 ? 7.871 11.351 -22.980 1.00 93.19 687 LEU A CA 1
ATOM 5540 C C . LEU A 1 687 ? 8.250 10.312 -24.067 1.00 93.19 687 LEU A C 1
ATOM 5542 O O . LEU A 1 687 ? 9.416 10.092 -24.351 1.00 93.19 687 LEU A O 1
ATOM 5546 N N . ASN A 1 688 ? 7.258 9.674 -24.692 1.00 92.69 688 ASN A N 1
ATOM 5547 C CA . ASN A 1 688 ? 7.368 8.554 -25.640 1.00 92.69 688 ASN A CA 1
ATOM 5548 C C . ASN A 1 688 ? 8.030 7.265 -25.108 1.00 92.69 688 ASN A C 1
ATOM 5550 O O . ASN A 1 688 ? 8.405 6.406 -25.904 1.00 92.69 688 ASN A O 1
ATOM 5554 N N . PHE A 1 689 ? 8.106 7.076 -23.787 1.00 90.50 689 PHE A N 1
ATOM 5555 C CA . PHE A 1 689 ? 8.485 5.804 -23.151 1.00 90.50 689 PHE A CA 1
ATOM 5556 C C . PHE A 1 689 ? 7.563 4.627 -23.546 1.00 90.50 689 PHE A C 1
ATOM 5558 O O . PHE A 1 689 ? 7.906 3.465 -23.347 1.00 90.50 689 PHE A O 1
ATOM 5565 N N . ASP A 1 690 ? 6.402 4.903 -24.156 1.00 91.31 690 ASP A N 1
ATOM 5566 C CA . ASP A 1 690 ? 5.541 3.882 -24.758 1.00 91.31 690 ASP A CA 1
ATOM 5567 C C . ASP A 1 690 ? 6.211 3.133 -25.929 1.00 91.31 690 ASP A C 1
ATOM 5569 O O . ASP A 1 690 ? 5.942 1.949 -26.138 1.00 91.31 690 ASP A O 1
ATOM 5573 N N . ALA A 1 691 ? 7.162 3.772 -26.621 1.00 92.06 691 ALA A N 1
ATOM 5574 C CA . ALA A 1 691 ? 8.020 3.167 -27.644 1.00 92.06 691 ALA A CA 1
ATOM 5575 C C . ALA A 1 691 ? 9.226 2.412 -27.034 1.00 92.06 691 ALA A C 1
ATOM 5577 O O . ALA A 1 691 ? 10.371 2.591 -27.452 1.00 92.06 691 ALA A O 1
ATOM 5578 N N . HIS A 1 692 ? 8.978 1.583 -26.016 1.00 92.81 692 HIS A N 1
ATOM 5579 C CA . HIS A 1 692 ? 10.023 0.954 -25.196 1.00 92.81 692 HIS A CA 1
ATOM 5580 C C . HIS A 1 692 ? 10.984 0.049 -25.982 1.00 92.81 692 HIS A C 1
ATOM 5582 O O . HIS A 1 692 ? 12.182 0.054 -25.714 1.00 92.81 692 HIS A O 1
ATOM 5588 N N . GLY A 1 693 ? 10.510 -0.671 -27.005 1.00 91.25 693 GLY A N 1
ATOM 5589 C CA . GLY A 1 693 ? 11.403 -1.476 -27.846 1.00 91.25 693 GLY A CA 1
ATOM 5590 C C . GLY A 1 693 ? 12.405 -0.621 -28.627 1.00 91.25 693 GLY A C 1
ATOM 5591 O O . GLY A 1 693 ? 13.588 -0.943 -28.692 1.00 91.25 693 GLY A O 1
ATOM 5592 N N . LEU A 1 694 ? 11.966 0.536 -29.131 1.00 90.31 694 LEU A N 1
ATOM 5593 C CA . LEU A 1 694 ? 12.840 1.488 -29.818 1.00 90.31 694 LEU A CA 1
ATOM 5594 C C . LEU A 1 694 ? 13.841 2.127 -28.846 1.00 90.31 694 LEU A C 1
ATOM 5596 O O . LEU A 1 694 ? 14.992 2.365 -29.209 1.00 90.31 694 LEU A O 1
ATOM 5600 N N . HIS A 1 695 ? 13.426 2.345 -27.594 1.00 93.06 695 HIS A N 1
ATOM 5601 C CA . HIS A 1 695 ? 14.321 2.769 -26.520 1.00 93.06 695 HIS A CA 1
ATOM 5602 C C . HIS A 1 695 ? 15.412 1.728 -26.210 1.00 93.06 695 HIS A C 1
ATOM 5604 O O . HIS A 1 695 ? 16.557 2.113 -26.002 1.00 93.06 695 HIS A O 1
ATOM 5610 N N . HIS A 1 696 ? 15.120 0.422 -26.243 1.00 93.25 696 HIS A N 1
ATOM 5611 C CA . HIS A 1 696 ? 16.161 -0.611 -26.100 1.00 93.25 696 HIS A CA 1
ATOM 5612 C C . HIS A 1 696 ? 17.175 -0.612 -27.250 1.00 93.25 696 HIS A C 1
ATOM 5614 O O . HIS A 1 696 ? 18.362 -0.815 -27.001 1.00 93.25 696 HIS A O 1
ATOM 5620 N N . ILE A 1 697 ? 16.743 -0.331 -28.484 1.00 91.19 697 ILE A N 1
ATOM 5621 C CA . ILE A 1 697 ? 17.644 -0.229 -29.644 1.00 91.19 697 ILE A CA 1
ATOM 5622 C C . ILE A 1 697 ? 18.497 1.050 -29.564 1.00 91.19 697 ILE A C 1
ATOM 5624 O O . ILE A 1 697 ? 19.703 1.016 -29.821 1.00 91.19 697 ILE A O 1
ATOM 5628 N N . LEU A 1 698 ? 17.892 2.178 -29.169 1.00 91.62 698 LEU A N 1
ATOM 5629 C CA . LEU A 1 698 ? 18.504 3.512 -29.179 1.00 91.62 698 LEU A CA 1
ATOM 5630 C C . LEU A 1 698 ? 18.451 4.229 -27.807 1.00 91.62 698 LEU A C 1
ATOM 5632 O O . LEU A 1 698 ? 18.009 5.378 -27.738 1.00 91.62 698 LEU A O 1
ATOM 5636 N N . PRO A 1 699 ? 19.004 3.660 -26.713 1.00 91.38 699 PRO A N 1
ATOM 5637 C CA . PRO A 1 699 ? 18.832 4.171 -25.339 1.00 91.38 699 PRO A CA 1
ATOM 5638 C C . PRO A 1 699 ? 19.564 5.493 -25.040 1.00 91.38 699 PRO A C 1
ATOM 5640 O O . PRO A 1 699 ? 19.629 5.944 -23.894 1.00 91.38 699 PRO A O 1
ATOM 5643 N N . ARG A 1 700 ? 20.194 6.092 -26.059 1.00 91.88 700 ARG A N 1
ATOM 5644 C CA . ARG A 1 700 ? 20.855 7.406 -26.017 1.00 91.88 700 ARG A CA 1
ATOM 5645 C C . ARG A 1 700 ? 20.032 8.508 -26.688 1.00 91.88 700 ARG A C 1
ATOM 5647 O O . ARG A 1 700 ? 20.374 9.675 -26.511 1.00 91.88 700 ARG A O 1
ATOM 5654 N N . VAL A 1 701 ? 18.995 8.158 -27.450 1.00 93.25 701 VAL A N 1
ATOM 5655 C CA . VAL A 1 701 ? 18.060 9.126 -28.031 1.00 93.25 701 VAL A CA 1
ATOM 5656 C C . VAL A 1 701 ? 17.085 9.545 -26.928 1.00 93.25 701 VAL A C 1
ATOM 5658 O O . VAL A 1 701 ? 16.481 8.673 -26.309 1.00 93.25 701 VAL A O 1
ATOM 5661 N N . PRO A 1 702 ? 16.909 10.849 -26.647 1.00 94.19 702 PRO A N 1
ATOM 5662 C CA . PRO A 1 702 ? 15.943 11.292 -25.650 1.00 94.19 702 PRO A CA 1
ATOM 5663 C C . PRO A 1 702 ? 14.521 10.884 -26.022 1.00 94.19 702 PRO A C 1
ATOM 5665 O O . PRO A 1 702 ? 14.109 11.042 -27.173 1.00 94.19 702 PRO A O 1
ATOM 5668 N N . GLY A 1 703 ? 13.734 10.459 -25.036 1.00 92.00 703 GLY A N 1
ATOM 5669 C CA . GLY A 1 703 ? 12.346 10.038 -25.214 1.00 92.00 703 GLY A CA 1
ATOM 5670 C C . GLY A 1 703 ? 11.506 11.053 -25.998 1.00 92.00 703 GLY A C 1
ATOM 5671 O O . GLY A 1 703 ? 10.791 10.709 -26.942 1.00 92.00 703 GLY A O 1
ATOM 5672 N N . TYR A 1 704 ? 11.656 12.350 -25.712 1.00 92.44 704 TYR A N 1
ATOM 5673 C CA . TYR A 1 704 ? 10.946 13.401 -26.449 1.00 92.44 704 TYR A CA 1
ATOM 5674 C C . TYR A 1 704 ? 11.315 13.500 -27.944 1.00 92.44 704 TYR A C 1
ATOM 5676 O O . TYR A 1 704 ? 10.541 14.092 -28.694 1.00 92.44 704 TYR A O 1
ATOM 5684 N N . HIS A 1 705 ? 12.403 12.874 -28.404 1.00 92.12 705 HIS A N 1
ATOM 5685 C CA . HIS A 1 705 ? 12.773 12.730 -29.817 1.00 92.12 705 HIS A CA 1
ATOM 5686 C C . HIS A 1 705 ? 12.395 11.377 -30.446 1.00 92.12 705 HIS A C 1
ATOM 5688 O O . HIS A 1 705 ? 12.283 11.321 -31.668 1.00 92.12 705 HIS A O 1
ATOM 5694 N N . LEU A 1 706 ? 12.101 10.319 -29.672 1.00 89.44 706 LEU A N 1
ATOM 5695 C CA . LEU A 1 706 ? 11.764 8.986 -30.218 1.00 89.44 706 LEU A CA 1
ATOM 5696 C C . LEU A 1 706 ? 10.585 9.001 -31.210 1.00 89.44 706 LEU A C 1
ATOM 5698 O O . LEU A 1 706 ? 10.517 8.172 -32.107 1.00 89.44 706 LEU A O 1
ATOM 5702 N N . HIS A 1 707 ? 9.669 9.969 -31.102 1.00 85.06 707 HIS A N 1
ATOM 5703 C CA . HIS A 1 707 ? 8.550 10.127 -32.041 1.00 85.06 707 HIS A CA 1
ATOM 5704 C C . HIS A 1 707 ? 8.941 10.561 -33.465 1.00 85.06 707 HIS A C 1
ATOM 5706 O O . HIS A 1 707 ? 8.074 10.558 -34.336 1.00 85.06 707 HIS A O 1
ATOM 5712 N N . GLN A 1 708 ? 10.178 11.019 -33.677 1.00 86.88 708 GLN A N 1
ATOM 5713 C CA . GLN A 1 708 ? 10.690 11.463 -34.981 1.00 86.88 708 GLN A CA 1
ATOM 5714 C C . GLN A 1 708 ? 11.210 10.284 -35.814 1.00 86.88 708 GLN A C 1
ATOM 5716 O O . GLN A 1 708 ? 11.358 10.385 -37.028 1.00 86.88 708 GLN A O 1
ATOM 5721 N N . LEU A 1 709 ? 11.445 9.149 -35.158 1.00 82.94 709 LEU A N 1
ATOM 5722 C CA . LEU A 1 709 ? 11.818 7.893 -35.778 1.00 82.94 709 LEU A CA 1
ATOM 5723 C C . LEU A 1 709 ? 10.529 7.178 -36.217 1.00 82.94 709 LEU A C 1
ATOM 5725 O O . LEU A 1 709 ? 9.658 6.892 -35.395 1.00 82.94 709 LEU A O 1
ATOM 5729 N N . GLN A 1 710 ? 10.401 6.877 -37.513 1.00 61.94 710 GLN A N 1
ATOM 5730 C CA . GLN A 1 710 ? 9.236 6.158 -38.060 1.00 61.94 710 GLN A CA 1
ATOM 5731 C C . GLN A 1 710 ? 9.074 4.740 -37.475 1.00 61.94 710 GLN A C 1
ATOM 5733 O O . GLN A 1 710 ? 7.967 4.211 -37.458 1.00 61.94 710 GLN A O 1
ATOM 5738 N N . ALA A 1 711 ? 10.139 4.166 -36.906 1.00 58.94 711 ALA A N 1
ATOM 5739 C CA . ALA A 1 711 ? 10.187 2.843 -36.278 1.00 58.94 711 ALA A CA 1
ATOM 5740 C C . ALA A 1 711 ? 9.441 2.724 -34.924 1.00 58.94 711 ALA A C 1
ATOM 5742 O O . ALA A 1 711 ? 9.854 1.973 -34.043 1.00 58.94 711 ALA A O 1
ATOM 5743 N N . ARG A 1 712 ? 8.318 3.435 -34.731 1.00 55.47 712 ARG A N 1
ATOM 5744 C CA . ARG A 1 712 ? 7.390 3.165 -33.609 1.00 55.47 712 ARG A CA 1
ATOM 5745 C C . ARG A 1 712 ? 6.781 1.757 -33.696 1.00 55.47 712 ARG A C 1
ATOM 5747 O O . ARG A 1 712 ? 6.321 1.230 -32.686 1.00 55.47 712 ARG A O 1
ATOM 5754 N N . GLU A 1 713 ? 6.788 1.149 -34.879 1.00 62.50 713 GLU A N 1
ATOM 5755 C CA . GLU A 1 713 ? 6.363 -0.230 -35.138 1.00 62.50 713 GLU A CA 1
ATOM 5756 C C . GLU A 1 713 ? 7.551 -1.203 -35.014 1.00 62.50 713 GLU A C 1
ATOM 5758 O O . GLU A 1 713 ? 8.002 -1.796 -35.986 1.00 62.50 713 GLU A O 1
ATOM 5763 N N . THR A 1 714 ? 8.072 -1.356 -33.792 1.00 69.75 714 THR A N 1
ATOM 5764 C CA . THR A 1 714 ? 8.983 -2.464 -33.436 1.00 69.75 714 THR A CA 1
ATOM 5765 C C . THR A 1 714 ? 8.258 -3.809 -33.496 1.00 69.75 714 THR A C 1
ATOM 5767 O O . THR A 1 714 ? 7.048 -3.836 -33.268 1.00 69.75 714 THR A O 1
ATOM 5770 N N . LEU A 1 715 ? 8.976 -4.925 -33.669 1.00 79.00 715 LEU A N 1
ATOM 5771 C CA . LEU A 1 715 ? 8.397 -6.263 -33.908 1.00 79.00 715 LEU A CA 1
ATOM 5772 C C . LEU A 1 715 ? 7.174 -6.636 -33.036 1.00 79.00 715 LEU A C 1
ATOM 5774 O O . LEU A 1 715 ? 6.198 -7.174 -33.549 1.00 79.00 715 LEU A O 1
ATOM 5778 N N . ASN A 1 716 ? 7.206 -6.352 -31.729 1.00 87.00 716 ASN A N 1
ATOM 5779 C CA . ASN A 1 716 ? 6.115 -6.671 -30.796 1.00 87.00 716 ASN A CA 1
ATOM 5780 C C . ASN A 1 716 ? 5.224 -5.448 -30.453 1.00 87.00 716 ASN A C 1
ATOM 5782 O O . ASN A 1 716 ? 4.835 -5.287 -29.297 1.00 87.00 716 ASN A O 1
ATOM 5786 N N . CYS A 1 717 ? 4.955 -4.528 -31.385 1.00 89.88 717 CYS A N 1
ATOM 5787 C CA . CYS A 1 717 ? 4.186 -3.306 -31.103 1.00 89.88 717 CYS A CA 1
ATOM 5788 C C . CYS A 1 717 ? 2.659 -3.530 -31.124 1.00 89.88 717 CYS A C 1
ATOM 5790 O O . CYS A 1 717 ? 2.114 -4.081 -32.078 1.00 89.88 717 CYS A O 1
ATOM 5792 N N . ILE A 1 718 ? 1.942 -3.063 -30.092 1.00 91.38 718 ILE A N 1
ATOM 5793 C CA . ILE A 1 718 ? 0.489 -3.273 -29.946 1.00 91.38 718 ILE A CA 1
ATOM 5794 C C . ILE A 1 718 ? -0.234 -2.036 -29.386 1.00 91.38 718 ILE A C 1
ATOM 5796 O O . ILE A 1 718 ? 0.299 -1.261 -28.593 1.00 91.38 718 ILE A O 1
ATOM 5800 N N . ARG A 1 719 ? -1.506 -1.837 -29.762 1.00 92.81 719 ARG A N 1
ATOM 5801 C CA . ARG A 1 719 ? -2.349 -0.774 -29.181 1.00 92.81 719 ARG A CA 1
ATOM 5802 C C . ARG A 1 719 ? -2.596 -1.030 -27.694 1.00 92.81 719 ARG A C 1
ATOM 5804 O O . ARG A 1 719 ? -3.075 -2.103 -27.338 1.00 92.81 719 ARG A O 1
ATOM 5811 N N . TRP A 1 720 ? -2.369 -0.019 -26.849 1.00 92.94 720 TRP A N 1
ATOM 5812 C CA . TRP A 1 720 ? -2.466 -0.127 -25.382 1.00 92.94 720 TRP A CA 1
ATOM 5813 C C . TRP A 1 720 ? -3.749 -0.827 -24.894 1.00 92.94 720 TRP A C 1
ATOM 5815 O O . TRP A 1 720 ? -3.695 -1.731 -24.067 1.00 92.94 720 TRP A O 1
ATOM 5825 N N . TRP A 1 721 ? -4.907 -0.469 -25.457 1.00 92.50 721 TRP A N 1
ATOM 5826 C CA . TRP A 1 721 ? -6.199 -1.040 -25.069 1.00 92.50 721 TRP A CA 1
ATOM 5827 C C . TRP A 1 721 ? -6.378 -2.490 -25.536 1.00 92.50 721 TRP A C 1
ATOM 5829 O O . TRP A 1 721 ? -6.978 -3.281 -24.813 1.00 92.50 721 TRP A O 1
ATOM 5839 N N . LYS A 1 722 ? -5.826 -2.862 -26.704 1.00 93.25 722 LYS A N 1
ATOM 5840 C CA . LYS A 1 722 ? -5.809 -4.261 -27.162 1.00 93.25 722 LYS A CA 1
ATOM 5841 C C . LYS A 1 722 ? -4.985 -5.102 -26.198 1.00 93.25 722 LYS A C 1
ATOM 5843 O O . LYS A 1 722 ? -5.472 -6.132 -25.753 1.00 93.25 722 LYS A O 1
ATOM 5848 N N . TRP A 1 723 ? -3.799 -4.615 -25.824 1.00 92.19 723 TRP A N 1
ATOM 5849 C CA . TRP A 1 723 ? -2.931 -5.282 -24.856 1.00 92.19 723 TRP A CA 1
ATOM 5850 C C . TRP A 1 723 ? -3.606 -5.465 -23.488 1.00 92.19 723 TRP A C 1
ATOM 5852 O O . TRP A 1 723 ? -3.509 -6.544 -22.918 1.00 92.19 723 TRP A O 1
ATOM 5862 N N . ILE A 1 724 ? -4.353 -4.474 -22.979 1.00 92.38 724 ILE A N 1
ATOM 5863 C CA . ILE A 1 724 ? -5.096 -4.636 -21.714 1.00 92.38 724 ILE A CA 1
ATOM 5864 C C . ILE A 1 724 ? -6.149 -5.744 -21.828 1.00 92.38 724 ILE A C 1
ATOM 5866 O O . ILE A 1 724 ? -6.220 -6.594 -20.944 1.00 92.38 724 ILE A O 1
ATOM 5870 N N . LEU A 1 725 ? -6.968 -5.743 -22.887 1.00 91.44 725 LEU A N 1
ATOM 5871 C CA . LEU A 1 725 ? -8.008 -6.763 -23.083 1.00 91.44 725 LEU A CA 1
ATOM 5872 C C . LEU A 1 725 ? -7.398 -8.167 -23.203 1.00 91.44 725 LEU A C 1
ATOM 5874 O O . LEU A 1 725 ? -7.848 -9.092 -22.532 1.00 91.44 725 LEU A O 1
ATOM 5878 N N . ALA A 1 726 ? -6.334 -8.283 -23.996 1.00 91.00 726 ALA A N 1
ATOM 5879 C CA . ALA A 1 726 ? -5.503 -9.468 -24.160 1.00 91.00 726 ALA A CA 1
ATOM 5880 C C . ALA A 1 726 ? -4.947 -9.990 -22.823 1.00 91.00 726 ALA A C 1
ATOM 5882 O O . ALA A 1 726 ? -5.273 -11.094 -22.391 1.00 91.00 726 ALA A O 1
ATOM 5883 N N . ALA A 1 727 ? -4.162 -9.174 -22.119 1.00 91.38 727 ALA A N 1
ATOM 5884 C CA . ALA A 1 727 ? -3.503 -9.557 -20.875 1.00 91.38 727 ALA A CA 1
ATOM 5885 C C . ALA A 1 727 ? -4.501 -9.866 -19.743 1.00 91.38 727 ALA A C 1
ATOM 5887 O O . ALA A 1 727 ? -4.237 -10.725 -18.904 1.00 91.38 727 ALA A O 1
ATOM 5888 N N . LYS A 1 728 ? -5.663 -9.195 -19.704 1.00 91.19 728 LYS A N 1
ATOM 5889 C CA . LYS A 1 728 ? -6.723 -9.458 -18.710 1.00 91.19 728 LYS A CA 1
ATOM 5890 C C . LYS A 1 728 ? -7.590 -10.681 -19.028 1.00 91.19 728 LYS A C 1
ATOM 5892 O O . LYS A 1 728 ? -8.324 -11.110 -18.140 1.00 91.19 728 LYS A O 1
ATOM 5897 N N . ALA A 1 729 ? -7.504 -11.249 -20.233 1.00 90.81 729 ALA A N 1
ATOM 5898 C CA . ALA A 1 729 ? -8.105 -12.547 -20.549 1.00 90.81 729 ALA A CA 1
ATOM 5899 C C . ALA A 1 729 ? -7.290 -13.728 -19.981 1.00 90.81 729 ALA A C 1
ATOM 5901 O O . ALA A 1 729 ? -7.826 -14.822 -19.819 1.00 90.81 729 ALA A O 1
ATOM 5902 N N . VAL A 1 730 ? -6.014 -13.501 -19.650 1.00 92.12 730 VAL A N 1
ATOM 5903 C CA . VAL A 1 730 ? -5.078 -14.512 -19.142 1.00 92.12 730 VAL A CA 1
ATOM 5904 C C . VAL A 1 730 ? -4.992 -14.454 -17.604 1.00 92.12 730 VAL A C 1
ATOM 5906 O O . VAL A 1 730 ? -4.957 -13.353 -17.038 1.00 92.12 730 VAL A O 1
ATOM 5909 N N . PRO A 1 731 ? -4.929 -15.606 -16.902 1.00 94.06 731 PRO A N 1
ATOM 5910 C CA . PRO A 1 731 ? -4.585 -15.671 -15.481 1.00 94.06 731 PRO A CA 1
ATOM 5911 C C . PRO A 1 731 ? -3.274 -14.947 -15.149 1.00 94.06 731 PRO A C 1
ATOM 5913 O O . PRO A 1 731 ? -2.323 -14.955 -15.931 1.00 94.06 731 PRO A O 1
ATOM 5916 N N . GLY A 1 732 ? -3.204 -14.349 -13.960 1.00 93.00 732 GLY A N 1
ATOM 5917 C CA . GLY A 1 732 ? -2.066 -13.539 -13.528 1.00 93.00 732 GLY A CA 1
ATOM 5918 C C . GLY A 1 732 ? -0.761 -14.332 -13.480 1.00 93.00 732 GLY A C 1
ATOM 5919 O O . GLY A 1 732 ? 0.264 -13.832 -13.930 1.00 93.00 732 GLY A O 1
ATOM 5920 N N . GLU A 1 733 ? -0.782 -15.582 -13.001 1.00 93.81 733 GLU A N 1
ATOM 5921 C CA . GLU A 1 733 ? 0.421 -16.421 -13.025 1.00 93.81 733 GLU A CA 1
ATOM 5922 C C . GLU A 1 733 ? 0.897 -16.767 -14.436 1.00 93.81 733 GLU A C 1
ATOM 5924 O O . GLU A 1 733 ? 2.102 -16.819 -14.658 1.00 93.81 733 GLU A O 1
ATOM 5929 N N . ILE A 1 734 ? -0.017 -16.967 -15.387 1.00 93.25 734 ILE A N 1
ATOM 5930 C CA . ILE A 1 734 ? 0.339 -17.319 -16.765 1.00 93.25 734 ILE A CA 1
ATOM 5931 C C . ILE A 1 734 ? 0.956 -16.102 -17.460 1.00 93.25 734 ILE A C 1
ATOM 5933 O O . ILE A 1 734 ? 2.005 -16.212 -18.082 1.00 93.25 734 ILE A O 1
ATOM 5937 N N . LEU A 1 735 ? 0.370 -14.913 -17.293 1.00 92.88 735 LEU A N 1
ATOM 5938 C CA . LEU A 1 735 ? 0.919 -13.682 -17.868 1.00 92.88 735 LEU A CA 1
ATOM 5939 C C . LEU A 1 735 ? 2.341 -13.369 -17.363 1.00 92.88 735 LEU A C 1
ATOM 5941 O O . LEU A 1 735 ? 3.149 -12.823 -18.113 1.00 92.88 735 LEU A O 1
ATOM 5945 N N . LEU A 1 736 ? 2.615 -13.660 -16.087 1.00 91.94 736 LEU A N 1
ATOM 5946 C CA . LEU A 1 736 ? 3.843 -13.259 -15.396 1.00 91.94 736 LEU A CA 1
ATOM 5947 C C . LEU A 1 736 ? 4.963 -14.298 -15.444 1.00 91.94 736 LEU A C 1
ATOM 5949 O O . LEU A 1 736 ? 6.121 -13.904 -15.521 1.00 91.94 736 LEU A O 1
ATOM 5953 N N . PHE A 1 737 ? 4.631 -15.588 -15.346 1.00 92.75 737 PHE A N 1
ATOM 5954 C CA . PHE A 1 737 ? 5.596 -16.685 -15.196 1.00 92.75 737 PHE A CA 1
ATOM 5955 C C . PHE A 1 737 ? 5.596 -17.654 -16.383 1.00 92.75 737 PHE A C 1
ATOM 5957 O O . PHE A 1 737 ? 6.226 -18.704 -16.281 1.00 92.75 737 PHE A O 1
ATOM 5964 N N . GLN A 1 738 ? 4.877 -17.343 -17.469 1.00 90.38 738 GLN A N 1
ATOM 5965 C CA . GLN A 1 738 ? 4.920 -18.113 -18.712 1.00 90.38 738 GLN A CA 1
ATOM 5966 C C . GLN A 1 738 ? 5.117 -17.210 -19.931 1.00 90.38 738 GLN A C 1
ATOM 5968 O O . GLN A 1 738 ? 4.586 -16.095 -20.019 1.00 90.38 738 GLN A O 1
ATOM 5973 N N . ASN A 1 739 ? 5.873 -17.719 -20.895 1.00 88.56 739 ASN A N 1
ATOM 5974 C CA . ASN A 1 739 ? 6.179 -17.039 -22.147 1.00 88.56 739 ASN A CA 1
ATOM 5975 C C . ASN A 1 739 ? 5.172 -17.432 -23.242 1.00 88.56 739 ASN A C 1
ATOM 5977 O O . ASN A 1 739 ? 4.539 -18.483 -23.180 1.00 88.56 739 ASN A O 1
ATOM 5981 N N . ARG A 1 740 ? 4.998 -16.580 -24.263 1.00 85.81 740 ARG A N 1
ATOM 5982 C CA . ARG A 1 740 ? 3.973 -16.801 -25.308 1.00 85.81 740 ARG A CA 1
ATOM 5983 C C . ARG A 1 740 ? 4.170 -18.104 -26.093 1.00 85.81 740 ARG A C 1
ATOM 5985 O O . ARG A 1 740 ? 3.203 -18.683 -26.569 1.00 85.81 740 ARG A O 1
ATOM 5992 N N . ASP A 1 741 ? 5.416 -18.557 -26.198 1.00 86.75 741 ASP A N 1
ATOM 5993 C CA . ASP A 1 741 ? 5.790 -19.788 -26.898 1.00 86.75 741 ASP A CA 1
ATOM 5994 C C . ASP A 1 741 ? 5.389 -21.041 -26.087 1.00 86.75 741 ASP A C 1
ATOM 5996 O O . ASP A 1 741 ? 5.176 -22.103 -26.661 1.00 86.75 741 ASP A O 1
ATOM 6000 N N . GLU A 1 742 ? 5.220 -20.913 -24.764 1.00 87.19 742 GLU A N 1
ATOM 6001 C CA . GLU A 1 742 ? 4.753 -21.984 -23.868 1.00 87.19 742 GLU A CA 1
ATOM 6002 C C . GLU A 1 742 ? 3.219 -22.092 -23.855 1.00 87.19 742 GLU A C 1
ATOM 6004 O O . GLU A 1 742 ? 2.667 -23.174 -23.662 1.00 87.19 742 GLU A O 1
ATOM 6009 N N . THR A 1 743 ? 2.517 -20.969 -24.048 1.00 86.62 743 THR A N 1
ATOM 6010 C CA . THR A 1 743 ? 1.044 -20.897 -24.025 1.00 86.62 743 THR A CA 1
ATOM 6011 C C . THR A 1 743 ? 0.394 -20.954 -25.404 1.00 86.62 743 THR A C 1
ATOM 6013 O O . THR A 1 743 ? -0.813 -21.178 -25.495 1.00 86.62 743 THR A O 1
ATOM 6016 N N . GLY A 1 744 ? 1.157 -20.684 -26.468 1.00 82.81 744 GLY A N 1
ATOM 6017 C CA . GLY A 1 744 ? 0.647 -20.473 -27.824 1.00 82.81 744 GLY A CA 1
ATOM 6018 C C . GLY A 1 744 ? -0.199 -19.202 -27.989 1.00 82.81 744 GLY A C 1
ATOM 6019 O O . GLY A 1 744 ? -0.922 -19.076 -28.979 1.00 82.81 744 GLY A O 1
ATOM 6020 N N . PHE A 1 745 ? -0.175 -18.272 -27.024 1.00 81.06 745 PHE A N 1
ATOM 6021 C CA . PHE A 1 745 ? -1.083 -17.122 -27.008 1.00 81.06 745 PHE A CA 1
ATOM 6022 C C . PHE A 1 745 ? -0.397 -15.841 -27.502 1.00 81.06 745 PHE A C 1
ATOM 6024 O O . PHE A 1 745 ? 0.434 -15.237 -26.824 1.00 81.06 745 PHE A O 1
ATOM 6031 N N . HIS A 1 746 ? -0.757 -15.424 -28.718 1.00 76.81 746 HIS A N 1
ATOM 6032 C CA . HIS A 1 746 ? -0.154 -14.289 -29.419 1.00 76.81 746 HIS A CA 1
ATOM 6033 C C . HIS A 1 746 ? -1.078 -13.059 -29.419 1.00 76.81 746 HIS A C 1
ATOM 6035 O O . HIS A 1 746 ? -2.300 -13.190 -29.526 1.00 76.81 746 HIS A O 1
ATOM 6041 N N . PHE A 1 747 ? -0.481 -11.864 -29.324 1.00 73.38 747 PHE A N 1
ATOM 6042 C CA . PHE A 1 747 ? -1.156 -10.561 -29.241 1.00 73.38 747 PHE A CA 1
ATOM 6043 C C . PHE A 1 747 ? -0.476 -9.512 -30.120 1.00 73.38 747 PHE A C 1
ATOM 6045 O O . PHE A 1 747 ? 0.773 -9.445 -30.032 1.00 73.38 747 PHE A O 1
#

pLDDT: mean 74.55, std 26.93, range [21.33, 98.25]

Secondary structure (DSSP, 8-state):
-------------------------TTSTTTSSGGG-TTHHHHHHHHHHHHHHHHHHHHHHHHHHTTSSS-----PPP-----PPP-----------HHHHHHHHHHHHHHHHHHHHHHHHHHHHHHHHHHHIIIIIHHHH-TT--HHHHHHHHHHHHHHHHHHHTEEEEEE-GGG--TTS--EEEE----SHHHHHHHHH--S-EEEEEEGGGGGSHHHHHHHHHHTPEEE-TT-HHHHHHHHHHHHHTT-EEEE-TTSS--SS-PPPPTHHHHHHHHH---EEEEEEESHHHHS-TT--GGGPPPEEEEEEEPPPBPP-SSS-HHHHHHHHHHHHHHHHHHHHHHHH--GGGGSS------------------------------------------------------------------------------SS-GGG----HHHHHHHHHHHHHHHHHHHHHHT-SSHHHHHHHHHHHHHHHHHHHHHHHHHHHT-S-S-HHHHHHHHHHHHHHHTS-HHHHHHHHHHHHHHTTBTTTSTTTGGGS--PPPHHHHHHHHHHHHHT--HHHHHHHIIIII-HHHHHHH--SHHHHHHHHHHHHHHHHHHHHHHHHH-HHHHHHHHHHHHHHHHHHHHHHHHHHHTTS--B--TT--PPPPPTTGGGGG---EE--HHHHHHTTTTTT-HHHHHH-TTS-HHHHTTSSTT--TT-EEHHHHHHHHHHS-HHHHHH--HHHHT---

Foldseek 3Di:
DDDDDDDDDDDDDDDDDDDDDDDDDPPVVVVVVVPPPPPVVVVVVVVVVVVVVVVVVLVVVVVVVVPPPDDPDDDDDDDDDDDDDDDDDDDDDDDDDPVVVVVVVVVVVVVVVVVLLQLLVQLVCLLVVVLCCLQPVCCVPCVPDDLLNLLVSLLVSLQVSCVSNQEAEAEAPVVLDDPPAAAEEEEAAAAPCPVSNCSNPDSFLEAEADAQVQCVPRSSVSSNVSSLHFHDPPPCLPRSLVSVLVCRVVVHHYYDHQQPDHDPDGHQGHLSRLVSCQVNQHWYKYKYKPPRCVQPNPPDDSSPGHNDYIYIHTDRIGGRPDPDDSNVVSVVSSVVRVVVVVVVVVVVVDDPPVPPDDDDDDDDDDDDDDDDDDDDDDDDDDDDDDDDDDDDDDDDDDDDDDDDDDDDDDDDDDDDDDDDDDDDDDDPDDPPDPWVDPLVVLAADVVQLCVLLVVLVVLLVCLLVLLPDSDPVSNVVSLQSLLLSLLLLVLLLLLLLLVRNHPDVVVSQVSNCVSCLSNVFLSLLCSVLVVQQLFAQLAQCRNQQRVVQAADDDDPVRLVVLQVCLLVLFLPPLVVSRCSRGQVLVNQCVVDPDPVSNVSSVVSNVVSVVVVVVCCVVCPVVSVCSSHVSSNRSNSSVVCLQVLQFAWQADGDHCVPPDDGTDALLRSLSRTEAEDDDPCCCVNRNLVCSLVSVCSNPVNRGSNCSVSTPVSPGPRYYYSVVSSVLLSVDGSSCRRRHHCVRVVRHD

Radius of gyration: 39.59 Å; chains: 1; bounding box: 110×95×132 Å